Protein AF-A0A1E4ZU69-F1 (afdb_monomer_lite)

Secondary structure (DSSP, 8-state):
----------------------------------------HHHHHHHHHHHHHHHHTT-HHHHHHHHHHHHHHS-TT-HHHHHHHHHHHHHHHHHHH---HHHHHHHHHHHHHHTT-HHHHHHHHHHHHHH-TTSTTHHHHHHHHHHHHHHTS--HHHHHHHHHHHHHH-TT-TTHHHHHHHHHHHHHHTT-HHHHHHHHHHHHHHHEEEEETTEEEE-SSHHHHHHHHHHHHHHHHHHHHHHHS-EEEEEEEEEETTEEEEEEEEETTEEEEEEEEE-GGGTT-EEEETTSPBPPPPS-EEEEEEETTEEEEEEEEEEETTEEEEEEEETTEEEEE--SS--S-GGGGS---GGGSTT-------------S----HHHHHHHHHHH--S--------EEEEEEEEE-HHHHHHTTS-HHHHHHHHHHHHHHHHHHHHSEEEEEEEEEE---GGG-TT---EE-HHHHHHHHHHHHHH-STT-SS-SEEEEE--SEESSS-SEEE-TT-TT-SSS-SEEEE---TTHHHHHHHHHHHHTTPPPGGGSTTTT-TTSTTSSS--TT--S---HHHHHHHHHHHTT-TTPEEEE-EEEEEEE-SSEEEEEEEE--SSPPPS-EEEEEESS---TTSS-TTEEEETTEEEEEE----TT-EEEEEEE-SS---TT--EEEEEEESSSEES-GGGSEEEE-TT---EE-PPPPP--------PPPP---------------STTSGGGTTTT---------

Sequence (757 aa):
MHVRFNPALLAKSASRTFARLGAMAAGLFVLASTGFAQSSPTDTEMFLRSAQQLEAAGDYQGAVAAYRKYFATGPAKSAQRRHARIKLPVLQEAVSHGFDQDLYLYLSALDSRADGNISAAVDLLDQIETQYPSGLLIDDATYLRAYIAMMDSYNFQLAYDTLHTLRSFYPDSRYYDTALYSQAIAQEQLGNIQSALEYLLELQARHTGITLAALSWPRDEYLSRLWYERATQRIDYLQNHQHSAANLISMESIDQHGFRWRATISHDGHDIVLLLNKSPVLESTTLLNANGDRLQMMDTHAFAGKVEGEPDSWARVTLKDNNLRGTLSVYGQRIELSPQRSGGTLSDFYPLLLGDIDGVQAPEPDHVLHPPKNETPFDYYMRSIKAETATAFSDNTVTSAIPIGVLIDSKFNDYHGGRGIQQALSILNTTDGIFREEFGLAIMIDTIVLIDDRDNDPMNLGSVTMEAMMRNFRDYRLDSVELGSDIGLATLFSGNKNNDAALGLAWIGAACRTDGYDVSVVTPYRLAELLSTHEIAHTLGAPHDSDTACSNQTTRIMWPYLSDKTRNKFSSCSRDSVRQVLERGSCLLDALDLSVDLIVGEDSVDITISNNDNLRITSGATATITGKFIAEADYPPNCTAIQNGISCSIGELAPNSVSQFSVATSTPLSDSDTIVASVTPVGFLDIEGSNNAVSNDINGNRRALPPPVTTTSSSGYTDPPEIEGDPRQAASGSFLLLDIFLLIMIAHATRRSRAPL

Radius of gyration: 32.87 Å; chains: 1; bounding box: 82×88×103 Å

pLDDT: mean 78.58, std 22.76, range [21.34, 98.44]

Foldseek 3Di:
DDDDDDDDDDDDDDDDDDDDDDDDDDDDDDDPPPDPDQDDPVVLVVLLVQLVVCVVVQVLVSNLVSLVVNCVRDDPAFLSNVLSLVCNLLSVVCVVVDDDPLSVLQNVLSVCVSVLVLVSSLVSLVCCVPVPVPDPCVLVSLQVNLVSCVPQVLVLVSNLVSLVVSCVVPVVDPCVLVSLQSNLVSCLQLLNNVVSLVSLVVSLVVQWDDDDPPDTDGDPDDVSNVSNVVSVVVNVVLVVCLLQAKFFPDWDADDPPLAGIWTWIAGNNDTWIWGKDFALQEQQEFEAEPVRDTDDDAQKTWIKGATPPQPLKIWTWIDDPRFIWAWIQGLQFIDTRHTNRDHLCVVVVDPPPPCPDPDDNPPPPPPPPPPPPDPPDVVNVNVVSVVPRPDGFDQQAQFWEFEEFEEEFLLCCSRSPNCNVSVVSRLLSLLQVLCCRAPSYGYHHHYYYYYNPLVPTQLQPAEEALVVSLVSQLVCLLVDCRRPQLGFAYEYEDNHHHFDPDQKAAAACQTLDRSSSRYIYGYRDPPSSLVVNQRVLRSLHFAACCVDPNVVVCQESRHRDDDPSNGSHHDPRSSVRSVVSVVPRPSMFGEFAKFKDWADDQWKIKIKIWGQAQQDKFQWKKKKKAWAADPPPQDDPQWDDDDRTIIGIGHIADHRGMDMDMGTHPGGFDQPTKMKMFMGTDRGDYSSQQRRMWMAGNVGPIDGDGHDDDDDDDDDDDDDDDDDDDDDDDDGGDDDDDPSPVSPVPVPPPDPPDDDD

Structure (mmCIF, N/CA/C/O backbone):
data_AF-A0A1E4ZU69-F1
#
_entry.id   AF-A0A1E4ZU69-F1
#
loop_
_atom_site.group_PDB
_atom_site.id
_atom_site.type_symbol
_atom_site.label_atom_id
_atom_site.label_alt_id
_atom_site.label_comp_id
_atom_site.label_asym_id
_atom_site.label_entity_id
_atom_site.label_seq_id
_atom_site.pdbx_PDB_ins_code
_atom_site.Cartn_x
_atom_site.Cartn_y
_atom_site.Cartn_z
_atom_site.occupancy
_atom_site.B_iso_or_equiv
_atom_site.auth_seq_id
_atom_site.auth_comp_id
_atom_site.auth_asym_id
_atom_site.auth_atom_id
_atom_site.pdbx_PDB_model_num
ATOM 1 N N . MET A 1 1 ? 43.012 29.956 6.874 1.00 35.44 1 MET A N 1
ATOM 2 C CA . MET A 1 1 ? 43.210 31.166 6.045 1.00 35.44 1 MET A CA 1
ATOM 3 C C . MET A 1 1 ? 41.832 31.778 5.824 1.00 35.44 1 MET A C 1
ATOM 5 O O . MET A 1 1 ? 41.012 31.139 5.184 1.00 35.44 1 MET A O 1
ATOM 9 N N . HIS A 1 2 ? 41.510 32.908 6.463 1.00 27.36 2 HIS A N 1
ATOM 10 C CA . HIS A 1 2 ? 40.162 33.495 6.400 1.00 27.36 2 HIS A CA 1
ATOM 11 C C . HIS A 1 2 ? 40.025 34.453 5.215 1.00 27.36 2 HIS A C 1
ATOM 13 O O . HIS A 1 2 ? 40.795 35.405 5.123 1.00 27.36 2 HIS A O 1
ATOM 19 N N . VAL A 1 3 ? 38.970 34.290 4.415 1.00 26.50 3 VAL A N 1
ATOM 20 C CA . VAL A 1 3 ? 38.354 35.387 3.656 1.00 26.50 3 VAL A CA 1
ATOM 21 C C . VAL A 1 3 ? 36.841 35.282 3.840 1.00 26.50 3 VAL A C 1
ATOM 23 O O . VAL A 1 3 ? 36.264 34.212 3.665 1.00 26.50 3 VAL A O 1
ATOM 26 N N . ARG A 1 4 ? 36.211 36.382 4.262 1.00 24.16 4 ARG A N 1
ATOM 27 C CA . ARG A 1 4 ? 34.756 36.506 4.427 1.00 24.16 4 ARG A CA 1
ATOM 28 C C . ARG A 1 4 ? 34.145 37.116 3.166 1.00 24.16 4 ARG A C 1
ATOM 30 O O . ARG A 1 4 ? 34.721 38.047 2.611 1.00 24.16 4 ARG A O 1
ATOM 37 N N . PHE A 1 5 ? 32.945 36.677 2.803 1.00 27.72 5 PHE A N 1
ATOM 38 C CA . PHE A 1 5 ? 32.027 37.464 1.976 1.00 27.72 5 PHE A CA 1
ATOM 39 C C . PHE A 1 5 ? 31.301 38.511 2.836 1.00 27.72 5 PHE A C 1
ATOM 41 O O . PHE A 1 5 ? 30.899 38.203 3.956 1.00 27.72 5 PHE A O 1
ATOM 48 N N . ASN A 1 6 ? 31.095 39.717 2.296 1.00 27.75 6 ASN A N 1
ATOM 49 C CA . ASN A 1 6 ? 29.863 40.508 2.458 1.00 27.75 6 ASN A CA 1
ATOM 50 C C . ASN A 1 6 ? 29.830 41.648 1.404 1.00 27.75 6 ASN A C 1
ATOM 52 O O . ASN A 1 6 ? 30.836 41.829 0.714 1.00 27.75 6 ASN A O 1
ATOM 56 N N . PRO A 1 7 ? 28.693 42.331 1.152 1.00 39.25 7 PRO A N 1
ATOM 57 C CA . PRO A 1 7 ? 28.200 42.448 -0.216 1.00 39.25 7 PRO A CA 1
ATOM 58 C C . PRO A 1 7 ? 27.851 43.907 -0.580 1.00 39.25 7 PRO A C 1
ATOM 60 O O . PRO A 1 7 ? 28.339 44.847 0.038 1.00 39.25 7 PRO A O 1
ATOM 63 N N . ALA A 1 8 ? 26.928 44.056 -1.535 1.00 24.88 8 ALA A N 1
ATOM 64 C CA . ALA A 1 8 ? 26.231 45.282 -1.919 1.00 24.88 8 ALA A CA 1
ATOM 65 C C . ALA A 1 8 ? 27.066 46.356 -2.637 1.00 24.88 8 ALA A C 1
ATOM 67 O O . ALA A 1 8 ? 27.886 47.049 -2.048 1.00 24.88 8 ALA A O 1
ATOM 68 N N . LEU A 1 9 ? 26.699 46.603 -3.899 1.00 26.55 9 LEU A N 1
ATOM 69 C CA . LEU A 1 9 ? 26.394 47.957 -4.368 1.00 26.55 9 LEU A CA 1
ATOM 70 C C . LEU A 1 9 ? 25.533 47.884 -5.635 1.00 26.55 9 LEU A C 1
ATOM 72 O O . LEU A 1 9 ? 26.019 47.692 -6.747 1.00 26.55 9 LEU A O 1
ATOM 76 N N . LEU A 1 10 ? 24.223 48.025 -5.437 1.00 27.78 10 LEU A N 1
ATOM 77 C CA . LEU A 1 10 ? 23.242 48.193 -6.502 1.00 27.78 10 LEU A CA 1
ATOM 78 C C . LEU A 1 10 ? 22.838 49.674 -6.587 1.00 27.78 10 LEU A C 1
ATOM 80 O O . LEU A 1 10 ? 22.560 50.302 -5.569 1.00 27.78 10 LEU A O 1
ATOM 84 N N . ALA A 1 11 ? 22.685 50.139 -7.829 1.00 27.00 11 ALA A N 1
ATOM 85 C CA . ALA A 1 11 ? 21.859 51.265 -8.278 1.00 27.00 11 ALA A CA 1
ATOM 86 C C . ALA A 1 11 ? 22.427 52.708 -8.336 1.00 27.00 11 ALA A C 1
ATOM 88 O O . ALA A 1 11 ? 23.003 53.242 -7.395 1.00 27.00 11 ALA A O 1
ATOM 89 N N . LYS A 1 12 ? 22.013 53.358 -9.444 1.00 25.17 12 LYS A N 1
ATOM 90 C CA . LYS A 1 12 ? 21.989 54.799 -9.792 1.00 25.17 12 LYS A CA 1
ATOM 91 C C . LYS A 1 12 ? 23.316 55.459 -10.222 1.00 25.17 12 LYS A C 1
ATOM 93 O O . LYS A 1 12 ? 24.349 55.219 -9.623 1.00 25.17 12 LYS A O 1
ATOM 98 N N . SER A 1 13 ? 23.328 56.365 -11.211 1.00 27.09 13 SER A N 1
ATOM 99 C CA . SER A 1 13 ? 22.358 56.680 -12.289 1.00 27.09 13 SER A CA 1
ATOM 100 C C . SER A 1 13 ? 22.972 57.677 -13.298 1.00 27.09 13 SER A C 1
ATOM 102 O O . SER A 1 13 ? 23.908 58.386 -12.950 1.00 27.09 13 SER A O 1
ATOM 104 N N . ALA A 1 14 ? 22.328 57.821 -14.471 1.00 27.83 14 ALA A N 1
ATOM 105 C CA . ALA A 1 14 ? 22.300 59.035 -15.318 1.00 27.83 14 ALA A CA 1
ATOM 106 C C . ALA A 1 14 ? 23.599 59.480 -16.056 1.00 27.83 14 ALA A C 1
ATOM 108 O O . ALA A 1 14 ? 24.702 59.250 -15.592 1.00 27.83 14 ALA A O 1
ATOM 109 N N . SER A 1 15 ? 23.556 60.201 -17.193 1.00 30.09 15 SER A N 1
ATOM 110 C CA . SER A 1 15 ? 22.529 60.360 -18.256 1.00 30.09 15 SER A CA 1
ATOM 111 C C . SER A 1 15 ? 23.084 61.186 -19.448 1.00 30.09 15 SER A C 1
ATOM 113 O O . SER A 1 15 ? 24.012 61.962 -19.237 1.00 30.09 15 SER A O 1
ATOM 115 N N . ARG A 1 16 ? 22.396 61.154 -20.614 1.00 32.59 16 ARG A N 1
ATOM 116 C CA . ARG A 1 16 ? 22.500 62.100 -21.774 1.00 32.59 16 ARG A CA 1
ATOM 117 C C . ARG A 1 16 ? 23.785 61.929 -22.645 1.00 32.59 16 ARG A C 1
ATOM 119 O O . ARG A 1 16 ? 24.764 61.385 -22.165 1.00 32.59 16 ARG A O 1
ATOM 126 N N . THR A 1 17 ? 23.862 62.303 -23.941 1.00 29.38 17 THR A N 1
ATOM 127 C CA . THR A 1 17 ? 23.030 63.231 -24.754 1.00 29.38 17 THR A CA 1
ATOM 128 C C . THR A 1 17 ? 23.068 62.946 -26.288 1.00 29.38 17 THR A C 1
ATOM 130 O O . THR A 1 17 ? 24.140 62.807 -26.855 1.00 29.38 17 THR A O 1
ATOM 133 N N . PHE A 1 18 ? 21.891 62.925 -26.937 1.00 29.27 18 PHE A N 1
ATOM 134 C CA . PHE A 1 18 ? 21.489 63.319 -28.321 1.00 29.27 18 PHE A CA 1
ATOM 135 C C . PHE A 1 18 ? 22.433 63.372 -29.572 1.00 29.27 18 PHE A C 1
ATOM 137 O O . PHE A 1 18 ? 23.281 64.247 -29.691 1.00 29.27 18 PHE A O 1
ATOM 144 N N . ALA A 1 19 ? 22.003 62.622 -30.611 1.00 28.55 19 ALA A N 1
ATOM 145 C CA . ALA A 1 19 ? 21.500 63.056 -31.950 1.00 28.55 19 ALA A CA 1
ATOM 146 C C . ALA A 1 19 ? 22.387 63.552 -33.135 1.00 28.55 19 ALA A C 1
ATOM 148 O O . ALA A 1 19 ? 22.995 64.617 -33.071 1.00 28.55 19 ALA A O 1
ATOM 149 N N . ARG A 1 20 ? 22.214 62.889 -34.308 1.00 27.53 20 ARG A N 1
ATOM 150 C CA . ARG A 1 20 ? 21.731 63.394 -35.644 1.00 27.53 20 ARG A CA 1
ATOM 151 C C . ARG A 1 20 ? 21.750 62.236 -36.687 1.00 27.53 20 ARG A C 1
ATOM 153 O O . ARG A 1 20 ? 22.694 61.461 -36.674 1.00 27.53 20 ARG A O 1
ATOM 160 N N . LEU A 1 21 ? 20.651 61.897 -37.393 1.00 26.80 21 LEU A N 1
ATOM 161 C CA . LEU A 1 21 ? 20.233 62.344 -38.759 1.00 26.80 21 LEU A CA 1
ATOM 162 C C . LEU A 1 21 ? 21.374 62.350 -39.810 1.00 26.80 21 LEU A C 1
ATOM 164 O O . LEU A 1 21 ? 22.384 62.980 -39.533 1.00 26.80 21 LEU A O 1
ATOM 168 N N . GLY A 1 22 ? 21.306 61.799 -41.038 1.00 25.25 22 GLY A N 1
ATOM 169 C CA . GLY A 1 22 ? 20.301 61.088 -41.880 1.00 25.25 22 GLY A CA 1
ATOM 170 C C . GLY A 1 22 ? 20.857 61.000 -43.342 1.00 25.25 22 GLY A C 1
ATOM 171 O O . GLY A 1 22 ? 21.947 61.517 -43.556 1.00 25.25 22 GLY A O 1
ATOM 172 N N . ALA A 1 23 ? 20.251 60.451 -44.414 1.00 25.88 23 ALA A N 1
ATOM 173 C CA . ALA A 1 23 ? 19.052 59.629 -44.697 1.00 25.88 23 ALA A CA 1
ATOM 174 C C . ALA A 1 23 ? 19.097 59.140 -46.197 1.00 25.88 23 ALA A C 1
ATOM 176 O O . ALA A 1 23 ? 20.021 59.533 -46.901 1.00 25.88 23 ALA A O 1
ATOM 177 N N . MET A 1 24 ? 18.080 58.395 -46.701 1.00 26.27 24 MET A N 1
ATOM 178 C CA . MET A 1 24 ? 17.870 57.928 -48.116 1.00 26.27 24 MET A CA 1
ATOM 179 C C . MET A 1 24 ? 18.830 56.837 -48.678 1.00 26.27 24 MET A C 1
ATOM 181 O O . MET A 1 24 ? 19.996 56.813 -48.315 1.00 26.27 24 MET A O 1
ATOM 185 N N . ALA A 1 25 ? 18.445 55.925 -49.597 1.00 26.23 25 ALA A N 1
ATOM 186 C CA . ALA A 1 25 ? 17.119 55.466 -50.073 1.00 26.23 25 ALA A CA 1
ATOM 187 C C . ALA A 1 25 ? 17.196 54.123 -50.864 1.00 26.23 25 ALA A C 1
ATOM 189 O O . ALA A 1 25 ? 18.221 53.822 -51.461 1.00 26.23 25 ALA A O 1
ATOM 190 N N . ALA A 1 26 ? 16.056 53.410 -50.925 1.00 26.31 26 ALA A N 1
ATOM 191 C CA . ALA A 1 26 ? 15.586 52.455 -51.956 1.00 26.31 26 ALA A CA 1
ATOM 192 C C . ALA A 1 26 ? 16.432 51.218 -52.373 1.00 26.31 26 ALA A C 1
ATOM 194 O O . ALA A 1 26 ? 17.481 51.337 -52.997 1.00 26.31 26 ALA A O 1
ATOM 195 N N . GLY A 1 27 ? 15.860 50.011 -52.203 1.00 24.75 27 GLY A N 1
ATOM 196 C CA . GLY A 1 27 ? 16.369 48.774 -52.824 1.00 24.75 27 GLY A CA 1
ATOM 197 C C . GLY A 1 27 ? 15.599 47.488 -52.470 1.00 24.75 27 GLY A C 1
ATOM 198 O O . GLY A 1 27 ? 15.929 46.841 -51.489 1.00 24.75 27 GLY A O 1
ATOM 199 N N . LEU A 1 28 ? 14.624 47.118 -53.313 1.00 26.66 28 LEU A N 1
ATOM 200 C CA . LEU A 1 28 ? 13.916 45.820 -53.425 1.00 26.66 28 LEU A CA 1
ATOM 201 C C . LEU A 1 28 ? 13.199 45.204 -52.196 1.00 26.66 28 LEU A C 1
ATOM 203 O O . LEU A 1 28 ? 13.791 44.667 -51.266 1.00 26.66 28 LEU A O 1
ATOM 207 N N . PHE A 1 29 ? 11.873 45.109 -52.332 1.00 30.39 29 PHE A N 1
ATOM 208 C CA . PHE A 1 29 ? 11.022 44.123 -51.659 1.00 30.39 29 PHE A CA 1
ATOM 209 C C . PHE A 1 29 ? 11.233 42.728 -52.280 1.00 30.39 29 PHE A C 1
ATOM 211 O O . PHE A 1 29 ? 10.954 42.549 -53.464 1.00 30.39 29 PHE A O 1
ATOM 218 N N . VAL A 1 30 ? 11.602 41.727 -51.475 1.00 29.02 30 VAL A N 1
ATOM 219 C CA . VAL A 1 30 ? 11.239 40.315 -51.707 1.00 29.02 30 VAL A CA 1
ATOM 220 C C . VAL A 1 30 ? 10.835 39.715 -50.361 1.00 29.02 30 VAL A C 1
ATOM 222 O O . VAL A 1 30 ? 11.680 39.375 -49.537 1.00 29.02 30 VAL A O 1
ATOM 225 N N . LEU A 1 31 ? 9.527 39.606 -50.125 1.00 32.38 31 LEU A N 1
ATOM 226 C CA . LEU A 1 31 ? 8.983 38.890 -48.972 1.00 32.38 31 LEU A CA 1
ATOM 227 C C . LEU A 1 31 ? 9.009 37.386 -49.258 1.00 32.38 31 LEU A C 1
ATOM 229 O O . LEU A 1 31 ? 8.100 36.855 -49.890 1.00 32.38 31 LEU A O 1
ATOM 233 N N . ALA A 1 32 ? 10.031 36.692 -48.761 1.00 31.17 32 ALA A N 1
ATOM 234 C CA . ALA A 1 32 ? 9.984 35.242 -48.609 1.00 31.17 32 ALA A CA 1
ATOM 235 C C . ALA A 1 32 ? 9.255 34.901 -47.299 1.00 31.17 32 ALA A C 1
ATOM 237 O O . ALA A 1 32 ? 9.873 34.672 -46.262 1.00 31.17 32 ALA A O 1
ATOM 238 N N . SER A 1 33 ? 7.921 34.899 -47.335 1.00 32.16 33 SER A N 1
ATOM 239 C CA . SER A 1 33 ? 7.103 34.385 -46.237 1.00 32.16 33 SER A CA 1
ATOM 240 C C . SER A 1 33 ? 7.207 32.858 -46.187 1.00 32.16 33 SER A C 1
ATOM 242 O O . SER A 1 33 ? 6.446 32.155 -46.857 1.00 32.16 33 SER A O 1
ATOM 244 N N . THR A 1 34 ? 8.138 32.329 -45.391 1.00 34.03 34 THR A N 1
ATOM 245 C CA . THR A 1 34 ? 8.148 30.909 -45.019 1.00 34.03 34 THR A CA 1
ATOM 246 C C . THR A 1 34 ? 6.967 30.643 -44.093 1.00 34.03 34 THR A C 1
ATOM 248 O O . THR A 1 34 ? 7.066 30.787 -42.874 1.00 34.03 34 THR A O 1
ATOM 251 N N . GLY A 1 35 ? 5.826 30.297 -44.684 1.00 32.09 35 GLY A N 1
ATOM 252 C CA . GLY A 1 35 ? 4.674 29.823 -43.935 1.00 32.09 35 GLY A CA 1
ATOM 253 C C . GLY A 1 35 ? 5.008 28.484 -43.287 1.00 32.09 35 GLY A C 1
ATOM 254 O O . GLY A 1 35 ? 5.161 27.484 -43.986 1.00 32.09 35 GLY A O 1
ATOM 255 N N . PHE A 1 36 ? 5.093 28.458 -41.957 1.00 35.47 36 PHE A N 1
ATOM 256 C CA . PHE A 1 36 ? 5.003 27.213 -41.202 1.00 35.47 36 PHE A CA 1
ATOM 257 C C . PHE A 1 36 ? 3.565 26.703 -41.320 1.00 35.47 36 PHE A C 1
ATOM 259 O O . PHE A 1 36 ? 2.694 27.072 -40.534 1.00 35.47 36 PHE A O 1
ATOM 266 N N . ALA A 1 37 ? 3.303 25.898 -42.349 1.00 39.56 37 ALA A N 1
ATOM 267 C CA . ALA A 1 37 ? 2.048 25.179 -42.469 1.00 39.56 37 ALA A CA 1
ATOM 268 C C . ALA A 1 37 ? 1.955 24.177 -41.311 1.00 39.56 37 ALA A C 1
ATOM 270 O O . ALA A 1 37 ? 2.760 23.250 -41.225 1.00 39.56 37 ALA A O 1
ATOM 271 N N . GLN A 1 38 ? 0.983 24.369 -40.418 1.00 44.19 38 GLN A N 1
ATOM 272 C CA . GLN A 1 38 ? 0.608 23.334 -39.459 1.00 44.19 38 GLN A CA 1
ATOM 273 C C . GLN A 1 38 ? 0.058 22.146 -40.255 1.00 44.19 38 GLN A C 1
ATOM 275 O O . GLN A 1 38 ? -0.959 22.270 -40.937 1.00 44.19 38 GLN A O 1
ATOM 280 N N . SER A 1 39 ? 0.759 21.015 -40.201 1.00 50.75 39 SER A N 1
ATOM 281 C CA . SER A 1 39 ? 0.292 19.749 -40.766 1.00 50.75 39 SER A CA 1
ATOM 282 C C . SER A 1 39 ? -1.021 19.335 -40.112 1.00 50.75 39 SER A C 1
ATOM 284 O O . SER A 1 39 ? -1.184 19.475 -38.897 1.00 50.75 39 SER A O 1
ATOM 286 N N . SER A 1 40 ? -1.948 18.805 -40.905 1.00 53.56 40 SER A N 1
ATOM 287 C CA . SER A 1 40 ? -3.229 18.331 -40.387 1.00 53.56 40 SER A CA 1
ATOM 288 C C . SER A 1 40 ? -3.028 17.099 -39.485 1.00 53.56 40 SER A C 1
ATOM 290 O O . SER A 1 40 ? -2.059 16.354 -39.675 1.00 53.56 40 SER A O 1
ATOM 292 N N . PRO A 1 41 ? -3.931 16.820 -38.521 1.00 59.16 41 PRO A N 1
ATOM 293 C CA . PRO A 1 41 ? -3.859 15.601 -37.707 1.00 59.16 41 PRO A CA 1
ATOM 294 C C . PRO A 1 41 ? -3.781 14.324 -38.560 1.00 59.16 41 PRO A C 1
ATOM 296 O O . PRO A 1 41 ? -3.005 13.415 -38.263 1.00 59.16 41 PRO A O 1
ATOM 299 N N . THR A 1 42 ? -4.495 14.317 -39.689 1.00 65.25 42 THR A N 1
ATOM 300 C CA . THR A 1 42 ? -4.475 13.260 -40.706 1.00 65.25 42 THR A CA 1
ATOM 301 C C . THR A 1 42 ? -3.092 13.001 -41.313 1.00 65.25 42 THR A C 1
ATOM 303 O O . THR A 1 42 ? -2.756 11.845 -41.555 1.00 65.25 42 THR A O 1
ATOM 306 N N . ASP A 1 43 ? -2.252 14.024 -41.507 1.00 73.06 43 ASP A N 1
ATOM 307 C CA . ASP A 1 43 ? -0.900 13.841 -42.066 1.00 73.06 43 ASP A CA 1
ATOM 308 C C . ASP A 1 43 ? 0.017 13.075 -41.102 1.00 73.06 43 ASP A C 1
ATOM 310 O O . ASP A 1 43 ? 0.824 12.241 -41.512 1.00 73.06 43 ASP A O 1
ATOM 314 N N . THR A 1 44 ? -0.141 13.319 -39.800 1.00 80.94 44 THR A N 1
ATOM 315 C CA . THR A 1 44 ? 0.664 12.679 -38.753 1.00 80.94 44 THR A CA 1
ATOM 316 C C . THR A 1 44 ? 0.343 11.191 -38.619 1.00 80.94 44 THR A C 1
ATOM 318 O O . THR A 1 44 ? 1.266 10.377 -38.549 1.00 80.94 44 THR A O 1
ATOM 321 N N . GLU A 1 45 ? -0.938 10.810 -38.642 1.00 82.81 45 GLU A N 1
ATOM 322 C CA . GLU A 1 45 ? -1.321 9.392 -38.661 1.00 82.81 45 GLU A CA 1
ATOM 323 C C . GLU A 1 45 ? -0.855 8.678 -39.934 1.00 82.81 45 GLU A C 1
ATOM 325 O O . GLU A 1 45 ? -0.413 7.531 -39.860 1.00 82.81 45 GLU A O 1
ATOM 330 N N . MET A 1 46 ? -0.898 9.347 -41.094 1.00 86.25 46 MET A N 1
ATOM 331 C CA . MET A 1 46 ? -0.379 8.774 -42.339 1.00 86.25 46 MET A CA 1
ATOM 332 C C . MET A 1 46 ? 1.120 8.461 -42.251 1.00 86.25 46 MET A C 1
ATOM 334 O O . MET A 1 46 ? 1.531 7.392 -42.702 1.00 86.25 46 MET A O 1
ATOM 338 N N . PHE A 1 47 ? 1.941 9.325 -41.638 1.00 89.00 47 PHE A N 1
ATOM 339 C CA . PHE A 1 47 ? 3.370 9.028 -41.458 1.00 89.00 47 PHE A CA 1
ATOM 340 C C . PHE A 1 47 ? 3.626 7.860 -40.500 1.00 89.00 47 PHE A C 1
ATOM 342 O O . PHE A 1 47 ? 4.513 7.056 -40.782 1.00 89.00 47 PHE A O 1
ATOM 349 N N . LEU A 1 48 ? 2.847 7.724 -39.420 1.00 89.12 48 LEU A N 1
ATOM 350 C CA . LEU A 1 48 ? 2.951 6.577 -38.512 1.00 89.12 48 LEU A CA 1
ATOM 351 C C . LEU A 1 48 ? 2.577 5.265 -39.219 1.00 89.12 48 LEU A C 1
ATOM 353 O O . LEU A 1 48 ? 3.380 4.334 -39.236 1.00 89.12 48 LEU A O 1
ATOM 357 N N . ARG A 1 49 ? 1.407 5.213 -39.873 1.00 89.25 49 ARG A N 1
ATOM 358 C CA . ARG A 1 49 ? 0.955 4.017 -40.609 1.00 89.25 49 ARG A CA 1
ATOM 359 C C . ARG A 1 49 ? 1.920 3.652 -41.738 1.00 89.25 49 ARG A C 1
ATOM 361 O O . ARG A 1 49 ? 2.223 2.480 -41.927 1.00 89.25 49 ARG A O 1
ATOM 368 N N . SER A 1 50 ? 2.446 4.649 -42.456 1.00 93.62 50 SER A N 1
ATOM 369 C CA . SER A 1 50 ? 3.469 4.436 -43.485 1.00 93.62 50 SER A CA 1
ATOM 370 C C . SER A 1 50 ? 4.764 3.875 -42.897 1.00 93.62 50 SER A C 1
ATOM 372 O O . SER A 1 50 ? 5.370 3.018 -43.532 1.00 93.62 50 SER A O 1
ATOM 374 N N . ALA A 1 51 ? 5.193 4.321 -41.713 1.00 92.38 51 ALA A N 1
ATOM 375 C CA . ALA A 1 51 ? 6.388 3.788 -41.067 1.00 92.38 51 ALA A CA 1
ATOM 376 C C . ALA A 1 51 ? 6.212 2.313 -40.679 1.00 92.38 51 ALA A C 1
ATOM 378 O O . ALA A 1 51 ? 7.058 1.496 -41.030 1.00 92.38 51 ALA A O 1
ATOM 379 N N . GLN A 1 52 ? 5.079 1.970 -40.060 1.00 90.25 52 GLN A N 1
ATOM 380 C CA . GLN A 1 52 ? 4.731 0.596 -39.681 1.00 90.25 52 GLN A CA 1
ATOM 381 C C . GLN A 1 52 ? 4.603 -0.334 -40.901 1.00 90.25 52 GLN A C 1
ATOM 383 O O . GLN A 1 52 ? 5.065 -1.469 -40.866 1.00 90.25 52 GLN A O 1
ATOM 388 N N . GLN A 1 53 ? 4.026 0.145 -42.010 1.00 91.88 53 GLN A N 1
ATOM 389 C CA . GLN A 1 53 ? 3.940 -0.626 -43.259 1.00 91.88 53 GLN A CA 1
ATOM 390 C C . GLN A 1 53 ? 5.313 -0.892 -43.889 1.00 91.88 53 GLN A C 1
ATOM 392 O O . GLN A 1 53 ? 5.549 -1.990 -44.387 1.00 91.88 53 GLN A O 1
ATOM 397 N N . LEU A 1 54 ? 6.215 0.094 -43.871 1.00 93.38 54 LEU A N 1
ATOM 398 C CA . LEU A 1 54 ? 7.576 -0.057 -44.394 1.00 93.38 54 LEU A CA 1
ATOM 399 C C . LEU A 1 54 ? 8.415 -0.980 -43.498 1.00 93.38 54 LEU A C 1
ATOM 401 O O . LEU A 1 54 ? 9.143 -1.823 -44.009 1.00 93.38 54 LEU A O 1
ATOM 405 N N . GLU A 1 55 ? 8.241 -0.886 -42.179 1.00 91.12 55 GLU A N 1
ATOM 406 C CA . GLU A 1 55 ? 8.845 -1.788 -41.194 1.00 91.12 55 GLU A CA 1
ATOM 407 C C . GLU A 1 55 ? 8.397 -3.244 -41.405 1.00 91.12 55 GLU A C 1
ATOM 409 O O . GLU A 1 55 ? 9.242 -4.127 -41.541 1.00 91.12 55 GLU A O 1
ATOM 414 N N . ALA A 1 56 ? 7.089 -3.488 -41.538 1.00 87.12 56 ALA A N 1
ATOM 415 C CA . ALA A 1 56 ? 6.533 -4.814 -41.822 1.00 87.12 56 ALA A CA 1
ATOM 416 C C . ALA A 1 56 ? 6.945 -5.372 -43.202 1.00 87.12 56 ALA A C 1
ATOM 418 O O . ALA A 1 56 ? 6.948 -6.585 -43.401 1.00 87.12 56 ALA A O 1
ATOM 419 N N . ALA A 1 57 ? 7.306 -4.502 -44.151 1.00 90.00 57 ALA A N 1
ATOM 420 C CA . ALA A 1 57 ? 7.846 -4.877 -45.457 1.00 90.00 57 ALA A CA 1
ATOM 421 C C . ALA A 1 57 ? 9.381 -5.063 -45.469 1.00 90.00 57 ALA A C 1
ATOM 423 O O . ALA A 1 57 ? 9.939 -5.381 -46.519 1.00 90.00 57 ALA A O 1
ATOM 424 N N . GLY A 1 58 ? 10.070 -4.839 -44.343 1.00 88.19 58 GLY A N 1
ATOM 425 C CA . GLY A 1 58 ? 11.533 -4.892 -44.242 1.00 88.19 58 GLY A CA 1
ATOM 426 C C . GLY A 1 58 ? 12.273 -3.684 -44.841 1.00 88.19 58 GLY A C 1
ATOM 427 O O . GLY A 1 58 ? 13.504 -3.672 -44.854 1.00 88.19 58 GLY A O 1
ATOM 428 N N . ASP A 1 59 ? 11.572 -2.642 -45.307 1.00 92.31 59 ASP A N 1
ATOM 429 C CA . ASP A 1 59 ? 12.189 -1.379 -45.737 1.00 92.31 59 ASP A CA 1
ATOM 430 C C . ASP A 1 59 ? 12.471 -0.486 -44.521 1.00 92.31 59 ASP A C 1
ATOM 432 O O . ASP A 1 59 ? 11.813 0.529 -44.270 1.00 92.31 59 ASP A O 1
ATOM 436 N N . TYR A 1 60 ? 13.486 -0.864 -43.744 1.00 91.94 60 TYR A N 1
ATOM 437 C CA . TYR A 1 60 ? 13.891 -0.113 -42.559 1.00 91.94 60 TYR A CA 1
ATOM 438 C C . TYR A 1 60 ? 14.401 1.295 -42.886 1.00 91.94 60 TYR A C 1
ATOM 440 O O . TYR A 1 60 ? 14.230 2.212 -42.082 1.00 91.94 60 TYR A O 1
ATOM 448 N N . GLN A 1 61 ? 14.965 1.519 -44.079 1.00 94.19 61 GLN A N 1
ATOM 449 C CA . GLN A 1 61 ? 15.404 2.853 -44.494 1.00 94.19 61 GLN A CA 1
ATOM 450 C C . GLN A 1 61 ? 14.195 3.772 -44.728 1.00 94.19 61 GLN A C 1
ATOM 452 O O . GLN A 1 61 ? 14.180 4.915 -44.252 1.00 94.19 61 GLN A O 1
ATOM 457 N N . GLY A 1 62 ? 13.163 3.262 -45.404 1.00 94.94 62 GLY A N 1
ATOM 458 C CA . GLY A 1 62 ? 11.865 3.906 -45.546 1.00 94.94 62 GLY A CA 1
ATOM 459 C C . GLY A 1 62 ? 11.179 4.132 -44.197 1.00 94.94 62 GLY A C 1
ATOM 460 O O . GLY A 1 62 ? 10.749 5.254 -43.916 1.00 94.94 62 GLY A O 1
ATOM 461 N N . ALA A 1 63 ? 11.145 3.116 -43.329 1.00 94.00 63 ALA A N 1
ATOM 462 C CA . ALA A 1 63 ? 10.537 3.188 -42.000 1.00 94.00 63 ALA A CA 1
ATOM 463 C C . ALA A 1 63 ? 11.199 4.261 -41.118 1.00 94.00 63 ALA A C 1
ATOM 465 O O . ALA A 1 63 ? 10.509 5.128 -40.583 1.00 94.00 63 ALA A O 1
ATOM 466 N N . VAL A 1 64 ? 12.536 4.294 -41.033 1.00 93.81 64 VAL A N 1
ATOM 467 C CA . VAL A 1 64 ? 13.291 5.336 -40.308 1.00 93.81 64 VAL A CA 1
ATOM 468 C C . VAL A 1 64 ? 12.980 6.733 -40.854 1.00 93.81 64 VAL A C 1
ATOM 470 O O . VAL A 1 64 ? 12.813 7.680 -40.079 1.00 93.81 64 VAL A O 1
ATOM 473 N N . ALA A 1 65 ? 12.876 6.892 -42.177 1.00 95.00 65 ALA A N 1
ATOM 474 C CA . ALA A 1 65 ? 12.524 8.170 -42.791 1.00 95.00 65 ALA A CA 1
ATOM 475 C C . ALA A 1 65 ? 11.071 8.590 -42.488 1.00 95.00 65 ALA A C 1
ATOM 477 O O . ALA A 1 65 ? 10.818 9.770 -42.232 1.00 95.00 65 ALA A O 1
ATOM 478 N N . ALA A 1 66 ? 10.128 7.646 -42.479 1.00 93.62 66 ALA A N 1
ATOM 479 C CA . ALA A 1 66 ? 8.727 7.881 -42.141 1.00 93.62 66 ALA A CA 1
ATOM 480 C C . ALA A 1 66 ? 8.537 8.199 -40.646 1.00 93.62 66 ALA A C 1
ATOM 482 O O . ALA A 1 66 ? 7.911 9.210 -40.323 1.00 93.62 66 ALA A O 1
ATOM 483 N N . TYR A 1 67 ? 9.175 7.454 -39.735 1.00 91.88 67 TYR A N 1
ATOM 484 C CA . TYR A 1 67 ? 9.179 7.761 -38.300 1.00 91.88 67 TYR A CA 1
ATOM 485 C C . TYR A 1 67 ? 9.785 9.142 -38.009 1.00 91.88 67 TYR A C 1
ATOM 487 O O . TYR A 1 67 ? 9.225 9.911 -37.230 1.00 91.88 67 TYR A O 1
ATOM 495 N N . ARG A 1 68 ? 10.875 9.534 -38.687 1.00 91.69 68 ARG A N 1
ATOM 496 C CA . ARG A 1 68 ? 11.434 10.897 -38.563 1.00 91.69 68 ARG A CA 1
ATOM 497 C C . ARG A 1 68 ? 10.454 11.988 -39.013 1.00 91.69 68 ARG A C 1
ATOM 499 O O . ARG A 1 68 ? 10.406 13.035 -38.372 1.00 91.69 68 ARG A O 1
ATOM 506 N N . LYS A 1 69 ? 9.648 11.754 -40.059 1.00 90.75 69 LYS A N 1
ATOM 507 C CA . LYS A 1 69 ? 8.568 12.678 -40.466 1.00 90.75 69 LYS A CA 1
ATOM 508 C C . LYS A 1 69 ? 7.450 12.730 -39.426 1.00 90.75 69 LYS A C 1
ATOM 510 O O . LYS A 1 69 ? 7.070 13.821 -39.022 1.00 90.75 69 LYS A O 1
ATOM 515 N N . TYR A 1 70 ? 7.008 11.580 -38.924 1.00 89.06 70 TYR A N 1
ATOM 516 C CA . TYR A 1 70 ? 6.033 11.485 -37.835 1.00 89.06 70 TYR A CA 1
ATOM 517 C C . TYR A 1 70 ? 6.475 12.272 -36.581 1.00 89.06 70 TYR A C 1
ATOM 519 O O . TYR A 1 70 ? 5.686 13.020 -35.998 1.00 89.06 70 TYR A O 1
ATOM 527 N N . PHE A 1 71 ? 7.765 12.214 -36.220 1.00 87.06 71 PHE A N 1
ATOM 528 C CA . PHE A 1 71 ? 8.328 13.048 -35.152 1.00 87.06 71 PHE A CA 1
ATOM 529 C C . PHE A 1 71 ? 8.404 14.544 -35.493 1.00 87.06 71 PHE A C 1
ATOM 531 O O . PHE A 1 71 ? 8.358 15.368 -34.579 1.00 87.06 71 PHE A O 1
ATOM 538 N N . ALA A 1 72 ? 8.494 14.920 -36.767 1.00 86.06 72 ALA A N 1
ATOM 539 C CA . ALA A 1 72 ? 8.494 16.320 -37.182 1.00 86.06 72 ALA A CA 1
ATOM 540 C C . ALA A 1 72 ? 7.090 16.956 -37.189 1.00 86.06 72 ALA A C 1
ATOM 542 O O . ALA A 1 72 ? 6.994 18.168 -37.017 1.00 86.06 72 ALA A O 1
ATOM 543 N N . THR A 1 73 ? 6.017 16.173 -37.378 1.00 80.06 73 THR A N 1
ATOM 544 C CA . THR A 1 73 ? 4.657 16.707 -37.612 1.00 80.06 73 THR A CA 1
ATOM 545 C C . THR A 1 73 ? 3.664 16.510 -36.466 1.00 80.06 73 THR A C 1
ATOM 547 O O . THR A 1 73 ? 2.722 17.291 -36.347 1.00 80.06 73 THR A O 1
ATOM 550 N N . GLY A 1 74 ? 3.833 15.478 -35.632 1.00 64.50 74 GLY A N 1
ATOM 551 C CA . GLY A 1 74 ? 2.856 15.153 -34.587 1.00 64.50 74 GLY A CA 1
ATOM 552 C C . GLY A 1 74 ? 3.008 15.939 -33.275 1.00 64.50 74 GLY A C 1
ATOM 553 O O . GLY A 1 74 ? 4.099 16.441 -32.988 1.00 64.50 74 GLY A O 1
ATOM 554 N N . PRO A 1 75 ? 1.964 15.972 -32.420 1.00 63.00 75 PRO A N 1
ATOM 555 C CA . PRO A 1 75 ? 2.084 16.443 -31.040 1.00 63.00 75 PRO A CA 1
ATOM 556 C C . PRO A 1 75 ? 3.093 15.586 -30.258 1.00 63.00 75 PRO A C 1
ATOM 558 O O . PRO A 1 75 ? 3.254 14.391 -30.513 1.00 63.00 75 PRO A O 1
ATOM 561 N N . ALA A 1 76 ? 3.794 16.192 -29.297 1.00 59.00 76 ALA A N 1
ATOM 562 C CA . ALA A 1 76 ? 4.972 15.584 -28.671 1.00 59.00 76 ALA A CA 1
ATOM 563 C C . ALA A 1 76 ? 4.686 14.348 -27.788 1.00 59.00 76 ALA A C 1
ATOM 565 O O . ALA A 1 76 ? 5.609 13.572 -27.535 1.00 59.00 76 ALA A O 1
ATOM 566 N N . LYS A 1 77 ? 3.434 14.160 -27.342 1.00 59.56 77 LYS A N 1
ATOM 567 C CA . LYS A 1 77 ? 3.092 13.369 -26.144 1.00 59.56 77 LYS A CA 1
ATOM 568 C C . LYS A 1 77 ? 2.311 12.062 -26.376 1.00 59.56 77 LYS A C 1
ATOM 570 O O . LYS A 1 77 ? 1.949 11.412 -25.400 1.00 59.56 77 LYS A O 1
ATOM 575 N N . SER A 1 78 ? 2.032 11.645 -27.618 1.00 67.25 78 SER A N 1
ATOM 576 C CA . SER A 1 78 ? 1.215 10.433 -27.844 1.00 67.25 78 SER A CA 1
ATOM 577 C C . SER A 1 78 ? 1.948 9.131 -27.476 1.00 67.25 78 SER A C 1
ATOM 579 O O . SER A 1 78 ? 3.176 9.036 -27.563 1.00 67.25 78 SER A O 1
ATOM 581 N N . ALA A 1 79 ? 1.190 8.096 -27.095 1.00 65.50 79 ALA A N 1
ATOM 582 C CA . ALA A 1 79 ? 1.740 6.777 -26.782 1.00 65.50 79 ALA A CA 1
ATOM 583 C C . ALA A 1 79 ? 2.484 6.159 -27.980 1.00 65.50 79 ALA A C 1
ATOM 585 O O . ALA A 1 79 ? 3.632 5.739 -27.825 1.00 65.50 79 ALA A O 1
ATOM 586 N N . GLN A 1 80 ? 1.906 6.218 -29.189 1.00 74.69 80 GLN A N 1
ATOM 587 C CA . GLN A 1 80 ? 2.556 5.674 -30.391 1.00 74.69 80 GLN A CA 1
ATOM 588 C C . GLN A 1 80 ? 3.870 6.404 -30.716 1.00 74.69 80 GLN A C 1
ATOM 590 O O . GLN A 1 80 ? 4.823 5.791 -31.189 1.00 74.69 80 GLN A O 1
ATOM 595 N N . ARG A 1 81 ? 3.974 7.702 -30.395 1.00 77.75 81 ARG A N 1
ATOM 596 C CA . ARG A 1 81 ? 5.200 8.492 -30.587 1.00 77.75 81 ARG A CA 1
ATOM 597 C C . ARG A 1 81 ? 6.335 8.045 -29.677 1.00 77.75 81 ARG A C 1
ATOM 599 O O . ARG A 1 81 ? 7.505 8.116 -30.050 1.00 77.75 81 ARG A O 1
ATOM 606 N N . ARG A 1 82 ? 6.000 7.586 -28.477 1.00 71.06 82 ARG A N 1
ATOM 607 C CA . ARG A 1 82 ? 6.964 7.069 -27.508 1.00 71.06 82 ARG A CA 1
ATOM 608 C C . ARG A 1 82 ? 7.380 5.629 -27.845 1.00 71.06 82 ARG A C 1
ATOM 610 O O . ARG A 1 82 ? 8.571 5.346 -27.794 1.00 71.06 82 ARG A O 1
ATOM 617 N N . HIS A 1 83 ? 6.453 4.789 -28.312 1.00 76.69 83 HIS A N 1
ATOM 618 C CA . HIS A 1 83 ? 6.761 3.465 -28.881 1.00 76.69 83 HIS A CA 1
ATOM 619 C C . HIS A 1 83 ? 7.701 3.559 -30.093 1.00 76.69 83 HIS A C 1
ATOM 621 O O . HIS A 1 83 ? 8.809 3.026 -30.088 1.00 76.69 83 HIS A O 1
ATOM 627 N N . ALA A 1 84 ? 7.330 4.376 -31.081 1.00 82.88 84 ALA A N 1
ATOM 628 C CA . ALA A 1 84 ? 8.149 4.641 -32.260 1.00 82.88 84 ALA A CA 1
ATOM 629 C C . ALA A 1 84 ? 9.552 5.176 -31.910 1.00 82.88 84 ALA A C 1
ATOM 631 O O . ALA A 1 84 ? 10.514 4.919 -32.634 1.00 82.88 84 ALA A O 1
ATOM 632 N N . ARG A 1 85 ? 9.694 5.937 -30.811 1.00 83.25 85 ARG A N 1
ATOM 633 C CA . ARG A 1 85 ? 11.004 6.401 -30.327 1.00 83.25 85 ARG A CA 1
ATOM 634 C C . ARG A 1 85 ? 11.880 5.235 -29.876 1.00 83.25 85 ARG A C 1
ATOM 636 O O . ARG A 1 85 ? 13.042 5.230 -30.256 1.00 83.25 85 ARG A O 1
ATOM 643 N N . ILE A 1 86 ? 11.334 4.270 -29.131 1.00 79.81 86 ILE A N 1
ATOM 644 C CA . ILE A 1 86 ? 12.056 3.066 -28.682 1.00 79.81 86 ILE A CA 1
ATOM 645 C C . ILE A 1 86 ? 12.538 2.248 -29.887 1.00 79.81 86 ILE A C 1
ATOM 647 O O . ILE A 1 86 ? 13.709 1.885 -29.947 1.00 79.81 86 ILE A O 1
ATOM 651 N N . LYS A 1 87 ? 11.677 2.035 -30.891 1.00 86.19 87 LYS A N 1
ATOM 652 C CA . LYS A 1 87 ? 12.043 1.302 -32.115 1.00 86.19 87 LYS A CA 1
ATOM 653 C C . LYS A 1 87 ? 13.083 2.013 -32.991 1.00 86.19 87 LYS A C 1
ATOM 655 O O . LYS A 1 87 ? 13.860 1.352 -33.677 1.00 86.19 87 LYS A O 1
ATOM 660 N N . LEU A 1 88 ? 13.119 3.350 -32.999 1.00 87.81 88 LEU A N 1
ATOM 661 C CA . LEU A 1 88 ? 13.884 4.113 -33.993 1.00 87.81 88 LEU A CA 1
ATOM 662 C C . LEU A 1 88 ? 15.390 3.756 -34.076 1.00 87.81 88 LEU A C 1
ATOM 664 O O . LEU A 1 88 ? 15.872 3.662 -35.205 1.00 87.81 88 LEU A O 1
ATOM 668 N N . PRO A 1 89 ? 16.165 3.587 -32.984 1.00 84.75 89 PRO A N 1
ATOM 669 C CA . PRO A 1 89 ? 17.585 3.233 -33.087 1.00 84.75 89 PRO A CA 1
ATOM 670 C C . PRO A 1 89 ? 17.821 1.786 -33.510 1.00 84.75 89 PRO A C 1
ATOM 672 O O . PRO A 1 89 ? 18.740 1.544 -34.284 1.00 84.75 89 PRO A O 1
ATOM 675 N N . VAL A 1 90 ? 16.960 0.854 -33.088 1.00 87.25 90 VAL A N 1
ATOM 676 C CA . VAL A 1 90 ? 16.989 -0.548 -33.541 1.00 87.25 90 VAL A CA 1
ATOM 677 C C . VAL A 1 90 ? 16.847 -0.591 -35.067 1.00 87.25 90 VAL A C 1
ATOM 679 O O . VAL A 1 90 ? 17.669 -1.177 -35.767 1.00 87.25 90 VAL A O 1
ATOM 682 N N . LEU A 1 91 ? 15.877 0.159 -35.602 1.00 89.12 91 LEU A N 1
ATOM 683 C CA . LEU A 1 91 ? 15.676 0.323 -37.044 1.00 89.12 91 LEU A CA 1
ATOM 684 C C . LEU A 1 91 ? 16.838 1.061 -37.742 1.00 89.12 91 LEU A C 1
ATOM 686 O O . LEU A 1 91 ? 17.075 0.843 -38.927 1.00 89.12 91 LEU A O 1
ATOM 690 N N . GLN A 1 92 ? 17.577 1.936 -37.049 1.00 88.62 92 GLN A N 1
ATOM 691 C CA . GLN A 1 92 ? 18.763 2.601 -37.613 1.00 88.62 92 GLN A CA 1
ATOM 692 C C . GLN A 1 92 ? 19.975 1.667 -37.707 1.00 88.62 92 GLN A C 1
ATOM 694 O O . GLN A 1 92 ? 20.718 1.755 -38.687 1.00 88.62 92 GLN A O 1
ATOM 699 N N . GLU A 1 93 ? 20.157 0.767 -36.739 1.00 82.56 93 GLU A N 1
ATOM 700 C CA . GLU A 1 93 ? 21.208 -0.255 -36.798 1.00 82.56 93 GLU A CA 1
ATOM 701 C C . GLU A 1 93 ? 20.872 -1.306 -37.870 1.00 82.56 93 GLU A C 1
ATOM 703 O O . GLU A 1 93 ? 21.725 -1.642 -38.693 1.00 82.56 93 GLU A O 1
ATOM 708 N N . ALA A 1 94 ? 19.598 -1.704 -37.978 1.00 86.31 94 ALA A N 1
ATOM 709 C CA . ALA A 1 94 ? 19.093 -2.582 -39.036 1.00 86.31 94 ALA A CA 1
ATOM 710 C C . ALA A 1 94 ? 19.413 -2.081 -40.458 1.00 86.31 94 ALA A C 1
ATOM 712 O O . ALA A 1 94 ? 19.849 -2.850 -41.310 1.00 86.31 94 ALA A O 1
ATOM 713 N N . VAL A 1 95 ? 19.297 -0.771 -40.720 1.00 86.94 95 VAL A N 1
ATOM 714 C CA . VAL A 1 95 ? 19.696 -0.168 -42.014 1.00 86.94 95 VAL A CA 1
ATOM 715 C C . VAL A 1 95 ? 21.184 -0.382 -42.334 1.00 86.94 95 VAL A C 1
ATOM 717 O O . VAL A 1 95 ? 21.563 -0.403 -43.505 1.00 86.94 95 VAL A O 1
ATOM 720 N N . SER A 1 96 ? 22.035 -0.540 -41.317 1.00 83.31 96 SER A N 1
ATOM 721 C CA . SER A 1 96 ? 23.482 -0.732 -41.478 1.00 83.31 96 SER A CA 1
ATOM 722 C C . SER A 1 96 ? 23.901 -2.205 -41.547 1.00 83.31 96 SER A C 1
ATOM 724 O O . SER A 1 96 ? 24.951 -2.499 -42.121 1.00 83.31 96 SER A O 1
ATOM 726 N N . HIS A 1 97 ? 23.108 -3.110 -40.966 1.00 79.56 97 HIS A N 1
ATOM 727 C CA . HIS A 1 97 ? 23.430 -4.535 -40.828 1.00 79.56 97 HIS A CA 1
ATOM 728 C C . HIS A 1 97 ? 22.651 -5.446 -41.790 1.00 79.56 97 HIS A C 1
ATOM 730 O O . HIS A 1 97 ? 23.214 -6.434 -42.257 1.00 79.56 97 HIS A O 1
ATOM 736 N N . GLY A 1 98 ? 21.425 -5.076 -42.166 1.00 76.56 98 GLY A N 1
ATOM 737 C CA . GLY A 1 98 ? 20.543 -5.864 -43.024 1.00 76.56 98 GLY A CA 1
ATOM 738 C C . GLY A 1 98 ? 19.249 -6.283 -42.322 1.00 76.56 98 GLY A C 1
ATOM 739 O O . GLY A 1 98 ? 18.952 -5.851 -41.210 1.00 76.56 98 GLY A O 1
ATOM 740 N N . PHE A 1 99 ? 18.465 -7.110 -43.012 1.00 74.88 99 PHE A N 1
ATOM 741 C CA . PHE A 1 99 ? 17.301 -7.790 -42.447 1.00 74.88 99 PHE A CA 1
ATOM 742 C C . PHE A 1 99 ? 17.713 -9.207 -42.048 1.00 74.88 99 PHE A C 1
ATOM 744 O O . PHE A 1 99 ? 18.086 -9.989 -42.922 1.00 74.88 99 PHE A O 1
ATOM 751 N N . ASP A 1 100 ? 17.575 -9.525 -40.764 1.00 82.44 100 ASP A N 1
ATOM 752 C CA . ASP A 1 100 ? 17.727 -10.867 -40.203 1.00 82.44 100 ASP A CA 1
ATOM 753 C C . ASP A 1 100 ? 16.464 -11.243 -39.399 1.00 82.44 100 ASP A C 1
ATOM 755 O O . ASP A 1 100 ? 15.654 -10.392 -39.019 1.00 82.44 100 ASP A O 1
ATOM 759 N N . GLN A 1 101 ? 16.245 -12.542 -39.183 1.00 90.19 101 GLN A N 1
ATOM 760 C CA . GLN A 1 101 ? 15.005 -13.055 -38.581 1.00 90.19 101 GLN A CA 1
ATOM 761 C C . GLN A 1 101 ? 14.905 -12.771 -37.067 1.00 90.19 101 GLN A C 1
ATOM 763 O O . GLN A 1 101 ? 13.797 -12.614 -36.552 1.00 90.19 101 GLN A O 1
ATOM 768 N N . ASP A 1 102 ? 16.035 -12.659 -36.364 1.00 91.38 102 ASP A N 1
ATOM 769 C CA . ASP A 1 102 ? 16.107 -12.261 -34.951 1.00 91.38 102 ASP A CA 1
ATOM 770 C C . ASP A 1 102 ? 15.647 -10.808 -34.743 1.00 91.38 102 ASP A C 1
ATOM 772 O O . ASP A 1 102 ? 14.889 -10.523 -33.817 1.00 91.38 102 ASP A O 1
ATOM 776 N N . LEU A 1 103 ? 15.994 -9.903 -35.662 1.00 91.50 103 LEU A N 1
ATOM 777 C CA . LEU A 1 103 ? 15.494 -8.527 -35.678 1.00 91.50 103 LEU A CA 1
ATOM 778 C C . LEU A 1 103 ? 13.970 -8.458 -35.841 1.00 91.50 103 LEU A C 1
ATOM 780 O O . LEU A 1 103 ? 13.319 -7.661 -35.162 1.00 91.50 103 LEU A O 1
ATOM 784 N N . TYR A 1 104 ? 13.386 -9.287 -36.711 1.00 91.12 104 TYR A N 1
ATOM 785 C CA . TYR A 1 104 ? 11.930 -9.351 -36.852 1.00 91.12 104 TYR A CA 1
ATOM 786 C C . TYR A 1 104 ? 11.255 -9.812 -35.550 1.00 91.12 104 TYR A C 1
ATOM 788 O O . TYR A 1 104 ? 10.272 -9.199 -35.123 1.00 91.12 104 TYR A O 1
ATOM 796 N N . LEU A 1 105 ? 11.803 -10.838 -34.887 1.00 94.44 105 LEU A N 1
ATOM 797 C CA . LEU A 1 105 ? 11.325 -11.295 -33.577 1.00 94.44 105 LEU A CA 1
ATOM 798 C C . LEU A 1 105 ? 11.437 -10.180 -32.523 1.00 94.44 105 LEU A C 1
ATOM 800 O O . LEU A 1 105 ? 10.473 -9.927 -31.804 1.00 94.44 105 LEU A O 1
ATOM 804 N N . TYR A 1 106 ? 12.556 -9.452 -32.483 1.00 94.00 106 TYR A N 1
ATOM 805 C CA . TYR A 1 106 ? 12.796 -8.390 -31.502 1.00 94.00 106 TYR A CA 1
ATOM 806 C C . TYR A 1 106 ? 11.850 -7.191 -31.682 1.00 94.00 106 TYR A C 1
ATOM 808 O O . TYR A 1 106 ? 11.257 -6.696 -30.721 1.00 94.00 106 TYR A O 1
ATOM 816 N N . LEU A 1 107 ? 11.636 -6.745 -32.925 1.00 92.31 107 LEU A N 1
ATOM 817 C CA . LEU A 1 107 ? 10.670 -5.683 -33.234 1.00 92.31 107 LEU A CA 1
ATOM 818 C C . LEU A 1 107 ? 9.226 -6.111 -32.927 1.00 92.31 107 LEU A C 1
ATOM 820 O O . LEU A 1 107 ? 8.443 -5.284 -32.454 1.00 92.31 107 LEU A O 1
ATOM 824 N N . SER A 1 108 ? 8.898 -7.390 -33.136 1.00 93.44 108 SER A N 1
ATOM 825 C CA . SER A 1 108 ? 7.592 -7.973 -32.796 1.00 93.44 108 SER A CA 1
ATOM 826 C C . SER A 1 108 ? 7.392 -8.112 -31.281 1.00 93.44 108 SER A C 1
ATOM 828 O O . SER A 1 108 ? 6.278 -7.926 -30.789 1.00 93.44 108 SER A O 1
ATOM 830 N N . ALA A 1 109 ? 8.458 -8.379 -30.518 1.00 94.44 109 ALA A N 1
ATOM 831 C CA . ALA A 1 109 ? 8.424 -8.387 -29.056 1.00 94.44 109 ALA A CA 1
ATOM 832 C C . ALA A 1 109 ? 8.175 -6.978 -28.495 1.00 94.44 109 ALA A C 1
ATOM 834 O O . ALA A 1 109 ? 7.373 -6.806 -27.577 1.00 94.44 109 ALA A O 1
ATOM 835 N N . LEU A 1 110 ? 8.801 -5.953 -29.091 1.00 90.50 110 LEU A N 1
ATOM 836 C CA . LEU A 1 110 ? 8.541 -4.552 -28.752 1.00 90.50 110 LEU A CA 1
ATOM 837 C C . LEU A 1 110 ? 7.090 -4.136 -29.042 1.00 90.50 110 LEU A C 1
ATOM 839 O O . LEU A 1 110 ? 6.513 -3.427 -28.220 1.00 90.50 110 LEU A O 1
ATOM 843 N N . ASP A 1 111 ? 6.500 -4.556 -30.168 1.00 88.62 111 ASP A N 1
ATOM 844 C CA . ASP A 1 111 ? 5.071 -4.322 -30.447 1.00 88.62 111 ASP A CA 1
ATOM 845 C C . ASP A 1 111 ? 4.180 -5.056 -29.443 1.00 88.62 111 ASP A C 1
ATOM 847 O O . ASP A 1 111 ? 3.365 -4.420 -28.783 1.00 88.62 111 ASP A O 1
ATOM 851 N N . SER A 1 112 ? 4.402 -6.359 -29.241 1.00 90.62 112 SER A N 1
ATOM 852 C CA . SER A 1 112 ? 3.623 -7.178 -28.300 1.00 90.62 112 SER A CA 1
ATOM 853 C C . SER A 1 112 ? 3.628 -6.575 -26.892 1.00 90.62 112 SER A C 1
ATOM 855 O O . SER A 1 112 ? 2.582 -6.466 -26.256 1.00 90.62 112 SER A O 1
ATOM 857 N N . ARG A 1 113 ? 4.788 -6.088 -26.427 1.00 88.31 113 ARG A N 1
ATOM 858 C CA . ARG A 1 113 ? 4.919 -5.381 -25.147 1.00 88.31 113 ARG A CA 1
ATOM 859 C C . ARG A 1 113 ? 4.162 -4.048 -25.137 1.00 88.31 113 ARG A C 1
ATOM 861 O O . ARG A 1 113 ? 3.550 -3.710 -24.126 1.00 88.31 113 ARG A O 1
ATOM 868 N N . ALA A 1 114 ? 4.222 -3.273 -26.221 1.00 81.88 114 ALA A N 1
ATOM 869 C CA . ALA A 1 114 ? 3.539 -1.983 -26.330 1.00 81.88 114 ALA A CA 1
ATOM 870 C C . ALA A 1 114 ? 2.007 -2.124 -26.376 1.00 81.88 114 ALA A C 1
ATOM 872 O O . ALA A 1 114 ? 1.310 -1.281 -25.811 1.00 81.88 114 ALA A O 1
ATOM 873 N N . ASP A 1 115 ? 1.512 -3.211 -26.969 1.00 81.31 115 ASP A N 1
ATOM 874 C CA . ASP A 1 115 ? 0.099 -3.603 -27.001 1.00 81.31 115 ASP A CA 1
ATOM 875 C C . ASP A 1 115 ? -0.366 -4.278 -25.689 1.00 81.31 115 ASP A C 1
ATOM 877 O O . ASP A 1 115 ? -1.526 -4.659 -25.557 1.00 81.31 115 ASP A O 1
ATOM 881 N N . GLY A 1 116 ? 0.524 -4.428 -24.698 1.00 79.75 116 GLY A N 1
ATOM 882 C CA . GLY A 1 116 ? 0.230 -5.031 -23.393 1.00 79.75 116 GLY A CA 1
ATOM 883 C C . GLY A 1 116 ? 0.251 -6.564 -23.365 1.00 79.75 116 GLY A C 1
ATOM 884 O O . GLY A 1 116 ? 0.073 -7.153 -22.301 1.00 79.75 116 GLY A O 1
ATOM 885 N N . ASN A 1 117 ? 0.528 -7.230 -24.489 1.00 87.75 117 ASN A N 1
ATOM 886 C CA . ASN A 1 117 ? 0.684 -8.682 -24.565 1.00 87.75 117 ASN A CA 1
ATOM 887 C C . ASN A 1 117 ? 2.081 -9.109 -24.078 1.00 87.75 117 ASN A C 1
ATOM 889 O O . ASN A 1 117 ? 2.987 -9.433 -24.851 1.00 87.75 117 ASN A O 1
ATOM 893 N N . ILE A 1 118 ? 2.248 -9.078 -22.754 1.00 88.38 118 ILE A N 1
ATOM 894 C CA . ILE A 1 118 ? 3.517 -9.362 -22.078 1.00 88.38 118 ILE A CA 1
ATOM 895 C C . ILE A 1 118 ? 3.989 -10.807 -22.302 1.00 88.38 118 ILE A C 1
ATOM 897 O O . ILE A 1 118 ? 5.191 -11.008 -22.462 1.00 88.38 118 ILE A O 1
ATOM 901 N N . SER A 1 119 ? 3.083 -11.793 -22.369 1.00 90.38 119 SER A N 1
ATOM 902 C CA . SER A 1 119 ? 3.469 -13.192 -22.631 1.00 90.38 119 SER A CA 1
ATOM 903 C C . SER A 1 119 ? 4.084 -13.336 -24.019 1.00 90.38 119 SER A C 1
ATOM 905 O O . SER A 1 119 ? 5.235 -13.742 -24.127 1.00 90.38 119 SER A O 1
ATOM 907 N N . ALA A 1 120 ? 3.381 -12.890 -25.070 1.00 93.75 120 ALA A N 1
ATOM 908 C CA . ALA A 1 120 ? 3.897 -12.993 -26.434 1.00 93.75 120 ALA A CA 1
ATOM 909 C C . ALA A 1 120 ? 5.209 -12.214 -26.625 1.00 93.75 120 ALA A C 1
ATOM 911 O O . ALA A 1 120 ? 6.075 -12.643 -27.384 1.00 93.75 120 ALA A O 1
ATOM 912 N N . ALA A 1 121 ? 5.390 -11.093 -25.914 1.00 94.50 121 ALA A N 1
ATOM 913 C CA . ALA A 1 121 ? 6.660 -10.374 -25.908 1.00 94.50 121 ALA A CA 1
ATOM 914 C C . ALA A 1 121 ? 7.812 -11.228 -25.349 1.00 94.50 121 ALA A C 1
ATOM 916 O O . ALA A 1 121 ? 8.885 -11.248 -25.946 1.00 94.50 121 ALA A O 1
ATOM 917 N N . VAL A 1 122 ? 7.597 -11.951 -24.244 1.00 95.44 122 VAL A N 1
ATOM 918 C CA . VAL A 1 122 ? 8.597 -12.870 -23.671 1.00 95.44 122 VAL A CA 1
ATOM 919 C C . VAL A 1 122 ? 8.816 -14.081 -24.582 1.00 95.44 122 VAL A C 1
ATOM 921 O O . VAL A 1 122 ? 9.962 -14.383 -24.896 1.00 95.44 122 VAL A O 1
ATOM 924 N N . ASP A 1 123 ? 7.755 -14.701 -25.106 1.00 96.88 123 ASP A N 1
ATOM 925 C CA . ASP A 1 123 ? 7.842 -15.858 -26.015 1.00 96.88 123 ASP A CA 1
ATOM 926 C C . ASP A 1 123 ? 8.653 -15.557 -27.291 1.00 96.88 123 ASP A C 1
ATOM 928 O O . ASP A 1 123 ? 9.324 -16.431 -27.848 1.00 96.88 123 ASP A O 1
ATOM 932 N N . LEU A 1 124 ? 8.597 -14.317 -27.787 1.00 97.94 124 LEU A N 1
ATOM 933 C CA . LEU A 1 124 ? 9.385 -13.856 -28.934 1.00 97.94 124 LEU A CA 1
ATOM 934 C C . LEU A 1 124 ? 10.862 -13.617 -28.580 1.00 97.94 124 LEU A C 1
ATOM 936 O O . LEU A 1 124 ? 11.727 -13.859 -29.420 1.00 97.94 124 LEU A O 1
ATOM 940 N N . LEU A 1 125 ? 11.166 -13.187 -27.352 1.00 97.31 125 LEU A N 1
ATOM 941 C CA . LEU A 1 125 ? 12.542 -13.009 -26.870 1.00 97.31 125 LEU A CA 1
ATOM 942 C C . LEU A 1 125 ? 13.203 -14.360 -26.567 1.00 97.31 125 LEU A C 1
ATOM 944 O O . LEU A 1 125 ? 14.336 -14.590 -26.985 1.00 97.31 125 LEU A O 1
ATOM 948 N N . ASP A 1 126 ? 12.472 -15.299 -25.964 1.00 96.50 126 ASP A N 1
ATOM 949 C CA . ASP A 1 126 ? 12.935 -16.671 -25.718 1.00 96.50 126 ASP A CA 1
ATOM 950 C C . ASP A 1 126 ? 13.215 -17.417 -27.042 1.00 96.50 126 ASP A C 1
ATOM 952 O O . ASP A 1 126 ? 14.130 -18.243 -27.128 1.00 96.50 126 ASP A O 1
ATOM 956 N N . GLN A 1 127 ? 12.498 -17.088 -28.125 1.00 97.44 127 GLN A N 1
ATOM 957 C CA . GLN A 1 127 ? 12.825 -17.568 -29.474 1.00 97.44 127 GLN A CA 1
ATOM 958 C C . GLN A 1 127 ? 14.147 -17.004 -30.012 1.00 97.44 127 GLN A C 1
ATOM 960 O O . GLN A 1 127 ? 14.873 -17.739 -30.682 1.00 97.44 127 GLN A O 1
ATOM 965 N N . ILE A 1 128 ? 14.503 -15.751 -29.704 1.00 96.38 128 ILE A N 1
ATOM 966 C CA . ILE A 1 128 ? 15.829 -15.203 -30.040 1.00 96.38 128 ILE A CA 1
ATOM 967 C C . ILE A 1 128 ? 16.906 -15.952 -29.253 1.00 96.38 128 ILE A C 1
ATOM 969 O O . ILE A 1 128 ? 17.863 -16.442 -29.852 1.00 96.38 128 ILE A O 1
ATOM 973 N N . GLU A 1 129 ? 16.713 -16.125 -27.941 1.00 94.19 129 GLU A N 1
ATOM 974 C CA . GLU A 1 129 ? 17.673 -16.820 -27.073 1.00 94.19 129 GLU A CA 1
ATOM 975 C C . GLU A 1 129 ? 17.925 -18.276 -27.497 1.00 94.19 129 GLU A C 1
ATOM 977 O O . GLU A 1 129 ? 19.060 -18.755 -27.451 1.00 94.19 129 GLU A O 1
ATOM 982 N N . THR A 1 130 ? 16.888 -18.980 -27.959 1.00 96.12 130 THR A N 1
ATOM 983 C CA . THR A 1 130 ? 16.980 -20.401 -28.331 1.00 96.12 130 THR A CA 1
ATOM 984 C C . THR A 1 130 ? 17.393 -20.650 -29.783 1.00 96.12 130 THR A C 1
ATOM 986 O O . THR A 1 130 ? 18.144 -21.592 -30.041 1.00 96.12 130 THR A O 1
ATOM 989 N N . GLN A 1 131 ? 16.923 -19.844 -30.742 1.00 97.19 131 GLN A N 1
ATOM 990 C CA . GLN A 1 131 ? 17.186 -20.057 -32.175 1.00 97.19 131 GLN A CA 1
ATOM 991 C C . GLN A 1 131 ? 18.409 -19.277 -32.677 1.00 97.19 131 GLN A C 1
ATOM 993 O O . GLN A 1 131 ? 19.066 -19.715 -33.625 1.00 97.19 131 GLN A O 1
ATOM 998 N N . TYR A 1 132 ? 18.749 -18.161 -32.024 1.00 95.31 132 TYR A N 1
ATOM 999 C CA . TYR A 1 132 ? 19.835 -17.257 -32.409 1.00 95.31 132 TYR A CA 1
ATOM 1000 C C . TYR A 1 132 ? 20.817 -16.983 -31.245 1.00 95.31 132 TYR A C 1
ATOM 1002 O O . TYR A 1 132 ? 21.160 -15.827 -30.995 1.00 95.31 132 TYR A O 1
ATOM 1010 N N . PRO A 1 133 ? 21.383 -18.014 -30.574 1.00 92.88 133 PRO A N 1
ATOM 1011 C CA . PRO A 1 133 ? 22.295 -17.854 -29.425 1.00 92.88 133 PRO A CA 1
ATOM 1012 C C . PRO A 1 133 ? 23.655 -17.207 -29.770 1.00 92.88 133 PRO A C 1
ATOM 1014 O O . PRO A 1 133 ? 24.548 -17.102 -28.930 1.00 92.88 133 PRO A O 1
ATOM 1017 N N . SER A 1 134 ? 23.860 -16.816 -31.028 1.00 90.50 134 SER A N 1
ATOM 1018 C CA . SER A 1 134 ? 25.005 -16.029 -31.507 1.00 90.50 134 SER A CA 1
ATOM 1019 C C . SER A 1 134 ? 24.569 -14.897 -32.452 1.00 90.50 134 SER A C 1
ATOM 1021 O O . SER A 1 134 ? 25.383 -14.405 -33.233 1.00 90.50 134 SER A O 1
ATOM 1023 N N . GLY A 1 135 ? 23.282 -14.529 -32.420 1.00 89.38 135 GLY A N 1
ATOM 1024 C CA . GLY A 1 135 ? 22.728 -13.380 -33.136 1.00 89.38 135 GLY A CA 1
ATOM 1025 C C . GLY A 1 135 ? 23.220 -12.058 -32.550 1.00 89.38 135 GLY A C 1
ATOM 1026 O O . GLY A 1 135 ? 23.740 -12.012 -31.435 1.00 89.38 135 GLY A O 1
ATOM 1027 N N . LEU A 1 136 ? 23.069 -10.969 -33.306 1.00 87.56 136 LEU A N 1
ATOM 1028 C CA . LEU A 1 136 ? 23.560 -9.649 -32.886 1.00 87.56 136 LEU A CA 1
ATOM 1029 C C . LEU A 1 136 ? 22.690 -8.989 -31.810 1.00 87.56 136 LEU A C 1
ATOM 1031 O O . LEU A 1 136 ? 23.156 -8.053 -31.176 1.00 87.56 136 LEU A O 1
ATOM 1035 N N . LEU A 1 137 ? 21.457 -9.471 -31.627 1.00 91.19 137 LEU A N 1
ATOM 1036 C CA . LEU A 1 137 ? 20.462 -8.938 -30.691 1.00 91.19 137 LEU A CA 1
ATOM 1037 C C . LEU A 1 137 ? 20.265 -9.834 -29.461 1.00 91.19 137 LEU A C 1
ATOM 1039 O O . LEU A 1 137 ? 19.253 -9.728 -28.774 1.00 91.19 137 LEU A O 1
ATOM 1043 N N . ILE A 1 138 ? 21.184 -10.767 -29.203 1.00 94.38 138 ILE A N 1
ATOM 1044 C CA . ILE A 1 138 ? 21.030 -11.733 -28.112 1.00 94.38 138 ILE A CA 1
ATOM 1045 C C . ILE A 1 138 ? 21.072 -11.052 -26.735 1.00 94.38 138 ILE A C 1
ATOM 1047 O O . ILE A 1 138 ? 20.230 -11.333 -25.886 1.00 94.38 138 ILE A O 1
ATOM 1051 N N . ASP A 1 139 ? 21.987 -10.103 -26.527 1.00 93.75 139 ASP A N 1
ATOM 1052 C CA . ASP A 1 139 ? 22.090 -9.354 -25.275 1.00 93.75 139 ASP A CA 1
ATOM 1053 C C . ASP A 1 139 ? 21.020 -8.252 -25.170 1.00 93.75 139 ASP A C 1
ATOM 1055 O O . ASP A 1 139 ? 20.483 -8.039 -24.082 1.00 93.75 139 ASP A O 1
ATOM 1059 N N . ASP A 1 140 ? 20.615 -7.635 -26.290 1.00 93.25 140 ASP A N 1
ATOM 1060 C CA . ASP A 1 140 ? 19.397 -6.810 -26.375 1.00 93.25 140 ASP A CA 1
ATOM 1061 C C . ASP A 1 140 ? 18.142 -7.587 -25.921 1.00 93.25 140 ASP A C 1
ATOM 1063 O O . ASP A 1 140 ? 17.346 -7.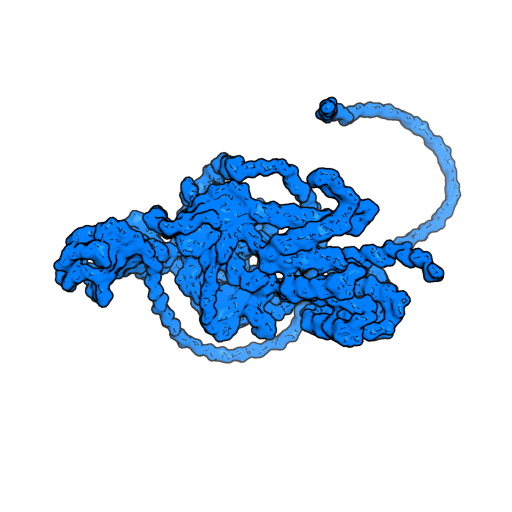081 -25.124 1.00 93.25 140 ASP A O 1
ATOM 1067 N N . ALA A 1 141 ? 17.964 -8.825 -26.401 1.00 95.31 141 ALA A N 1
ATOM 1068 C CA . ALA A 1 141 ? 16.818 -9.680 -26.092 1.00 95.31 141 ALA A CA 1
ATOM 1069 C C . ALA A 1 141 ? 16.791 -10.097 -24.617 1.00 95.31 141 ALA A C 1
ATOM 1071 O O . ALA A 1 141 ? 15.784 -9.874 -23.939 1.00 95.31 141 ALA A O 1
ATOM 1072 N N . THR A 1 142 ? 17.907 -10.614 -24.095 1.00 96.38 142 THR A N 1
ATOM 1073 C CA . THR A 1 142 ? 18.040 -10.985 -22.679 1.00 96.38 142 THR A CA 1
ATOM 1074 C C . THR A 1 142 ? 17.855 -9.770 -21.759 1.00 96.38 142 THR A C 1
ATOM 1076 O O . THR A 1 142 ? 17.168 -9.868 -20.738 1.00 96.38 142 THR A O 1
ATOM 1079 N N . TYR A 1 143 ? 18.381 -8.591 -22.118 1.00 95.38 143 TYR A N 1
ATOM 1080 C CA . TYR A 1 143 ? 18.133 -7.366 -21.351 1.00 95.38 143 TYR A CA 1
ATOM 1081 C C . TYR A 1 143 ? 16.651 -6.955 -21.374 1.00 95.38 143 TYR A C 1
ATOM 1083 O O . TYR A 1 143 ? 16.074 -6.678 -20.320 1.00 95.38 143 TYR A O 1
ATOM 1091 N N . LEU A 1 144 ? 16.006 -6.939 -22.547 1.00 94.50 144 LEU A N 1
ATOM 1092 C CA . LEU A 1 144 ? 14.593 -6.569 -22.668 1.00 94.50 144 LEU A CA 1
ATOM 1093 C C . LEU A 1 144 ? 13.683 -7.546 -21.907 1.00 94.50 144 LEU A C 1
ATOM 1095 O O . LEU A 1 144 ? 12.737 -7.108 -21.252 1.00 94.50 144 LEU A O 1
ATOM 1099 N N . ARG A 1 145 ? 13.999 -8.845 -21.921 1.00 96.75 145 ARG A N 1
ATOM 1100 C CA . ARG A 1 145 ? 13.303 -9.883 -21.149 1.00 96.75 145 ARG A CA 1
ATOM 1101 C C . ARG A 1 145 ? 13.379 -9.607 -19.647 1.00 96.75 145 ARG A C 1
ATOM 1103 O O . ARG A 1 145 ? 12.348 -9.593 -18.975 1.00 96.75 145 ARG A O 1
ATOM 1110 N N . ALA A 1 146 ? 14.569 -9.299 -19.129 1.00 95.94 146 ALA A N 1
ATOM 1111 C CA . ALA A 1 146 ? 14.740 -8.910 -17.731 1.00 95.94 146 ALA A CA 1
ATOM 1112 C C . ALA A 1 146 ? 13.994 -7.613 -17.376 1.00 95.94 146 ALA A C 1
ATOM 1114 O O . ALA A 1 146 ? 13.400 -7.503 -16.302 1.00 95.94 146 ALA A O 1
ATOM 1115 N N . TYR A 1 147 ? 14.001 -6.631 -18.280 1.00 92.44 147 TYR A N 1
ATOM 1116 C CA . TYR A 1 147 ? 13.283 -5.372 -18.097 1.00 92.44 147 TYR A CA 1
ATOM 1117 C C . TYR A 1 147 ? 11.764 -5.595 -18.036 1.00 92.44 147 TYR A C 1
ATOM 1119 O O . TYR A 1 147 ? 11.104 -5.047 -17.156 1.00 92.44 147 TYR A O 1
ATOM 1127 N N . ILE A 1 148 ? 11.208 -6.445 -18.908 1.00 91.81 148 ILE A N 1
ATOM 1128 C CA . ILE A 1 148 ? 9.797 -6.865 -18.870 1.00 91.81 148 ILE A CA 1
ATOM 1129 C C . ILE A 1 148 ? 9.476 -7.582 -17.553 1.00 91.81 148 ILE A C 1
ATOM 1131 O O . ILE A 1 148 ? 8.468 -7.268 -16.911 1.00 91.81 148 ILE A O 1
ATOM 1135 N N . ALA A 1 149 ? 10.342 -8.511 -17.128 1.00 93.19 149 ALA A N 1
ATOM 1136 C CA . ALA A 1 149 ? 10.198 -9.230 -15.866 1.00 93.19 149 ALA A CA 1
ATOM 1137 C C . ALA A 1 149 ? 10.106 -8.256 -14.677 1.00 93.19 149 ALA A C 1
ATOM 1139 O O . ALA A 1 149 ? 9.183 -8.368 -13.875 1.00 93.19 149 ALA A O 1
ATOM 1140 N N . MET A 1 150 ? 10.988 -7.253 -14.616 1.00 92.19 150 MET A N 1
ATOM 1141 C CA . MET A 1 150 ? 11.031 -6.250 -13.546 1.00 92.19 150 MET A CA 1
ATOM 1142 C C . MET A 1 150 ? 9.882 -5.230 -13.601 1.00 92.19 150 MET A C 1
ATOM 1144 O O . MET A 1 150 ? 9.317 -4.903 -12.562 1.00 92.19 150 MET A O 1
ATOM 1148 N N . MET A 1 151 ? 9.555 -4.699 -14.784 1.00 86.38 151 MET A N 1
ATOM 1149 C CA . MET A 1 151 ? 8.772 -3.457 -14.918 1.00 86.38 151 MET A CA 1
ATOM 1150 C C . MET A 1 151 ? 7.300 -3.666 -15.286 1.00 86.38 151 MET A C 1
ATOM 1152 O O . MET A 1 151 ? 6.473 -2.833 -14.924 1.00 86.38 151 MET A O 1
ATOM 1156 N N . ASP A 1 152 ? 6.970 -4.741 -16.010 1.00 86.25 152 ASP A N 1
ATOM 1157 C CA . ASP A 1 152 ? 5.593 -5.050 -16.440 1.00 86.25 152 ASP A CA 1
ATOM 1158 C C . ASP A 1 152 ? 5.037 -6.316 -15.746 1.00 86.25 152 ASP A C 1
ATOM 1160 O O . ASP A 1 152 ? 3.825 -6.541 -15.675 1.00 86.25 152 ASP A O 1
ATOM 1164 N N . SER A 1 153 ? 5.932 -7.162 -15.225 1.00 88.06 153 SER A N 1
ATOM 1165 C CA . SER A 1 153 ? 5.595 -8.418 -14.549 1.00 88.06 153 SER A CA 1
ATOM 1166 C C . SER A 1 153 ? 5.882 -8.449 -13.049 1.00 88.06 153 SER A C 1
ATOM 1168 O O . SER A 1 153 ? 5.387 -9.369 -12.412 1.00 88.06 153 SER A O 1
ATOM 1170 N N . TYR A 1 154 ? 6.678 -7.516 -12.513 1.00 91.75 154 TYR A N 1
ATOM 1171 C CA . TYR A 1 154 ? 7.179 -7.497 -11.125 1.00 91.75 154 TYR A CA 1
ATOM 1172 C C . TYR A 1 154 ? 7.821 -8.814 -10.636 1.00 91.75 154 TYR A C 1
ATOM 1174 O O . TYR A 1 154 ? 7.994 -9.043 -9.442 1.00 91.75 154 TYR A O 1
ATOM 1182 N N . ASN A 1 155 ? 8.256 -9.676 -11.559 1.00 92.19 155 ASN A N 1
ATOM 1183 C CA . ASN A 1 155 ? 8.996 -10.891 -11.244 1.00 92.19 155 ASN A CA 1
ATOM 1184 C C . ASN A 1 155 ? 10.477 -10.534 -11.053 1.00 92.19 155 ASN A C 1
ATOM 1186 O O . ASN A 1 155 ? 11.315 -10.705 -11.943 1.00 92.19 155 ASN A O 1
ATOM 1190 N N . PHE A 1 156 ? 10.782 -9.976 -9.881 1.00 94.06 156 PHE A N 1
ATOM 1191 C CA . PHE A 1 156 ? 12.113 -9.475 -9.542 1.00 94.06 156 PHE A CA 1
ATOM 1192 C C . PHE A 1 156 ? 13.175 -10.580 -9.487 1.00 94.06 156 PHE A C 1
ATOM 1194 O O . PHE A 1 156 ? 14.330 -10.318 -9.814 1.00 94.06 156 PHE A O 1
ATOM 1201 N N . GLN A 1 157 ? 12.794 -11.816 -9.144 1.00 95.19 157 GLN A N 1
ATOM 1202 C CA . GLN A 1 157 ? 13.711 -12.959 -9.161 1.00 95.19 157 GLN A CA 1
ATOM 1203 C C . GLN A 1 157 ? 14.126 -13.310 -10.597 1.00 95.19 157 GLN A C 1
ATOM 1205 O O . GLN A 1 157 ? 15.320 -13.329 -10.892 1.00 95.19 157 GLN A O 1
ATOM 1210 N N . LEU A 1 158 ? 13.159 -13.472 -11.512 1.00 95.25 158 LEU A N 1
ATOM 1211 C CA . LEU A 1 158 ? 13.444 -13.694 -12.934 1.00 95.25 158 LEU A CA 1
ATOM 1212 C C . LEU A 1 158 ? 14.280 -12.549 -13.516 1.00 95.25 158 LEU A C 1
ATOM 1214 O O . LEU A 1 158 ? 15.269 -12.800 -14.194 1.00 95.25 158 LEU A O 1
ATOM 1218 N N . ALA A 1 159 ? 13.940 -11.294 -13.204 1.00 96.81 159 ALA A N 1
ATOM 1219 C CA . ALA A 1 159 ? 14.730 -10.147 -13.641 1.00 96.81 159 ALA A CA 1
ATOM 1220 C C . ALA A 1 159 ? 16.189 -10.231 -13.160 1.00 96.81 159 ALA A C 1
ATOM 1222 O O . ALA A 1 159 ? 17.110 -10.068 -13.959 1.00 96.81 159 ALA A O 1
ATOM 1223 N N . TYR A 1 160 ? 16.416 -10.524 -11.877 1.00 97.38 160 TYR A N 1
ATOM 1224 C CA . TYR A 1 160 ? 17.758 -10.684 -11.319 1.00 97.38 160 TYR A CA 1
ATOM 1225 C C . TYR A 1 160 ? 18.554 -11.808 -12.011 1.00 97.38 160 TYR A C 1
ATOM 1227 O O . TYR A 1 160 ? 19.703 -11.578 -12.409 1.00 97.38 160 TYR A O 1
ATOM 1235 N N . ASP A 1 161 ? 17.946 -12.983 -12.202 1.00 97.62 161 ASP A N 1
ATOM 1236 C CA . ASP A 1 161 ? 18.585 -14.160 -12.807 1.00 97.62 161 ASP A CA 1
ATOM 1237 C C . ASP A 1 161 ? 18.892 -13.951 -14.301 1.00 97.62 161 ASP A C 1
ATOM 1239 O O . ASP A 1 161 ? 19.976 -14.305 -14.783 1.00 97.62 161 ASP A O 1
ATOM 1243 N N . THR A 1 162 ? 17.988 -13.298 -15.038 1.00 97.75 162 THR A N 1
ATOM 1244 C CA . THR A 1 162 ? 18.193 -12.941 -16.448 1.00 97.75 162 THR A CA 1
ATOM 1245 C C . THR A 1 162 ? 19.300 -11.886 -16.602 1.00 97.75 162 THR A C 1
ATOM 1247 O O . THR A 1 162 ? 20.160 -12.024 -17.471 1.00 97.75 162 THR A O 1
ATOM 1250 N N . LEU A 1 163 ? 19.383 -10.879 -15.722 1.00 97.88 163 LEU A N 1
ATOM 1251 C CA . LEU A 1 163 ? 20.492 -9.905 -15.732 1.00 97.88 163 LEU A CA 1
ATOM 1252 C C . LEU A 1 163 ? 21.828 -10.515 -15.286 1.00 97.88 163 LEU A C 1
ATOM 1254 O O . LEU A 1 163 ? 22.889 -10.099 -15.760 1.00 97.88 163 LEU A O 1
ATOM 1258 N N . HIS A 1 164 ? 21.800 -11.510 -14.395 1.00 96.88 164 HIS A N 1
ATOM 1259 C CA . HIS A 1 164 ? 22.996 -12.259 -14.013 1.00 96.88 164 HIS A CA 1
ATOM 1260 C C . HIS A 1 164 ? 23.523 -13.069 -15.200 1.00 96.88 164 HIS A C 1
ATOM 1262 O O . HIS A 1 164 ? 24.715 -13.014 -15.509 1.00 96.88 164 HIS A O 1
ATOM 1268 N N . THR A 1 165 ? 22.620 -13.750 -15.908 1.00 95.69 165 THR A N 1
ATOM 1269 C CA . THR A 1 165 ? 22.893 -14.447 -17.172 1.00 95.69 165 THR A CA 1
ATOM 1270 C C . THR A 1 165 ? 23.518 -13.492 -18.190 1.00 95.69 165 THR A C 1
ATOM 1272 O O . THR A 1 165 ? 24.625 -13.747 -18.664 1.00 95.69 165 THR A O 1
ATOM 1275 N N . LEU A 1 166 ? 22.882 -12.340 -18.437 1.00 96.25 166 LEU A N 1
ATOM 1276 C CA . LEU A 1 166 ? 23.369 -11.302 -19.349 1.00 96.25 166 LEU A CA 1
ATOM 1277 C C . LEU A 1 166 ? 24.829 -10.911 -19.063 1.00 96.25 166 LEU A C 1
ATOM 1279 O O . LEU A 1 166 ? 25.677 -10.986 -19.948 1.00 96.25 166 LEU A O 1
ATOM 1283 N N . ARG A 1 167 ? 25.148 -10.545 -17.814 1.00 95.75 167 ARG A N 1
ATOM 1284 C CA . ARG A 1 167 ? 26.508 -10.140 -17.410 1.00 95.75 167 ARG A CA 1
ATOM 1285 C C . ARG A 1 167 ? 27.536 -11.272 -17.481 1.00 95.75 167 ARG A C 1
ATOM 1287 O O . ARG A 1 167 ? 28.719 -10.995 -17.666 1.00 95.75 167 ARG A O 1
ATOM 1294 N N . SER A 1 168 ? 27.101 -12.517 -17.294 1.00 96.25 168 SER A N 1
ATOM 1295 C CA . SER A 1 168 ? 27.978 -13.692 -17.232 1.00 96.25 168 SER A CA 1
ATOM 1296 C C . SER A 1 168 ? 28.352 -14.219 -18.618 1.00 96.25 168 SER A C 1
ATOM 1298 O O . SER A 1 168 ? 29.504 -14.586 -18.843 1.00 96.25 168 SER A O 1
ATOM 1300 N N . PHE A 1 169 ? 27.396 -14.236 -19.551 1.00 95.62 169 PHE A N 1
ATOM 1301 C CA . PHE A 1 169 ? 27.607 -14.698 -20.926 1.00 95.62 169 PHE A CA 1
ATOM 1302 C C . PHE A 1 169 ? 28.035 -13.571 -21.881 1.00 95.62 169 PHE A C 1
ATOM 1304 O O . PHE A 1 169 ? 28.773 -13.838 -22.830 1.00 95.62 169 PHE A O 1
ATOM 1311 N N . TYR A 1 170 ? 27.658 -12.317 -21.601 1.00 94.75 170 TYR A N 1
ATOM 1312 C CA . TYR A 1 170 ? 27.976 -11.142 -22.422 1.00 94.75 170 TYR A CA 1
ATOM 1313 C C . TYR A 1 170 ? 28.678 -10.045 -21.587 1.00 94.75 170 TYR A C 1
ATOM 1315 O O . TYR A 1 170 ? 28.146 -8.946 -21.420 1.00 94.75 170 TYR A O 1
ATOM 1323 N N . PRO A 1 171 ? 29.891 -10.298 -21.048 1.00 94.00 171 PRO A N 1
ATOM 1324 C CA . PRO A 1 171 ? 30.605 -9.340 -20.193 1.00 94.00 171 PRO A CA 1
ATOM 1325 C C . PRO A 1 171 ? 30.989 -8.034 -20.913 1.00 94.00 171 PRO A C 1
ATOM 1327 O O . PRO A 1 171 ? 31.131 -6.999 -20.264 1.00 94.00 171 PRO A O 1
ATOM 1330 N N . ASP A 1 172 ? 31.113 -8.071 -22.244 1.00 92.31 172 ASP A N 1
ATOM 1331 C CA . ASP A 1 172 ? 31.362 -6.906 -23.105 1.00 92.31 172 ASP A CA 1
ATOM 1332 C C . ASP A 1 172 ? 30.063 -6.207 -23.572 1.00 92.31 172 ASP A C 1
ATOM 1334 O O . ASP A 1 172 ? 30.113 -5.277 -24.383 1.00 92.31 172 ASP A O 1
ATOM 1338 N N . SER A 1 173 ? 28.891 -6.643 -23.087 1.00 92.06 173 SER A N 1
ATOM 1339 C CA . SER A 1 173 ? 27.601 -6.054 -23.453 1.00 92.06 173 SER A CA 1
ATOM 1340 C C . SER A 1 173 ? 27.513 -4.583 -23.049 1.00 92.06 173 SER A C 1
ATOM 1342 O O . SER A 1 173 ? 27.876 -4.171 -21.943 1.00 92.06 173 SER A O 1
ATOM 1344 N N . ARG A 1 174 ? 26.901 -3.792 -23.933 1.00 87.44 174 ARG A N 1
ATOM 1345 C CA . ARG A 1 174 ? 26.551 -2.381 -23.704 1.00 87.44 174 ARG A CA 1
ATOM 1346 C C . ARG A 1 174 ? 25.587 -2.203 -22.527 1.00 87.44 174 ARG A C 1
ATOM 1348 O O . ARG A 1 174 ? 25.509 -1.117 -21.954 1.00 87.44 174 ARG A O 1
ATOM 1355 N N . TYR A 1 175 ? 24.879 -3.268 -22.161 1.00 91.56 175 TYR A N 1
ATOM 1356 C CA . TYR A 1 175 ? 23.942 -3.303 -21.051 1.00 91.56 175 TYR A CA 1
ATOM 1357 C C . TYR A 1 175 ? 24.596 -3.608 -19.702 1.00 91.56 175 TYR A C 1
ATOM 1359 O O . TYR A 1 175 ? 23.906 -3.460 -18.702 1.00 91.56 175 TYR A O 1
ATOM 1367 N N . TYR A 1 176 ? 25.886 -3.966 -19.617 1.00 94.69 176 TYR A N 1
ATOM 1368 C CA . TYR A 1 176 ? 26.512 -4.432 -18.365 1.00 94.69 176 TYR A CA 1
ATOM 1369 C C . TYR A 1 176 ? 26.291 -3.484 -17.170 1.00 94.69 176 TYR A C 1
ATOM 1371 O O . TYR A 1 176 ? 25.861 -3.921 -16.103 1.00 94.69 176 TYR A O 1
ATOM 1379 N N . ASP A 1 177 ? 26.535 -2.181 -17.348 1.00 94.19 177 ASP A N 1
ATOM 1380 C CA . ASP A 1 177 ? 26.380 -1.180 -16.280 1.00 94.19 177 ASP A CA 1
ATOM 1381 C C . ASP A 1 177 ? 24.893 -0.923 -15.938 1.00 94.19 177 ASP A C 1
ATOM 1383 O O . ASP A 1 177 ? 24.538 -0.704 -14.780 1.00 94.19 177 ASP A O 1
ATOM 1387 N N . THR A 1 178 ? 24.002 -1.047 -16.931 1.00 92.56 178 THR A N 1
ATOM 1388 C CA . THR A 1 178 ? 22.541 -0.981 -16.731 1.00 92.56 178 THR A CA 1
ATOM 1389 C C . THR A 1 178 ? 22.041 -2.208 -15.972 1.00 92.56 178 THR A C 1
ATOM 1391 O O . THR A 1 178 ? 21.244 -2.082 -15.052 1.00 92.56 178 THR A O 1
ATOM 1394 N N . ALA A 1 179 ? 22.549 -3.392 -16.309 1.00 95.00 179 ALA A N 1
ATOM 1395 C CA . ALA A 1 179 ? 22.216 -4.654 -15.671 1.00 95.00 179 ALA A CA 1
ATOM 1396 C C . ALA A 1 179 ? 22.699 -4.701 -14.223 1.00 95.00 179 ALA A C 1
ATOM 1398 O O . ALA A 1 179 ? 21.961 -5.158 -13.360 1.00 95.00 179 ALA A O 1
ATOM 1399 N N . LEU A 1 180 ? 23.882 -4.150 -13.940 1.00 95.75 180 LEU A N 1
ATOM 1400 C CA . LEU A 1 180 ? 24.351 -3.892 -12.579 1.00 95.75 180 LEU A CA 1
ATOM 1401 C C . LEU A 1 180 ? 23.343 -3.068 -11.771 1.00 95.75 180 LEU A C 1
ATOM 1403 O O . LEU A 1 180 ? 22.951 -3.461 -10.673 1.00 95.75 180 LEU A O 1
ATOM 1407 N N . TYR A 1 181 ? 22.898 -1.941 -12.334 1.00 95.06 181 TYR A N 1
ATOM 1408 C CA . TYR A 1 181 ? 21.922 -1.071 -11.688 1.00 95.06 181 TYR A CA 1
ATOM 1409 C C . TYR A 1 181 ? 20.577 -1.786 -11.488 1.00 95.06 181 TYR A C 1
ATOM 1411 O O . TYR A 1 181 ? 20.069 -1.834 -10.373 1.00 95.06 181 TYR A O 1
ATOM 1419 N N . SER A 1 182 ? 20.029 -2.421 -12.526 1.00 94.81 182 SER A N 1
ATOM 1420 C CA . SER A 1 182 ? 18.756 -3.148 -12.461 1.00 94.81 182 SER A CA 1
ATOM 1421 C C . SER A 1 182 ? 18.803 -4.392 -11.561 1.00 94.81 182 SER A C 1
ATOM 1423 O O . SER A 1 182 ? 17.794 -4.717 -10.943 1.00 94.81 182 SER A O 1
ATOM 1425 N N . GLN A 1 183 ? 19.957 -5.050 -11.396 1.00 96.25 183 GLN A N 1
ATOM 1426 C CA . GLN A 1 183 ? 20.132 -6.098 -10.383 1.00 96.25 183 GLN A CA 1
ATOM 1427 C C . GLN A 1 183 ? 20.057 -5.538 -8.967 1.00 96.25 183 GLN A C 1
ATOM 1429 O O . GLN A 1 183 ? 19.453 -6.175 -8.108 1.00 96.25 183 GLN A O 1
ATOM 1434 N N . ALA A 1 184 ? 20.613 -4.347 -8.722 1.00 95.38 184 ALA A N 1
ATOM 1435 C CA . ALA A 1 184 ? 20.435 -3.679 -7.440 1.00 95.38 184 ALA A CA 1
ATOM 1436 C C . ALA A 1 184 ? 18.957 -3.354 -7.173 1.00 95.38 184 ALA A C 1
ATOM 1438 O O . ALA A 1 184 ? 18.480 -3.622 -6.076 1.00 95.38 184 ALA A O 1
ATOM 1439 N N . ILE A 1 185 ? 18.217 -2.868 -8.181 1.00 92.69 185 ILE A N 1
ATOM 1440 C CA . ILE A 1 185 ? 16.762 -2.637 -8.075 1.00 92.69 185 ILE A CA 1
ATOM 1441 C C . ILE A 1 185 ? 16.032 -3.938 -7.734 1.00 92.69 185 ILE A C 1
ATOM 1443 O O . ILE A 1 185 ? 15.256 -3.968 -6.783 1.00 92.69 185 ILE A O 1
ATOM 1447 N N . ALA A 1 186 ? 16.287 -5.016 -8.480 1.00 94.06 186 ALA A N 1
ATOM 1448 C CA . ALA A 1 186 ? 15.639 -6.306 -8.267 1.00 94.06 186 ALA A CA 1
ATOM 1449 C C . ALA A 1 186 ? 15.925 -6.867 -6.862 1.00 94.06 186 ALA A C 1
ATOM 1451 O O . ALA A 1 186 ? 14.995 -7.264 -6.162 1.00 94.06 186 ALA A O 1
ATOM 1452 N N . GLN A 1 187 ? 17.183 -6.822 -6.408 1.00 94.38 187 GLN A N 1
ATOM 1453 C CA . GLN A 1 187 ? 17.550 -7.213 -5.044 1.00 94.38 187 GLN A CA 1
ATOM 1454 C C . GLN A 1 187 ? 16.887 -6.322 -3.988 1.00 94.38 187 GLN A C 1
ATOM 1456 O O . GLN A 1 187 ? 16.439 -6.831 -2.963 1.00 94.38 187 GLN A O 1
ATOM 1461 N N . GLU A 1 188 ? 16.760 -5.017 -4.236 1.00 91.75 188 GLU A N 1
ATOM 1462 C CA . GLU A 1 188 ? 16.034 -4.111 -3.346 1.00 91.75 188 GLU A CA 1
ATOM 1463 C C . GLU A 1 188 ? 14.547 -4.489 -3.242 1.00 91.75 188 GLU A C 1
ATOM 1465 O O . GLU A 1 188 ? 14.034 -4.607 -2.133 1.00 91.75 188 GLU A O 1
ATOM 1470 N N . GLN A 1 189 ? 13.861 -4.766 -4.358 1.00 89.75 189 GLN A N 1
ATOM 1471 C CA . GLN A 1 189 ? 12.448 -5.176 -4.322 1.00 89.75 189 GLN A CA 1
ATOM 1472 C C . GLN A 1 189 ? 12.245 -6.528 -3.611 1.00 89.75 189 GLN A C 1
ATOM 1474 O O . GLN A 1 189 ? 11.265 -6.722 -2.883 1.00 89.75 189 GLN A O 1
ATOM 1479 N N . LEU A 1 190 ? 13.212 -7.441 -3.740 1.00 90.44 190 LEU A N 1
ATOM 1480 C CA . LEU A 1 190 ? 13.269 -8.700 -2.988 1.00 90.44 190 LEU A CA 1
ATOM 1481 C C . LEU A 1 190 ? 13.591 -8.505 -1.487 1.00 90.44 190 LEU A C 1
ATOM 1483 O O . LEU A 1 190 ? 13.437 -9.445 -0.711 1.00 90.44 190 LEU A O 1
ATOM 1487 N N . GLY A 1 191 ? 13.982 -7.301 -1.051 1.00 87.94 191 GLY A N 1
ATOM 1488 C CA . GLY A 1 191 ? 14.338 -6.975 0.336 1.00 87.94 191 GLY A CA 1
ATOM 1489 C C . GLY A 1 191 ? 15.801 -7.259 0.711 1.00 87.94 191 GLY A C 1
ATOM 1490 O O . GLY A 1 191 ? 16.174 -7.147 1.880 1.00 87.94 191 GLY A O 1
ATOM 1491 N N . ASN A 1 192 ? 16.646 -7.597 -0.264 1.00 91.44 192 ASN A N 1
ATOM 1492 C CA . ASN A 1 192 ? 18.055 -7.962 -0.103 1.00 91.44 192 ASN A CA 1
ATOM 1493 C C . ASN A 1 192 ? 18.970 -6.726 -0.191 1.00 91.44 192 ASN A C 1
ATOM 1495 O O . ASN A 1 192 ? 19.853 -6.629 -1.046 1.00 91.44 192 ASN A O 1
ATOM 1499 N N . ILE A 1 193 ? 18.759 -5.764 0.715 1.00 90.38 193 ILE A N 1
ATOM 1500 C CA . ILE A 1 193 ? 19.396 -4.432 0.682 1.00 90.38 193 ILE A CA 1
ATOM 1501 C C . ILE A 1 193 ? 20.931 -4.498 0.640 1.00 90.38 193 ILE A C 1
ATOM 1503 O O . ILE A 1 193 ? 21.564 -3.724 -0.073 1.00 90.38 193 ILE A O 1
ATOM 1507 N N . GLN A 1 194 ? 21.537 -5.453 1.350 1.00 92.62 194 GLN A N 1
ATOM 1508 C CA . GLN A 1 194 ? 22.990 -5.640 1.352 1.00 92.62 194 GLN A CA 1
ATOM 1509 C C . GLN A 1 194 ? 23.529 -6.012 -0.043 1.00 92.62 194 GLN A C 1
ATOM 1511 O O . GLN A 1 194 ? 24.495 -5.412 -0.508 1.00 92.62 194 GLN A O 1
ATOM 1516 N N . SER A 1 195 ? 22.867 -6.930 -0.752 1.00 95.50 195 SER A N 1
ATOM 1517 C CA . SER A 1 195 ? 23.241 -7.300 -2.124 1.00 95.50 195 SER A CA 1
ATOM 1518 C C . SER A 1 195 ? 22.949 -6.178 -3.125 1.00 95.50 195 SER A C 1
ATOM 1520 O O . SER A 1 195 ? 23.706 -5.986 -4.075 1.00 95.50 195 SER A O 1
ATOM 1522 N N . ALA A 1 196 ? 21.898 -5.380 -2.900 1.00 95.12 196 ALA A N 1
ATOM 1523 C CA . ALA A 1 196 ? 21.647 -4.176 -3.691 1.00 95.12 196 ALA A CA 1
ATOM 1524 C C . ALA A 1 196 ? 22.785 -3.146 -3.541 1.00 95.12 196 ALA A C 1
ATOM 1526 O O . ALA A 1 196 ? 23.291 -2.633 -4.541 1.00 95.12 196 ALA A O 1
ATOM 1527 N N . LEU A 1 197 ? 23.245 -2.897 -2.308 1.00 95.44 197 LEU A N 1
ATOM 1528 C CA . LEU A 1 197 ? 24.404 -2.044 -2.029 1.00 95.44 197 LEU A CA 1
ATOM 1529 C C . LEU A 1 197 ? 25.686 -2.580 -2.680 1.00 95.44 197 LEU A C 1
ATOM 1531 O O . LEU A 1 197 ? 26.436 -1.795 -3.253 1.00 95.44 197 LEU A O 1
ATOM 1535 N N . GLU A 1 198 ? 25.929 -3.891 -2.649 1.00 97.25 198 GLU A N 1
ATOM 1536 C CA . GLU A 1 198 ? 27.095 -4.517 -3.291 1.00 97.25 198 GLU A CA 1
ATOM 1537 C C . GLU A 1 198 ? 27.138 -4.260 -4.807 1.00 97.25 198 GLU A C 1
ATOM 1539 O O . GLU A 1 198 ? 28.179 -3.846 -5.324 1.00 97.25 198 GLU A O 1
ATOM 1544 N N . TYR A 1 199 ? 26.012 -4.400 -5.516 1.00 97.75 199 TYR A N 1
ATOM 1545 C CA . TYR A 1 199 ? 25.941 -4.081 -6.948 1.00 97.75 199 TYR A CA 1
ATOM 1546 C C . TYR A 1 199 ? 26.096 -2.583 -7.240 1.00 97.75 199 TYR A C 1
ATOM 1548 O O . TYR A 1 199 ? 26.785 -2.209 -8.192 1.00 97.75 199 TYR A O 1
ATOM 1556 N N . LEU A 1 200 ? 25.519 -1.702 -6.418 1.00 97.00 200 LEU A N 1
ATOM 1557 C CA . LEU A 1 200 ? 25.699 -0.256 -6.589 1.00 97.00 200 LEU A CA 1
ATOM 1558 C C . LEU A 1 200 ? 27.147 0.177 -6.319 1.00 97.00 200 LEU A C 1
ATOM 1560 O O . LEU A 1 200 ? 27.664 1.038 -7.030 1.00 97.00 200 LEU A O 1
ATOM 1564 N N . LEU A 1 201 ? 27.820 -0.436 -5.343 1.00 96.94 201 LEU A N 1
ATOM 1565 C CA . LEU A 1 201 ? 29.237 -0.208 -5.059 1.00 96.94 201 LEU A CA 1
ATOM 1566 C C . LEU A 1 201 ? 30.135 -0.746 -6.185 1.00 96.94 201 LEU A C 1
ATOM 1568 O O . LEU A 1 201 ? 31.090 -0.064 -6.555 1.00 96.94 201 LEU A O 1
ATOM 1572 N N . GLU A 1 202 ? 29.820 -1.902 -6.789 1.00 97.19 202 GLU A N 1
ATOM 1573 C CA . GLU A 1 202 ? 30.517 -2.384 -7.996 1.00 97.19 202 GLU A CA 1
ATOM 1574 C C . GLU A 1 202 ? 30.379 -1.366 -9.143 1.00 97.19 202 GLU A C 1
ATOM 1576 O O . GLU A 1 202 ? 31.377 -0.974 -9.753 1.00 97.19 202 GLU A O 1
ATOM 1581 N N . LEU A 1 203 ? 29.161 -0.877 -9.399 1.00 96.75 203 LEU A N 1
ATOM 1582 C CA . LEU A 1 203 ? 28.879 0.122 -10.432 1.00 96.75 203 LEU A CA 1
ATOM 1583 C C . LEU A 1 203 ? 29.609 1.453 -10.170 1.00 96.75 203 LEU A C 1
ATOM 1585 O O . LEU A 1 203 ? 30.271 1.991 -11.061 1.00 96.75 203 LEU A O 1
ATOM 1589 N N . GLN A 1 204 ? 29.559 1.966 -8.939 1.00 96.38 204 GLN A N 1
ATOM 1590 C CA . GLN A 1 204 ? 30.272 3.182 -8.541 1.00 96.38 204 GLN A CA 1
ATOM 1591 C C . GLN A 1 204 ? 31.792 3.014 -8.709 1.00 96.38 204 GLN A C 1
ATOM 1593 O O . GLN A 1 204 ? 32.457 3.893 -9.268 1.00 96.38 204 GLN A O 1
ATOM 1598 N N . ALA A 1 205 ? 32.353 1.874 -8.292 1.00 96.44 205 ALA A N 1
ATOM 1599 C CA . ALA A 1 205 ? 33.775 1.568 -8.436 1.00 96.44 205 ALA A CA 1
ATOM 1600 C C . ALA A 1 205 ? 34.201 1.480 -9.911 1.00 96.44 205 ALA A C 1
ATOM 1602 O O . ALA A 1 205 ? 35.233 2.044 -10.282 1.00 96.44 205 ALA A O 1
ATOM 1603 N N . ARG A 1 206 ? 33.387 0.856 -10.777 1.00 95.50 206 ARG A N 1
ATOM 1604 C CA . ARG A 1 206 ? 33.627 0.797 -12.230 1.00 95.50 206 ARG A CA 1
ATOM 1605 C C . ARG A 1 206 ? 33.742 2.185 -12.852 1.00 95.50 206 ARG A C 1
ATOM 1607 O O . ARG A 1 206 ? 34.628 2.390 -13.678 1.00 95.50 206 ARG A O 1
ATOM 1614 N N . HIS A 1 207 ? 32.923 3.148 -12.435 1.00 96.19 207 HIS A N 1
ATOM 1615 C CA . HIS A 1 207 ? 32.935 4.504 -12.998 1.00 96.19 207 HIS A CA 1
ATOM 1616 C C . HIS A 1 207 ? 33.785 5.524 -12.226 1.00 96.19 207 HIS A C 1
ATOM 1618 O O . HIS A 1 207 ? 33.925 6.668 -12.668 1.00 96.19 207 HIS A O 1
ATOM 1624 N N . THR A 1 208 ? 34.416 5.115 -11.124 1.00 96.19 208 THR A N 1
ATOM 1625 C CA . THR A 1 208 ? 35.396 5.932 -10.401 1.00 96.19 208 THR A CA 1
ATOM 1626 C C . THR A 1 208 ? 36.671 6.102 -11.235 1.00 96.19 208 THR A C 1
ATOM 1628 O O . THR A 1 208 ? 37.161 5.164 -11.870 1.00 96.19 208 THR A O 1
ATOM 1631 N N . GLY A 1 209 ? 37.199 7.327 -11.268 1.00 93.25 209 GLY A N 1
ATOM 1632 C CA . GLY A 1 209 ? 38.462 7.670 -11.927 1.00 93.25 209 GLY A CA 1
ATOM 1633 C C . GLY A 1 209 ? 39.600 7.953 -10.947 1.00 93.25 209 GLY A C 1
ATOM 1634 O O . GLY A 1 209 ? 40.741 7.582 -11.210 1.00 93.25 209 GLY A O 1
ATOM 1635 N N . ILE A 1 210 ? 39.300 8.604 -9.817 1.00 92.25 210 ILE A N 1
ATOM 1636 C CA . ILE A 1 210 ? 40.275 8.966 -8.778 1.00 92.25 210 ILE A CA 1
ATOM 1637 C C . ILE A 1 210 ? 39.628 8.781 -7.402 1.00 92.25 210 ILE A C 1
ATOM 1639 O O . ILE A 1 210 ? 38.498 9.221 -7.194 1.00 92.25 210 ILE A O 1
ATOM 1643 N N . THR A 1 211 ? 40.382 8.221 -6.455 1.00 90.81 211 THR A N 1
ATOM 1644 C CA . THR A 1 211 ? 40.019 8.144 -5.031 1.00 90.81 211 THR A CA 1
ATOM 1645 C C . THR A 1 211 ? 41.127 8.780 -4.190 1.00 90.81 211 THR A C 1
ATOM 1647 O O . THR A 1 211 ? 42.295 8.417 -4.327 1.00 90.81 211 THR A O 1
ATOM 1650 N N . LEU A 1 212 ? 40.778 9.730 -3.318 1.00 91.19 212 LEU A N 1
ATOM 1651 C CA . LEU A 1 212 ? 41.680 10.363 -2.351 1.00 91.19 212 LEU A CA 1
ATOM 1652 C C . LEU A 1 212 ? 41.042 10.302 -0.959 1.00 91.19 212 LEU A C 1
ATOM 1654 O O . LEU A 1 212 ? 40.082 11.015 -0.667 1.00 91.19 212 LEU A O 1
ATOM 1658 N N . ALA A 1 213 ? 41.604 9.461 -0.087 1.00 90.19 213 ALA A N 1
ATOM 1659 C CA . ALA A 1 213 ? 41.029 9.137 1.219 1.00 90.19 213 ALA A CA 1
ATOM 1660 C C . ALA A 1 213 ? 39.556 8.688 1.090 1.00 90.19 213 ALA A C 1
ATOM 1662 O O . ALA A 1 213 ? 39.289 7.717 0.391 1.00 90.19 213 ALA A O 1
ATOM 1663 N N . ALA A 1 214 ? 38.620 9.380 1.747 1.00 85.25 214 ALA A N 1
ATOM 1664 C CA . ALA A 1 214 ? 37.186 9.072 1.729 1.00 85.25 214 ALA A CA 1
ATOM 1665 C C . ALA A 1 214 ? 36.405 9.766 0.590 1.00 85.25 214 ALA A C 1
ATOM 1667 O O . ALA A 1 214 ? 35.178 9.764 0.607 1.00 85.25 214 ALA A O 1
ATOM 1668 N N . LEU A 1 215 ? 37.091 10.400 -0.368 1.00 86.56 215 LEU A N 1
ATOM 1669 C CA . LEU A 1 215 ? 36.468 11.060 -1.516 1.00 86.56 215 LEU A CA 1
ATOM 1670 C C . LEU A 1 215 ? 36.828 10.332 -2.811 1.00 86.56 215 LEU A C 1
ATOM 1672 O O . LEU A 1 215 ? 38.004 10.101 -3.098 1.00 86.56 215 LEU A O 1
ATOM 1676 N N . SER A 1 216 ? 35.815 10.024 -3.611 1.00 89.75 216 SER A N 1
ATOM 1677 C CA . SER A 1 216 ? 35.936 9.493 -4.968 1.00 89.75 216 SER A CA 1
ATOM 1678 C C . SER A 1 216 ? 35.332 10.467 -5.979 1.00 89.75 216 SER A C 1
ATOM 1680 O O . SER A 1 216 ? 34.415 11.229 -5.667 1.00 89.75 216 SER A O 1
ATOM 1682 N N . TRP A 1 217 ? 35.860 10.445 -7.202 1.00 92.88 217 TRP A N 1
ATOM 1683 C CA . TRP A 1 217 ? 35.345 11.217 -8.332 1.00 92.88 217 TRP A CA 1
ATOM 1684 C C . TRP A 1 217 ? 35.165 10.319 -9.560 1.00 92.88 217 TRP A C 1
ATOM 1686 O O . TRP A 1 217 ? 35.995 9.427 -9.783 1.00 92.88 217 TRP A O 1
ATOM 1696 N N . PRO A 1 218 ? 34.133 10.565 -10.387 1.00 93.81 218 PRO A N 1
ATOM 1697 C CA . PRO A 1 218 ? 33.932 9.834 -11.630 1.00 93.81 218 PRO A CA 1
ATOM 1698 C C . PRO A 1 218 ? 35.068 10.074 -12.629 1.00 93.81 218 PRO A C 1
ATOM 1700 O O . PRO A 1 218 ? 35.775 11.084 -12.575 1.00 93.81 218 PRO A O 1
ATOM 1703 N N . ARG A 1 219 ? 35.215 9.157 -13.588 1.00 93.00 219 ARG A N 1
ATOM 1704 C CA . ARG A 1 219 ? 36.058 9.366 -14.777 1.00 93.00 219 ARG A CA 1
ATOM 1705 C C . ARG A 1 219 ? 35.557 10.552 -15.608 1.00 93.00 219 ARG A C 1
ATOM 1707 O O . ARG A 1 219 ? 34.372 10.889 -15.587 1.00 93.00 219 ARG A O 1
ATOM 1714 N N . ASP A 1 220 ? 36.453 11.159 -16.385 1.00 91.06 220 ASP A N 1
ATOM 1715 C CA . ASP A 1 220 ? 36.147 12.341 -17.202 1.00 91.06 220 ASP A CA 1
ATOM 1716 C C . ASP A 1 220 ? 35.445 12.000 -18.533 1.00 91.06 220 ASP A C 1
ATOM 1718 O O . ASP A 1 220 ? 35.909 12.316 -19.625 1.00 91.06 220 ASP A O 1
ATOM 1722 N N . GLU A 1 221 ? 34.314 11.305 -18.435 1.00 92.12 221 GLU A N 1
ATOM 1723 C CA . GLU A 1 221 ? 33.479 10.889 -19.562 1.00 92.12 221 GLU A CA 1
ATOM 1724 C C . GLU A 1 221 ? 32.001 10.867 -19.138 1.00 92.12 221 GLU A C 1
ATOM 1726 O O . GLU A 1 221 ? 31.672 10.541 -17.996 1.00 92.12 221 GLU A O 1
ATOM 1731 N N . TYR A 1 222 ? 31.095 11.240 -20.048 1.00 88.94 222 TYR A N 1
ATOM 1732 C CA . TYR A 1 222 ? 29.684 11.485 -19.716 1.00 88.94 222 TYR A CA 1
ATOM 1733 C C . TYR A 1 222 ? 28.985 10.265 -19.090 1.00 88.94 222 TYR A C 1
ATOM 1735 O O . TYR A 1 222 ? 28.298 10.413 -18.081 1.00 88.94 222 TYR A O 1
ATOM 1743 N N . LEU A 1 223 ? 29.208 9.063 -19.638 1.00 84.19 223 LEU A N 1
ATOM 1744 C CA . LEU A 1 223 ? 28.560 7.836 -19.154 1.00 84.19 223 LEU A CA 1
ATOM 1745 C C . LEU A 1 223 ? 29.012 7.495 -17.727 1.00 84.19 223 LEU A C 1
ATOM 1747 O O . LEU A 1 223 ? 28.187 7.158 -16.883 1.00 84.19 223 LEU A O 1
ATOM 1751 N N . SER A 1 224 ? 30.311 7.640 -17.442 1.00 89.94 224 SER A N 1
ATOM 1752 C CA . SER A 1 224 ? 30.859 7.360 -16.114 1.00 89.94 224 SER A CA 1
ATOM 1753 C C . SER A 1 224 ? 30.389 8.370 -15.072 1.00 89.94 224 SER A C 1
ATOM 1755 O O . SER A 1 224 ? 30.101 7.972 -13.950 1.00 89.94 224 SER A O 1
ATOM 1757 N N . ARG A 1 225 ? 30.218 9.651 -15.426 1.00 88.31 225 ARG A N 1
ATOM 1758 C CA . ARG A 1 225 ? 29.577 10.625 -14.525 1.00 88.31 225 ARG A CA 1
ATOM 1759 C C . ARG A 1 225 ? 28.127 10.235 -14.221 1.00 88.31 225 ARG A C 1
ATOM 1761 O O . ARG A 1 225 ? 27.777 10.127 -13.052 1.00 88.31 225 ARG A O 1
ATOM 1768 N N . LEU A 1 226 ? 27.331 9.930 -15.250 1.00 87.69 226 LEU A N 1
ATOM 1769 C CA . LEU A 1 226 ? 25.926 9.529 -15.109 1.00 87.69 226 LEU A CA 1
ATOM 1770 C C . LEU A 1 226 ? 25.750 8.298 -14.204 1.00 87.69 226 LEU A C 1
ATOM 1772 O O . LEU A 1 226 ? 24.931 8.321 -13.286 1.00 87.69 226 LEU A O 1
ATOM 1776 N N . TRP A 1 227 ? 26.504 7.224 -14.451 1.00 89.12 227 TRP A N 1
ATOM 1777 C CA . TRP A 1 227 ? 26.384 5.995 -13.664 1.00 89.12 227 TRP A CA 1
ATOM 1778 C C . TRP A 1 227 ? 26.951 6.133 -12.255 1.00 89.12 227 TRP A C 1
ATOM 1780 O O . TRP A 1 227 ? 26.341 5.633 -11.313 1.00 89.12 227 TRP A O 1
ATOM 1790 N N . TYR A 1 228 ? 28.059 6.858 -12.083 1.00 91.81 228 TYR A N 1
ATOM 1791 C CA . TYR A 1 228 ? 28.592 7.179 -10.761 1.00 91.81 228 TYR A CA 1
ATOM 1792 C C . TYR A 1 228 ? 27.588 7.994 -9.932 1.00 91.81 228 TYR A C 1
ATOM 1794 O O . TYR A 1 228 ? 27.364 7.678 -8.765 1.00 91.81 228 TYR A O 1
ATOM 1802 N N . GLU A 1 229 ? 26.953 9.011 -10.522 1.00 87.44 229 GLU A N 1
ATOM 1803 C CA . GLU A 1 229 ? 25.935 9.834 -9.857 1.00 87.44 229 GLU A CA 1
ATOM 1804 C C . GLU A 1 229 ? 24.694 9.005 -9.496 1.00 87.44 229 GLU A C 1
ATOM 1806 O O . GLU A 1 229 ? 24.281 9.027 -8.338 1.00 87.44 229 GLU A O 1
ATOM 1811 N N . ARG A 1 230 ? 24.156 8.198 -10.426 1.00 87.38 230 ARG A N 1
ATOM 1812 C CA . ARG A 1 230 ? 23.022 7.286 -10.161 1.00 87.38 230 ARG A CA 1
ATOM 1813 C C . ARG A 1 230 ? 23.321 6.264 -9.062 1.00 87.38 230 ARG A C 1
ATOM 1815 O O . ARG A 1 230 ? 22.478 6.038 -8.195 1.00 87.38 230 ARG A O 1
ATOM 1822 N N . ALA A 1 231 ? 24.506 5.651 -9.091 1.00 91.38 231 ALA A N 1
ATOM 1823 C CA . ALA A 1 231 ? 24.929 4.697 -8.072 1.00 91.38 231 ALA A CA 1
ATOM 1824 C C . ALA A 1 231 ? 25.062 5.381 -6.706 1.00 91.38 231 ALA A C 1
ATOM 1826 O O . ALA A 1 231 ? 24.486 4.907 -5.733 1.00 91.38 231 ALA A O 1
ATOM 1827 N N . THR A 1 232 ? 25.738 6.534 -6.648 1.00 89.94 232 THR A N 1
ATOM 1828 C CA . THR A 1 232 ? 25.921 7.312 -5.411 1.00 89.94 232 THR A CA 1
ATOM 1829 C C . THR A 1 232 ? 24.579 7.738 -4.815 1.00 89.94 232 THR A C 1
ATOM 1831 O O . THR A 1 232 ? 24.338 7.485 -3.643 1.00 89.94 232 THR A O 1
ATOM 1834 N N . GLN A 1 233 ? 23.664 8.284 -5.624 1.00 87.88 233 GLN A N 1
ATOM 1835 C CA . GLN A 1 233 ? 22.325 8.681 -5.172 1.00 87.88 233 GLN A CA 1
ATOM 1836 C C . GLN A 1 233 ? 21.528 7.506 -4.590 1.00 87.88 233 GLN A C 1
ATOM 1838 O O . GLN A 1 233 ? 20.855 7.678 -3.573 1.00 87.88 233 GLN A O 1
ATOM 1843 N N . ARG A 1 234 ? 21.597 6.305 -5.195 1.00 88.12 234 ARG A N 1
ATOM 1844 C CA . ARG A 1 234 ? 20.878 5.139 -4.652 1.00 88.12 234 ARG A CA 1
ATOM 1845 C C . ARG A 1 234 ? 21.576 4.521 -3.439 1.00 88.12 234 ARG A C 1
ATOM 1847 O O . ARG A 1 234 ? 20.875 4.072 -2.541 1.00 88.12 234 ARG A O 1
ATOM 1854 N N . ILE A 1 235 ? 22.910 4.558 -3.362 1.00 92.25 235 ILE A N 1
ATOM 1855 C CA . ILE A 1 235 ? 23.661 4.191 -2.148 1.00 92.25 235 ILE A CA 1
ATOM 1856 C C . ILE A 1 235 ? 23.260 5.111 -0.992 1.00 92.25 235 ILE A C 1
ATOM 1858 O O . ILE A 1 235 ? 22.867 4.609 0.056 1.00 92.25 235 ILE A O 1
ATOM 1862 N N . ASP A 1 236 ? 23.285 6.431 -1.200 1.00 88.00 236 ASP A N 1
ATOM 1863 C CA . ASP A 1 236 ? 22.890 7.419 -0.193 1.00 88.00 236 ASP A CA 1
ATOM 1864 C C . ASP A 1 236 ? 21.432 7.196 0.250 1.00 88.00 236 ASP A C 1
ATOM 1866 O O . ASP A 1 236 ? 21.152 7.176 1.446 1.00 88.00 236 ASP A O 1
ATOM 1870 N N . TYR A 1 237 ? 20.499 6.964 -0.685 1.00 86.81 237 TYR A N 1
ATOM 1871 C CA . TYR A 1 237 ? 19.106 6.612 -0.364 1.00 86.81 237 TYR A CA 1
ATOM 1872 C C . TYR A 1 237 ? 19.017 5.346 0.500 1.00 86.81 237 TYR A C 1
ATOM 1874 O O . TYR A 1 237 ? 18.378 5.383 1.548 1.00 86.81 237 TYR A O 1
ATOM 1882 N N . LEU A 1 238 ? 19.670 4.246 0.106 1.00 87.19 238 LEU A N 1
ATOM 1883 C CA . LEU A 1 238 ? 19.594 2.973 0.830 1.00 87.19 238 LEU A CA 1
ATOM 1884 C C . LEU A 1 238 ? 20.252 3.046 2.211 1.00 87.19 238 LEU A C 1
ATOM 1886 O O . LEU A 1 238 ? 19.711 2.501 3.168 1.00 87.19 238 LEU A O 1
ATOM 1890 N N . GLN A 1 239 ? 21.381 3.744 2.340 1.00 88.94 239 GLN A N 1
ATOM 1891 C CA . GLN A 1 239 ? 22.058 3.939 3.624 1.00 88.94 239 GLN A CA 1
ATOM 1892 C C . GLN A 1 239 ? 21.246 4.836 4.563 1.00 88.94 239 GLN A C 1
ATOM 1894 O O . GLN A 1 239 ? 21.092 4.502 5.737 1.00 88.94 239 GLN A O 1
ATOM 1899 N N . ASN A 1 240 ? 20.672 5.930 4.052 1.00 84.75 240 ASN A N 1
ATOM 1900 C CA . ASN A 1 240 ? 19.768 6.774 4.832 1.00 84.75 240 ASN A CA 1
ATOM 1901 C C . ASN A 1 240 ? 18.515 5.991 5.251 1.00 84.75 240 ASN A C 1
ATOM 1903 O O . ASN A 1 240 ? 18.129 6.065 6.410 1.00 84.75 240 ASN A O 1
ATOM 1907 N N . HIS A 1 241 ? 17.932 5.190 4.352 1.00 83.81 241 HIS A N 1
ATOM 1908 C CA . HIS A 1 241 ? 16.784 4.332 4.651 1.00 83.81 241 HIS A CA 1
ATOM 1909 C C . HIS A 1 241 ? 17.112 3.268 5.707 1.00 83.81 241 HIS A C 1
ATOM 1911 O O . HIS A 1 241 ? 16.323 3.057 6.615 1.00 83.81 241 HIS A O 1
ATOM 1917 N N . GLN A 1 242 ? 18.291 2.639 5.663 1.00 84.25 242 GLN A N 1
ATOM 1918 C CA . GLN A 1 242 ? 18.734 1.717 6.719 1.00 84.25 242 GLN A CA 1
ATOM 1919 C C . GLN A 1 242 ? 18.963 2.413 8.069 1.00 84.25 242 GLN A C 1
ATOM 1921 O O . GLN A 1 242 ? 18.790 1.782 9.110 1.00 84.25 242 GLN A O 1
ATOM 1926 N N . HIS A 1 243 ? 19.359 3.689 8.065 1.00 82.88 243 HIS A N 1
ATOM 1927 C CA . HIS A 1 243 ? 19.552 4.475 9.284 1.00 82.88 243 HIS A CA 1
ATOM 1928 C C . HIS A 1 243 ? 18.225 4.956 9.895 1.00 82.88 243 HIS A C 1
ATOM 1930 O O . HIS A 1 243 ? 18.079 4.934 11.117 1.00 82.88 243 HIS A O 1
ATOM 1936 N N . SER A 1 244 ? 17.259 5.343 9.055 1.00 82.69 244 SER A N 1
ATOM 1937 C CA . SER A 1 244 ? 15.924 5.783 9.477 1.00 82.69 244 SER A CA 1
ATOM 1938 C C . SER A 1 244 ? 14.921 4.642 9.670 1.00 82.69 244 SER A C 1
ATOM 1940 O O . SER A 1 244 ? 13.887 4.840 10.312 1.00 82.69 244 SER A O 1
ATOM 1942 N N . ALA A 1 245 ? 15.206 3.440 9.159 1.00 86.44 245 ALA A N 1
ATOM 1943 C CA . ALA A 1 245 ? 14.352 2.267 9.312 1.00 86.44 245 ALA A CA 1
ATOM 1944 C C . ALA A 1 245 ? 14.006 2.009 10.785 1.00 86.44 245 ALA A C 1
ATOM 1946 O O . ALA A 1 245 ? 14.865 2.040 11.668 1.00 86.44 245 ALA A O 1
ATOM 1947 N N . ALA A 1 246 ? 12.732 1.726 11.034 1.00 89.81 246 ALA A N 1
ATOM 1948 C CA . ALA A 1 246 ? 12.213 1.428 12.350 1.00 89.81 246 ALA A CA 1
ATOM 1949 C C . ALA A 1 246 ? 12.582 -0.007 12.754 1.00 89.81 246 ALA A C 1
ATOM 1951 O O . ALA A 1 246 ? 12.267 -0.979 12.065 1.00 89.81 246 ALA A O 1
ATOM 1952 N N . ASN A 1 247 ? 13.243 -0.136 13.901 1.00 90.31 247 ASN A N 1
ATOM 1953 C CA . ASN A 1 247 ? 13.807 -1.389 14.392 1.00 90.31 247 ASN A CA 1
ATOM 1954 C C . ASN A 1 247 ? 13.167 -1.777 15.716 1.00 90.31 247 ASN A C 1
ATOM 1956 O O . ASN A 1 247 ? 13.238 -1.000 16.663 1.00 90.31 247 ASN A O 1
ATOM 1960 N N . LEU A 1 248 ? 12.609 -2.981 15.831 1.00 92.12 248 LEU A N 1
ATOM 1961 C CA . LEU A 1 248 ? 12.156 -3.488 17.124 1.00 92.12 248 LEU A CA 1
ATOM 1962 C C . LEU A 1 248 ? 13.370 -3.878 17.986 1.00 92.12 248 LEU A C 1
ATOM 1964 O O . LEU A 1 248 ? 14.062 -4.843 17.672 1.00 92.12 248 LEU A O 1
ATOM 1968 N N . ILE A 1 249 ? 13.625 -3.136 19.068 1.00 93.56 249 ILE A N 1
ATOM 1969 C CA . ILE A 1 249 ? 14.692 -3.440 20.040 1.00 93.56 249 ILE A CA 1
ATOM 1970 C C . ILE A 1 249 ? 14.212 -4.508 21.025 1.00 93.56 249 ILE A C 1
ATOM 1972 O O . ILE A 1 249 ? 14.912 -5.482 21.298 1.00 93.56 249 ILE A O 1
ATOM 1976 N N . SER A 1 250 ? 13.013 -4.317 21.574 1.00 94.25 250 SER A N 1
ATOM 1977 C CA . SER A 1 250 ? 12.422 -5.206 22.571 1.00 94.25 250 SER A CA 1
ATOM 1978 C C . SER A 1 250 ? 10.905 -5.114 22.542 1.00 94.25 250 SER A C 1
ATOM 1980 O O . SER A 1 250 ? 10.358 -4.032 22.347 1.00 94.25 250 SER A O 1
ATOM 1982 N N . MET A 1 251 ? 10.231 -6.230 22.807 1.00 94.31 251 MET A N 1
ATOM 1983 C CA . MET A 1 251 ? 8.788 -6.280 23.020 1.00 94.31 251 MET A CA 1
ATOM 1984 C C . MET A 1 251 ? 8.511 -7.150 24.242 1.00 94.31 251 MET A C 1
ATOM 1986 O O . MET A 1 251 ? 8.753 -8.356 24.218 1.00 94.31 251 MET A O 1
ATOM 1990 N N . GLU A 1 252 ? 8.056 -6.528 25.324 1.00 94.38 252 GLU A N 1
ATOM 1991 C CA . GLU A 1 252 ? 7.709 -7.197 26.577 1.00 94.38 252 GLU A CA 1
ATOM 1992 C C . GLU A 1 252 ? 6.187 -7.225 26.743 1.00 94.38 252 GLU A C 1
ATOM 1994 O O . GLU A 1 252 ? 5.498 -6.265 26.391 1.00 94.38 252 GLU A O 1
ATOM 1999 N N . SER A 1 253 ? 5.644 -8.338 27.242 1.00 90.31 253 SER A N 1
ATOM 2000 C CA . SER A 1 253 ? 4.227 -8.385 27.604 1.00 90.31 253 SER A CA 1
ATOM 2001 C C . SER A 1 253 ? 4.045 -7.707 28.957 1.00 90.31 253 SER A C 1
ATOM 2003 O O . SER A 1 253 ? 4.769 -8.003 29.908 1.00 90.31 253 SER A O 1
ATOM 2005 N N . ILE A 1 254 ? 3.084 -6.795 29.021 1.00 85.94 254 ILE A N 1
ATOM 2006 C CA . ILE A 1 254 ? 2.697 -6.051 30.217 1.00 85.94 254 ILE A CA 1
ATOM 2007 C C . ILE A 1 254 ? 1.207 -6.265 30.485 1.00 85.94 254 ILE A C 1
ATOM 2009 O O . ILE A 1 254 ? 0.455 -6.654 29.597 1.00 85.94 254 ILE A O 1
ATOM 2013 N N . ASP A 1 255 ? 0.783 -5.984 31.710 1.00 74.62 255 ASP A N 1
ATOM 2014 C CA . ASP A 1 255 ? -0.628 -5.848 32.074 1.00 74.62 255 ASP A CA 1
ATOM 2015 C C . ASP A 1 255 ? -0.762 -4.530 32.852 1.00 74.62 255 ASP A C 1
ATOM 2017 O O . ASP A 1 255 ? -0.814 -4.491 34.082 1.00 74.62 255 ASP A O 1
ATOM 2021 N N . GLN A 1 256 ? -0.618 -3.417 32.124 1.00 69.19 256 GLN A N 1
ATOM 2022 C CA . GLN A 1 256 ? -0.566 -2.068 32.694 1.00 69.19 256 GLN A CA 1
ATOM 2023 C C . GLN A 1 256 ? -1.303 -1.070 31.799 1.00 69.19 256 GLN A C 1
ATOM 2025 O O . GLN A 1 256 ? -1.121 -1.056 30.584 1.00 69.19 256 GLN A O 1
ATOM 2030 N N . HIS A 1 257 ? -2.105 -0.198 32.416 1.00 68.50 257 HIS A N 1
ATOM 2031 C CA . HIS A 1 257 ? -2.796 0.920 31.753 1.00 68.50 257 HIS A CA 1
ATOM 2032 C C . HIS A 1 257 ? -3.645 0.527 30.523 1.00 68.50 257 HIS A C 1
ATOM 2034 O O . HIS A 1 257 ? -3.802 1.327 29.609 1.00 68.50 257 HIS A O 1
ATOM 2040 N N . GLY A 1 258 ? -4.185 -0.698 30.493 1.00 72.25 258 GLY A N 1
ATOM 2041 C CA . GLY A 1 258 ? -4.997 -1.202 29.377 1.00 72.25 258 GLY A CA 1
ATOM 2042 C C . GLY A 1 258 ? -4.202 -1.708 28.167 1.00 72.25 258 GLY A C 1
ATOM 2043 O O . GLY A 1 258 ? -4.811 -2.091 27.173 1.00 72.25 258 GLY A O 1
ATOM 2044 N N . PHE A 1 259 ? -2.867 -1.753 28.240 1.00 83.00 259 PHE A N 1
ATOM 2045 C CA . PHE A 1 259 ? -2.008 -2.262 27.169 1.00 83.00 259 PHE A CA 1
ATOM 2046 C C . PHE A 1 259 ? -1.391 -3.616 27.529 1.00 83.00 259 PHE A C 1
ATOM 2048 O O . PHE A 1 259 ? -0.990 -3.844 28.672 1.00 83.00 259 PHE A O 1
ATOM 2055 N N . ARG A 1 260 ? -1.290 -4.501 26.529 1.00 85.50 260 ARG A N 1
ATOM 2056 C CA . ARG A 1 260 ? -0.744 -5.866 26.656 1.00 85.50 260 ARG A CA 1
ATOM 2057 C C . ARG A 1 260 ? 0.736 -5.988 26.309 1.00 85.50 260 ARG A C 1
ATOM 2059 O O . ARG A 1 260 ? 1.371 -6.990 26.650 1.00 85.50 260 ARG A O 1
ATOM 2066 N N . TRP A 1 261 ? 1.278 -5.001 25.602 1.00 91.12 261 TRP A N 1
ATOM 2067 C CA . TRP A 1 261 ? 2.653 -4.996 25.123 1.00 91.12 261 TRP A CA 1
ATOM 2068 C C . TRP A 1 261 ? 3.298 -3.630 25.291 1.00 91.12 261 TRP A C 1
ATOM 2070 O O . TRP A 1 261 ? 2.683 -2.598 25.029 1.00 91.12 261 TRP A O 1
ATOM 2080 N N . ARG A 1 262 ? 4.574 -3.647 25.660 1.00 94.81 262 ARG A N 1
ATOM 2081 C CA . ARG A 1 262 ? 5.452 -2.486 25.674 1.00 94.81 262 ARG A CA 1
ATOM 2082 C C . ARG A 1 262 ? 6.593 -2.765 24.709 1.00 94.81 262 ARG A C 1
ATOM 2084 O O . ARG A 1 262 ? 7.344 -3.725 24.879 1.00 94.81 262 ARG A O 1
ATOM 2091 N N . ALA A 1 263 ? 6.655 -1.989 23.636 1.00 95.12 263 ALA A N 1
ATOM 2092 C CA . ALA A 1 263 ? 7.604 -2.179 22.550 1.00 95.12 263 ALA A CA 1
ATOM 2093 C C . ALA A 1 263 ? 8.552 -0.984 22.474 1.00 95.12 263 ALA A C 1
ATOM 2095 O O . ALA A 1 263 ? 8.111 0.144 22.277 1.00 95.12 263 ALA A O 1
ATOM 2096 N N . THR A 1 264 ? 9.851 -1.232 22.596 1.00 96.00 264 THR A N 1
ATOM 2097 C CA . THR A 1 264 ? 10.884 -0.225 22.338 1.00 96.00 264 THR A CA 1
ATOM 2098 C C . THR A 1 264 ? 11.320 -0.375 20.892 1.00 96.00 264 THR A C 1
ATOM 2100 O O . THR A 1 264 ? 11.780 -1.450 20.492 1.00 96.00 264 THR A O 1
ATOM 2103 N N . ILE A 1 265 ? 11.181 0.692 20.111 1.00 94.25 265 ILE A N 1
ATOM 2104 C CA . ILE A 1 265 ? 11.638 0.754 18.724 1.00 94.25 265 ILE A CA 1
ATOM 2105 C C . ILE A 1 265 ? 12.744 1.798 18.585 1.00 94.25 265 ILE A C 1
ATOM 2107 O O . ILE A 1 265 ? 12.695 2.818 19.261 1.00 94.25 265 ILE A O 1
ATOM 2111 N N . SER A 1 266 ? 13.711 1.576 17.699 1.00 90.81 266 SER A N 1
ATOM 2112 C CA . SER A 1 266 ? 14.667 2.608 17.283 1.00 90.81 266 SER A CA 1
ATOM 2113 C C . SER A 1 266 ? 14.245 3.178 15.933 1.00 90.81 266 SER A C 1
ATOM 2115 O O . SER A 1 266 ? 13.965 2.401 15.021 1.00 90.81 266 SER A O 1
ATOM 2117 N N . HIS A 1 267 ? 14.214 4.500 15.795 1.00 88.81 267 HIS A N 1
ATOM 2118 C CA . HIS A 1 267 ? 13.913 5.221 14.553 1.00 88.81 267 HIS A CA 1
ATOM 2119 C C . HIS A 1 267 ? 14.768 6.495 14.503 1.00 88.81 267 HIS A C 1
ATOM 2121 O O . HIS A 1 267 ? 14.884 7.188 15.511 1.00 88.81 267 HIS A O 1
ATOM 2127 N N . ASP A 1 268 ? 15.438 6.763 13.376 1.00 84.81 268 ASP A N 1
ATOM 2128 C CA . ASP A 1 268 ? 16.461 7.823 13.239 1.00 84.81 268 ASP A CA 1
ATOM 2129 C C . ASP A 1 268 ? 17.557 7.794 14.337 1.00 84.81 268 ASP A C 1
ATOM 2131 O O . ASP A 1 268 ? 18.132 8.816 14.709 1.00 84.81 268 ASP A O 1
ATOM 2135 N N . GLY A 1 269 ? 17.845 6.612 14.897 1.00 83.50 269 GLY A N 1
ATOM 2136 C CA . GLY A 1 269 ? 18.781 6.438 16.017 1.00 83.50 269 GLY A CA 1
ATOM 2137 C C . GLY A 1 269 ? 18.248 6.866 17.394 1.00 83.50 269 GLY A C 1
ATOM 2138 O O . GLY A 1 269 ? 19.024 6.923 18.348 1.00 83.50 269 GLY A O 1
ATOM 2139 N N . HIS A 1 270 ? 16.950 7.158 17.511 1.00 87.00 270 HIS A N 1
ATOM 2140 C CA . HIS A 1 270 ? 16.267 7.477 18.763 1.00 87.00 270 HIS A CA 1
ATOM 2141 C C . HIS A 1 270 ? 15.320 6.351 19.187 1.00 87.00 270 HIS A C 1
ATOM 2143 O O . HIS A 1 270 ? 14.570 5.810 18.373 1.00 87.00 270 HIS A O 1
ATOM 2149 N N . ASP A 1 271 ? 15.318 6.037 20.483 1.00 93.56 271 ASP A N 1
ATOM 2150 C CA . ASP A 1 271 ? 14.444 5.012 21.049 1.00 93.56 271 ASP A CA 1
ATOM 2151 C C . ASP A 1 271 ? 13.072 5.606 21.405 1.00 93.56 271 ASP A C 1
ATOM 2153 O O . ASP A 1 271 ? 12.964 6.565 22.173 1.00 93.56 271 ASP A O 1
ATOM 2157 N N . ILE A 1 272 ? 12.014 5.013 20.854 1.00 93.88 272 ILE A N 1
ATOM 2158 C CA . ILE A 1 272 ? 10.611 5.361 21.085 1.00 93.88 272 ILE A CA 1
ATOM 2159 C C . ILE A 1 272 ? 9.944 4.164 21.763 1.00 93.88 272 ILE A C 1
ATOM 2161 O O . ILE A 1 272 ? 9.998 3.045 21.251 1.00 93.88 272 ILE A O 1
ATOM 2165 N N . VAL A 1 273 ? 9.293 4.388 22.905 1.00 95.88 273 VAL A N 1
ATOM 2166 C CA . VAL A 1 273 ? 8.527 3.346 23.601 1.00 95.88 273 VAL A CA 1
ATOM 2167 C C . VAL A 1 273 ? 7.053 3.459 23.221 1.00 95.88 273 VAL A C 1
ATOM 2169 O O . VAL A 1 273 ? 6.454 4.531 23.302 1.00 95.88 273 VAL A O 1
ATOM 2172 N N . LEU A 1 274 ? 6.471 2.343 22.796 1.00 95.31 274 LEU A N 1
ATOM 2173 C CA . LEU A 1 274 ? 5.077 2.203 22.396 1.00 95.31 274 LEU A CA 1
ATOM 2174 C C . LEU A 1 274 ? 4.345 1.295 23.382 1.00 95.31 274 LEU A C 1
ATOM 2176 O O . LEU A 1 274 ? 4.851 0.232 23.747 1.00 95.31 274 LEU A O 1
ATOM 2180 N N . LEU A 1 275 ? 3.132 1.684 23.756 1.00 92.75 275 LEU A N 1
ATOM 2181 C CA . LEU A 1 275 ? 2.189 0.853 24.497 1.00 92.75 275 LEU A CA 1
ATOM 2182 C C . LEU A 1 275 ? 1.157 0.332 23.496 1.00 92.75 275 LEU A C 1
ATOM 2184 O O . LEU A 1 275 ? 0.511 1.131 22.820 1.00 92.75 275 LEU A O 1
ATOM 2188 N N . LEU A 1 276 ? 1.057 -0.990 23.341 1.00 91.81 276 LEU A N 1
ATOM 2189 C CA . LEU A 1 276 ? 0.383 -1.640 22.215 1.00 91.81 276 LEU A CA 1
ATOM 2190 C C . LEU A 1 276 ? -0.578 -2.756 22.656 1.00 91.81 276 LEU A C 1
ATOM 2192 O O . LEU A 1 276 ? -0.271 -3.577 23.521 1.00 91.81 276 LEU A O 1
ATOM 2196 N N . ASN A 1 277 ? -1.705 -2.836 21.954 1.00 88.19 277 ASN A N 1
ATOM 2197 C CA . ASN A 1 277 ? -2.618 -3.974 21.889 1.00 88.19 277 ASN A CA 1
ATOM 2198 C C . ASN A 1 277 ? -2.627 -4.542 20.465 1.00 88.19 277 ASN A C 1
ATOM 2200 O O . ASN A 1 277 ? -2.144 -3.900 19.529 1.00 88.19 277 ASN A O 1
ATOM 2204 N N . LYS A 1 278 ? -3.166 -5.755 20.282 1.00 88.69 278 LYS A N 1
ATOM 2205 C CA . LYS A 1 278 ? -3.478 -6.244 18.929 1.00 88.69 278 LYS A CA 1
ATOM 2206 C C . LYS A 1 278 ? -4.449 -5.269 18.266 1.00 88.69 278 LYS A C 1
ATOM 2208 O O . LYS A 1 278 ? -5.318 -4.733 18.943 1.00 88.69 278 LYS A O 1
ATOM 2213 N N . SER A 1 279 ? -4.284 -5.023 16.970 1.00 88.62 279 SER A N 1
ATOM 2214 C CA . SER A 1 279 ? -5.179 -4.116 16.258 1.00 88.62 279 SER A CA 1
ATOM 2215 C C . SER A 1 279 ? -6.566 -4.753 16.103 1.00 88.62 279 SER A C 1
ATOM 2217 O O . SER A 1 279 ? -6.643 -5.838 15.515 1.00 88.62 279 SER A O 1
ATOM 2219 N N . PRO A 1 280 ? -7.653 -4.089 16.547 1.00 79.25 280 PRO A N 1
ATOM 2220 C CA . PRO A 1 280 ? -9.021 -4.588 16.372 1.00 79.25 280 PRO A CA 1
ATOM 2221 C C . PRO A 1 280 ? -9.405 -4.789 14.900 1.00 79.25 280 PRO A C 1
ATOM 2223 O O . PRO A 1 280 ? -10.260 -5.611 14.585 1.00 79.25 280 PRO A O 1
ATOM 2226 N N . VAL A 1 281 ? -8.708 -4.096 13.988 1.00 82.75 281 VAL A N 1
ATOM 2227 C CA . VAL A 1 281 ? -8.829 -4.215 12.525 1.00 82.75 281 VAL A CA 1
ATOM 2228 C C . VAL A 1 281 ? -8.742 -5.674 12.044 1.00 82.75 281 VAL A C 1
ATOM 2230 O O . VAL A 1 281 ? -9.329 -5.989 11.012 1.00 82.75 281 VAL A O 1
ATOM 2233 N N . LEU A 1 282 ? -8.028 -6.545 12.779 1.00 81.31 282 LEU A N 1
ATOM 2234 C CA . LEU A 1 282 ? -7.784 -7.952 12.425 1.00 81.31 282 LEU A CA 1
ATOM 2235 C C . LEU A 1 282 ? -8.523 -8.993 13.280 1.00 81.31 282 LEU A C 1
ATOM 2237 O O . LEU A 1 282 ? -8.327 -10.190 13.069 1.00 81.31 282 LEU A O 1
ATOM 2241 N N . GLU A 1 283 ? -9.297 -8.589 14.290 1.00 73.75 283 GLU A N 1
ATOM 2242 C CA . GLU A 1 283 ? -9.678 -9.504 15.381 1.00 73.75 283 GLU A CA 1
ATOM 2243 C C . GLU A 1 283 ? -10.606 -10.654 14.940 1.00 73.75 283 GLU A C 1
ATOM 2245 O O . GLU A 1 283 ? -10.513 -11.757 15.482 1.00 73.75 283 GLU A O 1
ATOM 2250 N N . SER A 1 284 ? -11.404 -10.430 13.891 1.00 76.62 284 SER A N 1
ATOM 2251 C CA . SER A 1 284 ? -12.315 -11.422 13.295 1.00 76.62 284 SER A CA 1
ATOM 2252 C C . SER A 1 284 ? -12.021 -11.732 11.819 1.00 76.62 284 SER A C 1
ATOM 2254 O O . SER A 1 284 ? -12.814 -12.415 11.172 1.00 76.62 284 SER A O 1
ATOM 2256 N N . THR A 1 285 ? -10.900 -11.253 11.268 1.00 89.12 285 THR A N 1
ATOM 2257 C CA . THR A 1 285 ? -10.649 -11.302 9.820 1.00 89.12 285 THR A CA 1
ATOM 2258 C C . THR A 1 285 ? -10.478 -12.722 9.286 1.00 89.12 285 THR A C 1
ATOM 2260 O O . THR A 1 285 ? -9.594 -13.470 9.717 1.00 89.12 285 THR A O 1
ATOM 2263 N N . THR A 1 286 ? -11.253 -13.072 8.262 1.00 92.00 286 THR A N 1
ATOM 2264 C CA . THR A 1 286 ? -11.036 -14.287 7.470 1.00 92.00 286 THR A CA 1
ATOM 2265 C C . THR A 1 286 ? -10.106 -13.993 6.289 1.00 92.00 286 THR A C 1
ATOM 2267 O O . THR A 1 286 ? -10.272 -13.000 5.591 1.00 92.00 286 THR A O 1
ATOM 2270 N N . LEU A 1 287 ? -9.110 -14.854 6.056 1.00 93.88 287 LEU A N 1
ATOM 2271 C CA . LEU A 1 287 ? -8.252 -14.800 4.869 1.00 93.88 287 LEU A CA 1
ATOM 2272 C C . LEU A 1 287 ? -8.606 -15.958 3.930 1.00 93.88 287 LEU A C 1
ATOM 2274 O O . LEU A 1 287 ? -8.564 -17.120 4.345 1.00 93.88 287 LEU A O 1
ATOM 2278 N N . LEU A 1 288 ? -8.922 -15.634 2.680 1.00 94.88 288 LEU A N 1
ATOM 2279 C CA . LEU A 1 288 ? -9.303 -16.563 1.618 1.00 94.88 288 LEU A CA 1
ATOM 2280 C C . LEU A 1 288 ? -8.341 -16.459 0.424 1.00 94.88 288 LEU A C 1
ATOM 2282 O O . LEU A 1 288 ? -7.716 -15.417 0.215 1.00 94.88 288 LEU A O 1
ATOM 2286 N N . ASN A 1 289 ? -8.240 -17.528 -0.367 1.00 92.19 289 ASN A N 1
ATOM 2287 C CA . ASN A 1 289 ? -7.701 -17.461 -1.729 1.00 92.19 289 ASN A CA 1
ATOM 2288 C C . ASN A 1 289 ? -8.811 -17.121 -2.749 1.00 92.19 289 ASN A C 1
ATOM 2290 O O . ASN A 1 289 ? -9.988 -17.031 -2.398 1.00 92.19 289 ASN A O 1
ATOM 2294 N N . ALA A 1 290 ? -8.443 -17.012 -4.027 1.00 87.88 290 ALA A N 1
ATOM 2295 C CA . ALA A 1 290 ? -9.371 -16.783 -5.141 1.00 87.88 290 ALA A CA 1
ATOM 2296 C C . ALA A 1 290 ? -10.485 -17.846 -5.313 1.00 87.88 290 ALA A C 1
ATOM 2298 O O . ALA A 1 290 ? -11.472 -17.574 -5.986 1.00 87.88 290 ALA A O 1
ATOM 2299 N N . ASN A 1 291 ? -10.340 -19.040 -4.720 1.00 89.06 291 ASN A N 1
ATOM 2300 C CA . ASN A 1 291 ? -11.323 -20.133 -4.773 1.00 89.06 291 ASN A CA 1
ATOM 2301 C C . ASN A 1 291 ? -12.217 -20.204 -3.515 1.00 89.06 291 ASN A C 1
ATOM 2303 O O . ASN A 1 291 ? -12.990 -21.151 -3.369 1.00 89.06 291 ASN A O 1
ATOM 2307 N N . GLY A 1 292 ? -12.067 -19.268 -2.570 1.00 89.94 292 GLY A N 1
ATOM 2308 C CA . GLY A 1 292 ? -12.765 -19.291 -1.282 1.00 89.94 292 GLY A CA 1
ATOM 2309 C C . GLY A 1 292 ? -12.186 -20.266 -0.244 1.00 89.94 292 GLY A C 1
ATOM 2310 O O . GLY A 1 292 ? -12.774 -20.440 0.826 1.00 89.94 292 GLY A O 1
ATOM 2311 N N . ASP A 1 293 ? -11.029 -20.891 -0.496 1.00 93.00 293 ASP A N 1
ATOM 2312 C CA . ASP A 1 293 ? -10.351 -21.711 0.512 1.00 93.00 293 ASP A CA 1
ATOM 2313 C C . ASP A 1 293 ? -9.765 -20.820 1.611 1.00 93.00 293 ASP A C 1
ATOM 2315 O O . ASP A 1 293 ? -9.068 -19.839 1.338 1.00 93.00 293 ASP A O 1
ATOM 2319 N N . ARG A 1 294 ? -9.969 -21.201 2.877 1.00 93.00 294 ARG A N 1
ATOM 2320 C CA . ARG A 1 294 ? -9.369 -20.496 4.018 1.00 93.00 294 ARG A CA 1
ATOM 2321 C C . ARG A 1 294 ? -7.856 -20.699 4.037 1.00 93.00 294 ARG A C 1
ATOM 2323 O O . ARG A 1 294 ? -7.376 -21.810 4.266 1.00 93.00 294 ARG A O 1
ATOM 2330 N N . LEU A 1 295 ? -7.113 -19.610 3.885 1.00 89.69 295 LEU A N 1
ATOM 2331 C CA . LEU A 1 295 ? -5.668 -19.593 4.068 1.00 89.69 295 LEU A CA 1
ATOM 2332 C C . LEU A 1 295 ? -5.323 -19.422 5.551 1.00 89.69 295 LEU A C 1
ATOM 2334 O O . LEU A 1 295 ? -6.044 -18.780 6.320 1.00 89.69 295 LEU A O 1
ATOM 2338 N N . GLN A 1 296 ? -4.173 -19.955 5.960 1.00 85.88 296 GLN A N 1
ATOM 2339 C CA . GLN A 1 296 ? -3.600 -19.596 7.251 1.00 85.88 296 GLN A CA 1
ATOM 2340 C C . GLN A 1 296 ? -3.142 -18.133 7.187 1.00 85.88 296 GLN A C 1
ATOM 2342 O O . GLN A 1 296 ? -2.320 -17.779 6.340 1.00 85.88 296 GLN A O 1
ATOM 2347 N N . MET A 1 297 ? -3.649 -17.288 8.090 1.00 75.69 297 MET A N 1
ATOM 2348 C CA . MET A 1 297 ? -3.141 -15.924 8.241 1.00 75.69 297 MET A CA 1
ATOM 2349 C C . MET A 1 297 ? -1.627 -15.985 8.498 1.00 75.69 297 MET A C 1
ATOM 2351 O O . MET A 1 297 ? -1.174 -16.737 9.364 1.00 75.69 297 MET A O 1
ATOM 2355 N N . MET A 1 298 ? -0.850 -15.240 7.704 1.00 71.19 298 MET A N 1
ATOM 2356 C CA . MET A 1 298 ? 0.612 -15.196 7.827 1.00 71.19 298 MET A CA 1
ATOM 2357 C C . MET A 1 298 ? 1.035 -14.758 9.240 1.00 71.19 298 MET A C 1
ATOM 2359 O O . MET A 1 298 ? 0.249 -14.147 9.959 1.00 71.19 298 MET A O 1
ATOM 2363 N N . ASP A 1 299 ? 2.308 -14.963 9.599 1.00 81.62 299 ASP A N 1
ATOM 2364 C CA . ASP A 1 299 ? 2.917 -14.447 10.841 1.00 81.62 299 ASP A CA 1
ATOM 2365 C C . ASP A 1 299 ? 3.133 -12.914 10.790 1.00 81.62 299 ASP A C 1
ATOM 2367 O O . ASP A 1 299 ? 4.236 -12.388 10.912 1.00 81.62 299 ASP A O 1
ATOM 2371 N N . THR A 1 300 ? 2.057 -12.186 10.488 1.00 85.81 300 THR A N 1
ATOM 2372 C CA . THR A 1 300 ? 1.965 -10.731 10.385 1.00 85.81 300 THR A CA 1
ATOM 2373 C C . THR A 1 300 ? 1.010 -10.247 11.461 1.00 85.81 300 THR A C 1
ATOM 2375 O O . THR A 1 300 ? -0.180 -10.547 11.420 1.00 85.81 300 THR A O 1
ATOM 2378 N N . HIS A 1 301 ? 1.522 -9.481 12.417 1.00 88.25 301 HIS A N 1
ATOM 2379 C CA . HIS A 1 301 ? 0.749 -8.991 13.555 1.00 88.25 301 HIS A CA 1
ATOM 2380 C C . HIS A 1 301 ? 0.557 -7.486 13.419 1.00 88.25 301 HIS A C 1
ATOM 2382 O O . HIS A 1 301 ? 1.536 -6.737 13.421 1.00 88.25 301 HIS A O 1
ATOM 2388 N N . ALA A 1 302 ? -0.692 -7.036 13.302 1.00 91.50 302 ALA A N 1
ATOM 2389 C CA . ALA A 1 302 ? -1.024 -5.621 13.421 1.00 91.50 302 ALA A CA 1
ATOM 2390 C C . ALA A 1 302 ? -1.312 -5.260 14.884 1.00 91.50 302 ALA A C 1
ATOM 2392 O O . ALA A 1 302 ? -1.965 -6.006 15.617 1.00 91.50 302 ALA A O 1
ATOM 2393 N N . PHE A 1 303 ? -0.852 -4.082 15.281 1.00 92.50 303 PHE A N 1
ATOM 2394 C CA . PHE A 1 303 ? -0.985 -3.506 16.607 1.00 92.50 303 PHE A CA 1
ATOM 2395 C C . PHE A 1 303 ? -1.548 -2.087 16.521 1.00 92.50 303 PHE A C 1
ATOM 2397 O O . PHE A 1 303 ? -1.247 -1.330 15.588 1.00 92.50 303 PHE A O 1
ATOM 2404 N N . ALA A 1 304 ? -2.332 -1.735 17.531 1.00 91.56 304 ALA A N 1
ATOM 2405 C CA . ALA A 1 304 ? -2.870 -0.407 17.781 1.00 91.56 304 ALA A CA 1
ATOM 2406 C C . ALA A 1 304 ? -2.455 0.029 19.192 1.00 91.56 304 ALA A C 1
ATOM 2408 O O . ALA A 1 304 ? -2.329 -0.805 20.088 1.00 91.56 304 ALA A O 1
ATOM 2409 N N . GLY A 1 305 ? -2.205 1.318 19.406 1.00 91.31 305 GLY A N 1
ATOM 2410 C CA . GLY A 1 305 ? -1.805 1.795 20.727 1.00 91.31 305 GLY A CA 1
ATOM 2411 C C . GLY A 1 305 ? -1.428 3.268 20.773 1.00 91.31 305 GLY A C 1
ATOM 2412 O O . GLY A 1 305 ? -1.926 4.044 19.957 1.00 91.31 305 GLY A O 1
ATOM 2413 N N . LYS A 1 306 ? -0.551 3.648 21.709 1.00 91.75 306 LYS A N 1
ATOM 2414 C CA . LYS A 1 306 ? -0.072 5.028 21.930 1.00 91.75 306 LYS A CA 1
ATOM 2415 C C . LYS A 1 306 ? 1.448 5.058 22.179 1.00 91.75 306 LYS A C 1
ATOM 2417 O O . LYS A 1 306 ? 2.057 4.029 22.472 1.00 91.75 306 LYS A O 1
ATOM 2422 N N . VAL A 1 307 ? 2.072 6.229 22.056 1.00 93.50 307 VAL A N 1
ATOM 2423 C CA . VAL A 1 307 ? 3.469 6.463 22.468 1.00 93.50 307 VAL A CA 1
ATOM 2424 C C . VAL A 1 307 ? 3.513 6.689 23.983 1.00 93.50 307 VAL A C 1
ATOM 2426 O O . VAL A 1 307 ? 2.711 7.449 24.529 1.00 93.50 307 VAL A O 1
ATOM 2429 N N . GLU A 1 308 ? 4.434 6.023 24.680 1.00 92.25 308 GLU A N 1
ATOM 2430 C CA . GLU A 1 308 ? 4.560 6.123 26.137 1.00 92.25 308 GLU A CA 1
ATOM 2431 C C . GLU A 1 308 ? 4.856 7.571 26.567 1.00 92.25 308 GLU A C 1
ATOM 2433 O O . GLU A 1 308 ? 5.769 8.219 26.057 1.00 92.25 308 GLU A O 1
ATOM 2438 N N . GLY A 1 309 ? 4.068 8.084 27.515 1.00 88.44 309 GLY A N 1
ATOM 2439 C CA . GLY A 1 309 ? 4.180 9.457 28.017 1.00 88.44 309 GLY A CA 1
ATOM 2440 C C . GLY A 1 309 ? 3.438 10.526 27.203 1.00 88.44 309 GLY A C 1
ATOM 2441 O O . GLY A 1 309 ? 3.311 11.646 27.692 1.00 88.44 309 GLY A O 1
ATOM 2442 N N . GLU A 1 310 ? 2.892 10.201 26.025 1.00 89.88 310 GLU A N 1
ATOM 2443 C CA . GLU A 1 310 ? 2.147 11.146 25.179 1.00 89.88 310 GLU A CA 1
ATOM 2444 C C . GLU A 1 310 ? 0.689 10.664 24.987 1.00 89.88 310 GLU A C 1
ATOM 2446 O O . GLU A 1 310 ? 0.394 9.942 24.031 1.00 89.88 310 GLU A O 1
ATOM 2451 N N . PRO A 1 311 ? -0.249 11.027 25.888 1.00 80.94 311 PRO A N 1
ATOM 2452 C CA . PRO A 1 311 ? -1.612 10.470 25.915 1.00 80.94 311 PRO A CA 1
ATOM 2453 C C . PRO A 1 311 ? -2.461 10.844 24.690 1.00 80.94 311 PRO A C 1
ATOM 2455 O O . PRO A 1 311 ? -3.356 10.092 24.311 1.00 80.94 311 PRO A O 1
ATOM 2458 N N . ASP A 1 312 ? -2.133 11.968 24.055 1.00 81.19 312 ASP A N 1
ATOM 2459 C CA . ASP A 1 312 ? -2.767 12.512 22.849 1.00 81.19 312 ASP A CA 1
ATOM 2460 C C . ASP A 1 312 ? -2.225 11.875 21.547 1.00 81.19 312 ASP A C 1
ATOM 2462 O O . ASP A 1 312 ? -2.556 12.313 20.446 1.00 81.19 312 ASP A O 1
ATOM 2466 N N . SER A 1 313 ? -1.339 10.879 21.652 1.00 88.81 313 SER A N 1
ATOM 2467 C CA . SER A 1 313 ? -0.764 10.177 20.501 1.00 88.81 313 SER A CA 1
ATOM 2468 C C . SER A 1 313 ? -1.538 8.913 20.135 1.00 88.81 313 SER A C 1
ATOM 2470 O O . SER A 1 313 ? -2.246 8.335 20.960 1.00 88.81 313 SER A O 1
ATOM 2472 N N . TRP A 1 314 ? -1.326 8.422 18.914 1.00 90.88 314 TRP A N 1
ATOM 2473 C CA . TRP A 1 314 ? -1.655 7.046 18.551 1.00 90.88 314 TR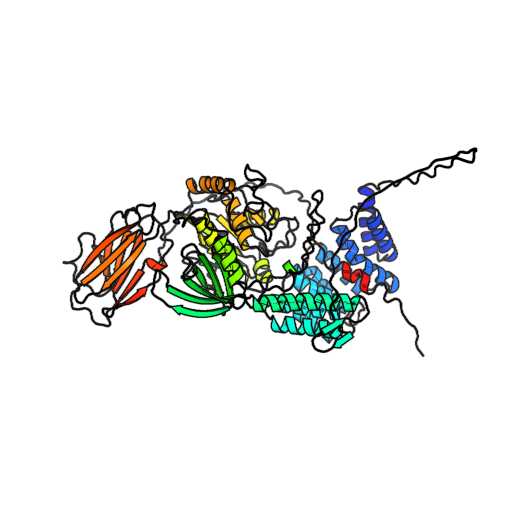P A CA 1
ATOM 2474 C C . TRP A 1 314 ? -0.543 6.390 17.734 1.00 90.88 314 TRP A C 1
ATOM 2476 O O . TRP A 1 314 ? 0.217 7.044 17.021 1.00 90.88 314 TRP A O 1
ATOM 2486 N N . ALA A 1 315 ? -0.468 5.067 17.832 1.00 93.81 315 ALA A N 1
ATOM 2487 C CA . ALA A 1 315 ? 0.423 4.199 17.082 1.00 93.81 315 ALA A CA 1
ATOM 2488 C C . ALA A 1 315 ? -0.398 3.167 16.296 1.00 93.81 315 ALA A C 1
ATOM 2490 O O . ALA A 1 315 ? -1.386 2.615 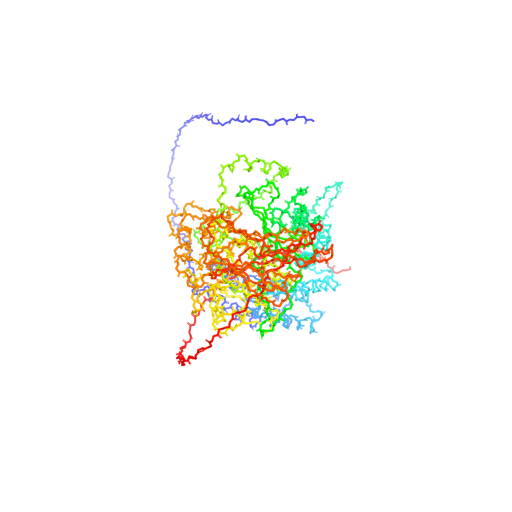16.797 1.00 93.81 315 ALA A O 1
ATOM 2491 N N . ARG A 1 316 ? 0.022 2.905 15.057 1.00 94.06 316 ARG A N 1
ATOM 2492 C CA . ARG A 1 316 ? -0.481 1.832 14.193 1.00 94.06 316 ARG A CA 1
ATOM 2493 C C . ARG A 1 316 ? 0.719 1.135 13.577 1.00 94.06 316 ARG A C 1
ATOM 2495 O O . ARG A 1 316 ? 1.429 1.724 12.769 1.00 94.06 316 ARG A O 1
ATOM 2502 N N . VAL A 1 317 ? 0.990 -0.089 14.014 1.00 94.06 317 VAL A N 1
ATOM 2503 C CA . VAL A 1 317 ? 2.229 -0.817 13.707 1.00 94.06 317 VAL A CA 1
ATOM 2504 C C . VAL A 1 317 ? 1.897 -2.204 13.177 1.00 94.06 317 VAL A C 1
ATOM 2506 O O . VAL A 1 317 ? 0.965 -2.837 13.651 1.00 94.06 317 VAL A O 1
ATOM 2509 N N . THR A 1 318 ? 2.659 -2.683 12.203 1.00 92.31 318 THR A N 1
ATOM 2510 C CA . THR A 1 318 ? 2.568 -4.026 11.629 1.00 92.31 318 THR A CA 1
ATOM 2511 C C . THR A 1 318 ? 3.945 -4.672 11.699 1.00 92.31 318 THR A C 1
ATOM 2513 O O . THR A 1 318 ? 4.932 -4.080 11.258 1.00 92.31 318 THR A O 1
ATOM 2516 N N . LEU A 1 319 ? 4.016 -5.878 12.256 1.00 89.94 319 LEU A N 1
ATOM 2517 C CA . LEU A 1 319 ? 5.253 -6.619 12.485 1.00 89.94 319 LEU A CA 1
ATOM 2518 C C . LEU A 1 319 ? 5.209 -7.968 11.761 1.00 89.94 319 LEU A C 1
ATOM 2520 O O . LEU A 1 319 ? 4.243 -8.713 11.911 1.00 89.94 319 LEU A O 1
ATOM 2524 N N . LYS A 1 320 ? 6.268 -8.292 11.015 1.00 86.06 320 LYS A N 1
ATOM 2525 C CA . LYS A 1 320 ? 6.514 -9.619 10.421 1.00 86.06 320 LYS A CA 1
ATOM 2526 C C . LYS A 1 320 ? 8.020 -9.861 10.372 1.00 86.06 320 LYS A C 1
ATOM 2528 O O . LYS A 1 320 ? 8.736 -8.986 9.899 1.00 86.06 320 LYS A O 1
ATOM 2533 N N . ASP A 1 321 ? 8.514 -11.011 10.831 1.00 79.94 321 ASP A N 1
ATOM 2534 C CA . ASP A 1 321 ? 9.949 -11.365 10.790 1.00 79.94 321 ASP A CA 1
ATOM 2535 C C . ASP A 1 321 ? 10.884 -10.285 11.400 1.00 79.94 321 ASP A C 1
ATOM 2537 O O . ASP A 1 321 ? 11.929 -9.957 10.836 1.00 79.94 321 ASP A O 1
ATOM 2541 N N . ASN A 1 322 ? 10.482 -9.672 12.526 1.00 75.62 322 ASN A N 1
ATOM 2542 C CA . ASN A 1 322 ? 11.080 -8.467 13.145 1.00 75.62 322 ASN A CA 1
ATOM 2543 C C . ASN A 1 322 ? 11.104 -7.190 12.276 1.00 75.62 322 ASN A C 1
ATOM 2545 O O . ASN A 1 322 ? 11.545 -6.140 12.741 1.00 75.62 322 ASN A O 1
ATOM 2549 N N . ASN A 1 323 ? 10.602 -7.243 11.043 1.00 80.56 323 ASN A N 1
ATOM 2550 C CA . ASN A 1 323 ? 10.480 -6.098 10.157 1.00 80.56 323 ASN A CA 1
ATOM 2551 C C . ASN A 1 323 ? 9.231 -5.293 10.542 1.00 80.56 323 ASN A C 1
ATOM 2553 O O . ASN A 1 323 ? 8.100 -5.775 10.416 1.00 80.56 323 ASN A O 1
ATOM 2557 N N . LEU A 1 324 ? 9.451 -4.080 11.045 1.00 89.06 324 LEU A N 1
ATOM 2558 C CA . LEU A 1 324 ? 8.415 -3.209 11.582 1.00 89.06 324 LEU A CA 1
ATOM 2559 C C . LEU A 1 324 ? 8.046 -2.141 10.549 1.00 89.06 324 LEU A C 1
ATOM 2561 O O . LEU A 1 324 ? 8.912 -1.425 10.058 1.00 89.06 324 LEU A O 1
ATOM 2565 N N . ARG A 1 325 ? 6.754 -2.011 10.242 1.00 90.19 325 ARG A N 1
ATOM 2566 C CA . ARG A 1 325 ? 6.205 -0.895 9.457 1.00 90.19 325 ARG A CA 1
ATOM 2567 C C . ARG A 1 325 ? 5.058 -0.245 10.218 1.00 90.19 325 ARG A C 1
ATOM 2569 O O . ARG A 1 325 ? 4.358 -0.927 10.961 1.00 90.19 325 ARG A O 1
ATOM 2576 N N . GLY A 1 326 ? 4.821 1.047 10.039 1.00 90.88 326 GLY A N 1
ATOM 2577 C CA . GLY A 1 326 ? 3.655 1.680 10.641 1.00 90.88 326 GLY A CA 1
ATOM 2578 C C . GLY A 1 326 ? 3.627 3.194 10.551 1.00 90.88 326 GLY A C 1
ATOM 2579 O O . GLY A 1 326 ? 4.339 3.818 9.770 1.00 90.88 326 GLY A O 1
ATOM 2580 N N . THR A 1 327 ? 2.790 3.785 11.388 1.00 91.81 327 THR A N 1
ATOM 2581 C CA . THR A 1 327 ? 2.652 5.226 11.554 1.00 91.81 327 THR A CA 1
ATOM 2582 C C . THR A 1 327 ? 2.420 5.553 13.026 1.00 91.81 327 THR A C 1
ATOM 2584 O O . THR A 1 327 ? 1.628 4.894 13.704 1.00 91.81 327 THR A O 1
ATOM 2587 N N . LEU A 1 328 ? 3.090 6.599 13.505 1.00 92.94 328 LEU A N 1
ATOM 2588 C CA . LEU A 1 328 ? 2.774 7.269 14.762 1.00 92.94 328 LEU A CA 1
ATOM 2589 C C . LEU A 1 328 ? 2.148 8.631 14.442 1.00 92.94 328 LEU A C 1
ATOM 2591 O O . LEU A 1 328 ? 2.690 9.381 13.629 1.00 92.94 328 LEU A O 1
ATOM 2595 N N . SER A 1 329 ? 1.041 8.970 15.097 1.00 88.94 329 SER A N 1
ATOM 2596 C CA . SER A 1 329 ? 0.530 10.340 15.167 1.00 88.94 329 SER A CA 1
ATOM 2597 C C . SER A 1 329 ? 0.912 10.900 16.529 1.00 88.94 329 SER A C 1
ATOM 2599 O O . SER A 1 329 ? 0.443 10.408 17.555 1.00 88.94 329 SER A O 1
ATOM 2601 N N . VAL A 1 330 ? 1.804 11.891 16.557 1.00 85.81 330 VAL A N 1
ATOM 2602 C CA . VAL A 1 330 ? 2.277 12.531 17.793 1.00 85.81 330 VAL A CA 1
ATOM 2603 C C . VAL A 1 330 ? 2.292 14.036 17.573 1.00 85.81 330 VAL A C 1
ATOM 2605 O O . VAL A 1 330 ? 2.831 14.515 16.575 1.00 85.81 330 VAL A O 1
ATOM 2608 N N . TYR A 1 331 ? 1.666 14.792 18.480 1.00 75.31 331 TYR A N 1
ATOM 2609 C CA . TYR A 1 331 ? 1.518 16.251 18.372 1.00 75.31 331 TYR A CA 1
ATOM 2610 C C . TYR A 1 331 ? 0.937 16.731 17.021 1.00 75.31 331 TYR A C 1
ATOM 2612 O O . TYR A 1 331 ? 1.244 17.829 16.561 1.00 75.31 331 TYR A O 1
ATOM 2620 N N . GLY A 1 332 ? 0.131 15.907 16.344 1.00 68.56 332 GLY A N 1
ATOM 2621 C CA . GLY A 1 332 ? -0.487 16.258 15.057 1.00 68.56 332 GLY A CA 1
ATOM 2622 C C . GLY A 1 332 ? 0.463 16.206 13.868 1.00 68.56 332 GLY A C 1
ATOM 2623 O O . GLY A 1 332 ? 0.148 16.752 12.808 1.00 68.56 332 GLY A O 1
ATOM 2624 N N . GLN A 1 333 ? 1.617 15.562 14.042 1.00 73.50 333 GLN A N 1
ATOM 2625 C CA . GLN A 1 333 ? 2.504 15.168 12.960 1.00 73.50 333 GLN A CA 1
ATOM 2626 C C . GLN A 1 333 ? 2.551 13.649 12.836 1.00 73.50 333 GLN A C 1
ATOM 2628 O O . GLN A 1 333 ? 2.348 12.913 13.802 1.00 73.50 333 GLN A O 1
ATOM 2633 N N . ARG A 1 334 ? 2.800 13.203 11.605 1.00 81.75 334 ARG A N 1
ATOM 2634 C CA . ARG A 1 334 ? 2.843 11.799 11.215 1.00 81.75 334 ARG A CA 1
ATOM 2635 C C . ARG A 1 334 ? 4.302 11.370 11.096 1.00 81.75 334 ARG A C 1
ATOM 2637 O O . ARG A 1 334 ? 5.006 11.886 10.233 1.00 81.75 334 ARG A O 1
ATOM 2644 N N . ILE A 1 335 ? 4.732 10.432 11.931 1.00 86.88 335 ILE A N 1
ATOM 2645 C CA . ILE A 1 335 ? 6.037 9.773 11.824 1.00 86.88 335 ILE A CA 1
ATOM 2646 C C . ILE A 1 335 ? 5.803 8.438 11.122 1.00 86.88 335 ILE A C 1
ATOM 2648 O O . ILE A 1 335 ? 5.051 7.599 11.621 1.00 86.88 335 ILE A O 1
ATOM 2652 N N . GLU A 1 336 ? 6.403 8.257 9.949 1.00 86.50 336 GLU A N 1
ATOM 2653 C CA . GLU A 1 336 ? 6.282 7.028 9.166 1.00 86.50 336 GLU A CA 1
ATOM 2654 C C . GLU A 1 336 ? 7.395 6.051 9.549 1.00 86.50 336 GLU A C 1
ATOM 2656 O O . GLU A 1 336 ? 8.582 6.334 9.395 1.00 86.50 336 GLU A O 1
ATOM 2661 N N . LEU A 1 337 ? 7.005 4.884 10.055 1.00 89.44 337 LEU A N 1
ATOM 2662 C CA . LEU A 1 337 ? 7.933 3.840 10.463 1.00 89.44 337 LEU A CA 1
ATOM 2663 C C . LEU A 1 337 ? 8.203 2.946 9.251 1.00 89.44 337 LEU A C 1
ATOM 2665 O O . LEU A 1 337 ? 7.381 2.097 8.903 1.00 89.44 337 LEU A O 1
ATOM 2669 N N . SER A 1 338 ? 9.337 3.176 8.589 1.00 84.31 338 SER A N 1
ATOM 2670 C CA . SER A 1 338 ? 9.776 2.395 7.427 1.00 84.31 338 SER A CA 1
ATOM 2671 C C . SER A 1 338 ? 10.457 1.079 7.837 1.00 84.31 338 SER A C 1
ATOM 2673 O O . SER A 1 338 ? 11.232 1.086 8.790 1.00 84.31 338 SER A O 1
ATOM 2675 N N . PRO A 1 339 ? 10.233 -0.035 7.118 1.00 83.12 339 PRO A N 1
ATOM 2676 C CA . PRO A 1 339 ? 10.893 -1.319 7.383 1.00 83.12 339 PRO A CA 1
ATOM 2677 C C . PRO A 1 339 ? 12.396 -1.312 7.050 1.00 83.12 339 PRO A C 1
ATOM 2679 O O . PRO A 1 339 ? 12.824 -0.591 6.159 1.00 83.12 339 PRO A O 1
ATOM 2682 N N . GLN A 1 340 ? 13.196 -2.195 7.669 1.00 75.88 340 GLN A N 1
ATOM 2683 C CA . GLN A 1 340 ? 14.593 -2.429 7.242 1.00 75.88 340 GLN A CA 1
ATOM 2684 C C . GLN A 1 340 ? 14.684 -3.062 5.850 1.00 75.88 340 GLN A C 1
ATOM 2686 O O . GLN A 1 340 ? 15.599 -2.767 5.080 1.00 75.88 340 GLN A O 1
ATOM 2691 N N . ARG A 1 341 ? 13.778 -4.002 5.553 1.00 73.06 341 ARG A N 1
ATOM 2692 C CA . ARG A 1 341 ? 13.673 -4.619 4.227 1.00 73.06 341 ARG A CA 1
ATOM 2693 C C . ARG A 1 341 ? 12.637 -3.839 3.432 1.00 73.06 341 ARG A C 1
ATOM 2695 O O . ARG A 1 341 ? 11.438 -4.009 3.674 1.00 73.06 341 ARG A O 1
ATOM 2702 N N . SER A 1 342 ? 13.100 -3.001 2.508 1.00 67.44 342 SER A N 1
ATOM 2703 C CA . SER A 1 342 ? 12.234 -2.307 1.558 1.00 67.44 342 SER A CA 1
ATOM 2704 C C . SER A 1 342 ? 11.705 -3.257 0.469 1.00 67.44 342 SER A C 1
ATOM 2706 O O . SER A 1 342 ? 11.985 -4.460 0.446 1.00 67.44 342 SER A O 1
ATOM 2708 N N . GLY A 1 343 ? 10.835 -2.726 -0.384 1.00 69.06 343 GLY A N 1
ATOM 2709 C CA . GLY A 1 343 ? 10.249 -3.410 -1.532 1.00 69.06 343 GLY A CA 1
ATOM 2710 C C . GLY A 1 343 ? 8.863 -2.863 -1.845 1.00 69.06 343 GLY A C 1
ATOM 2711 O O . GLY A 1 343 ? 8.146 -2.405 -0.954 1.00 69.06 343 GLY A O 1
ATOM 2712 N N . GLY A 1 344 ? 8.513 -2.841 -3.126 1.00 72.50 344 GLY A N 1
ATOM 2713 C CA . GLY A 1 344 ? 7.483 -1.943 -3.637 1.00 72.50 344 GLY A CA 1
ATOM 2714 C C . GLY A 1 344 ? 7.941 -0.478 -3.711 1.00 72.50 344 GLY A C 1
ATOM 2715 O O . GLY A 1 344 ? 7.112 0.428 -3.751 1.00 72.50 344 GLY A O 1
ATOM 2716 N N . THR A 1 345 ? 9.254 -0.231 -3.744 1.00 75.94 345 THR A N 1
ATOM 2717 C CA . THR A 1 345 ? 9.862 1.092 -3.987 1.00 75.94 345 THR A CA 1
ATOM 2718 C C . THR A 1 345 ? 10.083 1.352 -5.480 1.00 75.94 345 THR A C 1
ATOM 2720 O O . THR A 1 345 ? 10.730 2.331 -5.846 1.00 75.94 345 THR A O 1
ATOM 2723 N N . LEU A 1 346 ? 9.557 0.496 -6.370 1.00 78.38 346 LEU A N 1
ATOM 2724 C CA . LEU A 1 346 ? 9.721 0.638 -7.819 1.00 78.38 346 LEU A CA 1
ATOM 2725 C C . LEU A 1 346 ? 9.201 2.000 -8.328 1.00 78.38 346 LEU A C 1
ATOM 2727 O O . LEU A 1 346 ? 9.806 2.585 -9.224 1.00 78.38 346 LEU A O 1
ATOM 2731 N N . SER A 1 347 ? 8.154 2.544 -7.693 1.00 66.94 347 SER A N 1
ATOM 2732 C CA . SER A 1 347 ? 7.655 3.918 -7.862 1.00 66.94 347 SER A CA 1
ATOM 2733 C C . SER A 1 347 ? 8.744 4.990 -7.778 1.00 66.94 347 SER A C 1
ATOM 2735 O O . SER A 1 347 ? 8.701 5.958 -8.531 1.00 66.94 347 SER A O 1
ATOM 2737 N N . ASP A 1 348 ? 9.738 4.816 -6.908 1.00 67.56 348 ASP A N 1
ATOM 2738 C CA . ASP A 1 348 ? 10.774 5.818 -6.630 1.00 67.56 348 ASP A CA 1
ATOM 2739 C C . ASP A 1 348 ? 11.820 5.890 -7.750 1.00 67.56 348 ASP A C 1
ATOM 2741 O O . ASP A 1 348 ? 12.532 6.885 -7.886 1.00 67.56 348 ASP A O 1
ATOM 2745 N N . PHE A 1 349 ? 11.905 4.844 -8.576 1.00 66.62 349 PHE A N 1
ATOM 2746 C CA . PHE A 1 349 ? 12.725 4.844 -9.783 1.00 66.62 349 PHE A CA 1
ATOM 2747 C C . PHE A 1 349 ? 12.035 5.556 -10.946 1.00 66.62 349 PHE A C 1
ATOM 2749 O O . PHE A 1 349 ? 12.714 5.906 -11.907 1.00 66.62 349 PHE A O 1
ATOM 2756 N N . TYR A 1 350 ? 10.727 5.825 -10.855 1.00 56.97 350 TYR A N 1
ATOM 2757 C CA . TYR A 1 350 ? 10.005 6.685 -11.784 1.00 56.97 350 TYR A CA 1
ATOM 2758 C C . TYR A 1 350 ? 10.032 8.143 -11.302 1.00 56.97 350 TYR A C 1
ATOM 2760 O O . TYR A 1 350 ? 9.223 8.519 -10.452 1.00 56.97 350 TYR A O 1
ATOM 2768 N N . PRO A 1 351 ? 10.880 9.026 -11.872 1.00 34.75 351 PRO A N 1
ATOM 2769 C CA . PRO A 1 351 ? 10.619 10.454 -11.784 1.00 34.75 351 PRO A CA 1
ATOM 2770 C C . PRO A 1 351 ? 9.230 10.732 -12.368 1.00 34.75 351 PRO A C 1
ATOM 2772 O O . PRO A 1 351 ? 9.016 10.634 -13.578 1.00 34.75 351 PRO A O 1
ATOM 2775 N N . LEU A 1 352 ? 8.287 11.083 -11.491 1.00 34.28 352 LEU A N 1
ATOM 2776 C CA . LEU A 1 352 ? 6.952 11.544 -11.853 1.00 34.28 352 LEU A CA 1
ATOM 2777 C C . LEU A 1 352 ? 7.073 12.723 -12.827 1.00 34.28 352 LEU A C 1
ATOM 2779 O O . LEU A 1 352 ? 7.319 13.861 -12.426 1.00 34.28 352 LEU A O 1
ATOM 2783 N N . LEU A 1 353 ? 6.850 12.460 -14.117 1.00 33.47 353 LEU A N 1
ATOM 2784 C CA . LEU A 1 353 ? 6.734 13.472 -15.171 1.00 33.47 353 LEU A CA 1
ATOM 2785 C C . LEU A 1 353 ? 5.383 14.212 -15.082 1.00 33.47 353 LEU A C 1
ATOM 2787 O O . LEU A 1 353 ? 4.667 14.379 -16.067 1.00 33.47 353 LEU A O 1
ATOM 2791 N N . LEU A 1 354 ? 5.074 14.733 -13.890 1.00 34.00 354 LEU A N 1
ATOM 2792 C CA . LEU A 1 354 ? 3.976 15.669 -13.625 1.00 34.00 354 LEU A CA 1
ATOM 2793 C C . LEU A 1 354 ? 4.120 16.983 -14.416 1.00 34.00 354 LEU A C 1
ATOM 2795 O O . LEU A 1 354 ? 3.162 17.736 -14.537 1.00 34.00 354 LEU A O 1
ATOM 2799 N N . GLY A 1 355 ? 5.297 17.246 -14.993 1.00 27.23 355 GLY A N 1
ATOM 2800 C CA . GLY A 1 355 ? 5.557 18.401 -15.853 1.00 27.23 355 GLY A CA 1
ATOM 2801 C C . GLY A 1 355 ? 4.957 18.335 -17.263 1.00 27.23 355 GLY A C 1
ATOM 2802 O O . GLY A 1 355 ? 5.140 19.297 -18.003 1.00 27.23 355 GLY A O 1
ATOM 2803 N N . ASP A 1 356 ? 4.289 17.241 -17.662 1.00 31.41 356 ASP A N 1
ATOM 2804 C CA . ASP A 1 356 ? 3.819 17.068 -19.048 1.00 31.41 356 ASP A CA 1
ATOM 2805 C C . ASP A 1 356 ? 2.310 16.782 -19.208 1.00 31.41 356 ASP A C 1
ATOM 2807 O O . ASP A 1 356 ? 1.866 16.451 -20.310 1.00 31.41 356 ASP A O 1
ATOM 2811 N N . ILE A 1 357 ? 1.502 16.989 -18.162 1.00 36.38 357 ILE A N 1
ATOM 2812 C CA . ILE A 1 357 ? 0.031 17.066 -18.267 1.00 36.38 357 ILE A CA 1
ATOM 2813 C C . ILE A 1 357 ? -0.347 18.492 -18.711 1.00 36.38 357 ILE A C 1
ATOM 2815 O O . ILE A 1 357 ? 0.197 19.470 -18.202 1.00 36.38 357 ILE A O 1
ATOM 2819 N N . ASP A 1 358 ? -1.231 18.636 -19.701 1.00 30.69 358 ASP A N 1
ATOM 2820 C CA . ASP A 1 358 ? -1.484 19.935 -20.340 1.00 30.69 358 ASP A CA 1
ATOM 2821 C C . ASP A 1 358 ? -2.207 20.951 -19.430 1.00 30.69 358 ASP A C 1
ATOM 2823 O O . ASP A 1 358 ? -3.159 20.634 -18.722 1.00 30.69 358 ASP A O 1
ATOM 2827 N N . GLY A 1 359 ? -1.795 22.220 -19.519 1.00 32.25 359 GLY A N 1
ATOM 2828 C CA . GLY A 1 359 ? -2.534 23.376 -18.989 1.00 32.25 359 GLY A CA 1
ATOM 2829 C C . GLY A 1 359 ? -2.208 23.788 -17.551 1.00 32.25 359 GLY A C 1
ATOM 2830 O O . GLY A 1 359 ? -2.353 24.965 -17.223 1.00 32.25 359 GLY A O 1
ATOM 2831 N N . VAL A 1 360 ? -1.697 22.880 -16.720 1.00 28.89 360 VAL A N 1
ATOM 2832 C CA . VAL A 1 360 ? -1.126 23.237 -15.416 1.00 28.89 360 VAL A CA 1
ATOM 2833 C C . VAL A 1 360 ? 0.362 23.500 -15.621 1.00 28.89 360 VAL A C 1
ATOM 2835 O O . VAL A 1 360 ? 1.103 22.609 -16.030 1.00 28.89 360 VAL A O 1
ATOM 2838 N N . GLN A 1 361 ? 0.830 24.714 -15.309 1.00 23.86 361 GLN A N 1
ATOM 2839 C CA . GLN A 1 361 ? 2.233 24.856 -14.929 1.00 23.86 361 GLN A CA 1
ATOM 2840 C C . GLN A 1 361 ? 2.401 24.021 -13.666 1.00 23.86 361 GLN A C 1
ATOM 2842 O O . GLN A 1 361 ? 2.041 24.476 -12.578 1.00 23.86 361 GLN A O 1
ATOM 2847 N N . ALA A 1 362 ? 2.933 22.805 -13.813 1.00 26.36 362 ALA A N 1
ATOM 2848 C CA . ALA A 1 362 ? 3.600 22.169 -12.697 1.00 26.36 362 ALA A CA 1
ATOM 2849 C C . ALA A 1 362 ? 4.534 23.243 -12.115 1.00 26.36 362 ALA A C 1
ATOM 2851 O O . ALA A 1 362 ? 5.278 23.856 -12.897 1.00 26.36 362 ALA A O 1
ATOM 2852 N N . PRO A 1 363 ? 4.471 23.550 -10.803 1.00 24.17 363 PRO A N 1
ATOM 2853 C CA . PRO A 1 363 ? 5.555 24.310 -10.201 1.00 24.17 363 PRO A CA 1
ATOM 2854 C C . PRO A 1 363 ? 6.835 23.586 -10.614 1.00 24.17 363 PRO A C 1
ATOM 2856 O O . PRO A 1 363 ? 6.842 22.350 -10.577 1.00 24.17 363 PRO A O 1
ATOM 2859 N N . GLU A 1 364 ? 7.836 24.330 -11.110 1.00 21.89 364 GLU A N 1
ATOM 2860 C CA . GLU A 1 364 ? 9.081 23.718 -11.597 1.00 21.89 364 GLU A CA 1
ATOM 2861 C C . GLU A 1 364 ? 9.500 22.651 -10.594 1.00 21.89 364 GLU A C 1
ATOM 2863 O O . GLU A 1 364 ? 9.419 22.961 -9.401 1.00 21.89 364 GLU A O 1
ATOM 2868 N N . PRO A 1 365 ? 9.829 21.416 -11.038 1.00 22.81 365 PRO A N 1
ATOM 2869 C CA . PRO A 1 365 ? 10.091 20.308 -10.133 1.00 22.81 365 PRO A CA 1
ATOM 2870 C C . PRO A 1 365 ? 11.123 20.802 -9.140 1.00 22.81 365 PRO A C 1
ATOM 2872 O O . PRO A 1 365 ? 12.267 21.051 -9.530 1.00 22.81 365 PRO A O 1
ATOM 2875 N N . ASP A 1 366 ? 10.649 21.069 -7.917 1.00 21.34 366 ASP A N 1
ATOM 2876 C CA . ASP A 1 366 ? 11.393 21.902 -6.986 1.00 21.34 366 ASP A CA 1
ATOM 2877 C C . ASP A 1 366 ? 12.713 21.183 -6.813 1.00 21.34 366 ASP A C 1
ATOM 2879 O O . ASP A 1 366 ? 12.726 19.981 -6.520 1.00 21.34 366 ASP A O 1
ATOM 2883 N N . HIS A 1 367 ? 13.808 21.871 -7.130 1.00 22.64 367 HIS A N 1
ATOM 2884 C CA . HIS A 1 367 ? 15.119 21.285 -6.974 1.00 22.64 367 HIS A CA 1
ATOM 2885 C C . HIS A 1 367 ? 15.314 21.146 -5.472 1.00 22.64 367 HIS A C 1
ATOM 2887 O O . HIS A 1 367 ? 15.896 22.019 -4.824 1.00 22.64 367 HIS A O 1
ATOM 2893 N N . VAL A 1 368 ? 14.859 20.008 -4.942 1.00 22.17 368 VAL A N 1
ATOM 2894 C CA . VAL A 1 368 ? 15.280 19.444 -3.675 1.00 22.17 368 VAL A CA 1
ATOM 2895 C C . VAL A 1 368 ? 16.746 19.084 -3.876 1.00 22.17 368 VAL A C 1
ATOM 2897 O O . VAL A 1 368 ? 17.150 17.935 -4.028 1.00 22.17 368 VAL A O 1
ATOM 2900 N N . LEU A 1 369 ? 17.569 20.133 -3.852 1.00 21.95 369 LEU A N 1
ATOM 2901 C CA . LEU A 1 369 ? 18.746 20.138 -3.019 1.00 21.95 369 LEU A CA 1
ATOM 2902 C C . LEU A 1 369 ? 18.335 19.400 -1.751 1.00 21.95 369 LEU A C 1
ATOM 2904 O O . LEU A 1 369 ? 17.503 19.908 -0.994 1.00 21.95 369 LEU A O 1
ATOM 2908 N N . HIS A 1 370 ? 18.878 18.196 -1.557 1.00 22.59 370 HIS A N 1
ATOM 2909 C CA . HIS A 1 370 ? 18.839 17.561 -0.249 1.00 22.59 370 HIS A CA 1
ATOM 2910 C C . HIS A 1 370 ? 19.161 18.656 0.772 1.00 22.59 370 HIS A C 1
ATOM 2912 O O . HIS A 1 370 ? 20.157 19.369 0.560 1.00 22.59 370 HIS A O 1
ATOM 2918 N N . PRO A 1 371 ? 18.328 18.858 1.812 1.00 21.86 371 PRO A N 1
ATOM 2919 C CA . PRO A 1 371 ? 18.629 19.861 2.817 1.00 21.86 371 PRO A CA 1
ATOM 2920 C C . PRO A 1 371 ? 20.076 19.623 3.269 1.00 21.86 371 PRO A C 1
ATOM 2922 O O . PRO A 1 371 ? 20.441 18.473 3.538 1.00 21.86 371 PRO A O 1
ATOM 2925 N N . PRO A 1 372 ? 20.944 20.654 3.243 1.00 22.67 372 PRO A N 1
ATOM 2926 C CA . PRO A 1 372 ? 22.352 20.468 3.562 1.00 22.67 372 PRO A CA 1
ATOM 2927 C C . PRO A 1 372 ? 22.449 19.808 4.932 1.00 22.67 372 PRO A C 1
ATOM 2929 O O . PRO A 1 372 ? 21.708 20.227 5.819 1.00 22.67 372 PRO A O 1
ATOM 2932 N N . LYS A 1 373 ? 23.333 18.802 5.062 1.00 30.88 373 LYS A N 1
ATOM 2933 C CA . LYS A 1 373 ? 23.504 17.895 6.217 1.00 30.88 373 LYS A CA 1
ATOM 2934 C C . LYS A 1 373 ? 23.555 18.616 7.571 1.00 30.88 373 LYS A C 1
ATOM 2936 O O . LYS A 1 373 ? 24.609 18.777 8.176 1.00 30.88 373 LYS A O 1
ATOM 2941 N N . ASN A 1 374 ? 22.381 19.005 8.027 1.00 29.28 374 ASN A N 1
ATOM 2942 C CA . ASN A 1 374 ? 22.045 19.455 9.351 1.00 29.28 374 ASN A CA 1
ATOM 2943 C C . ASN A 1 374 ? 20.968 18.475 9.781 1.00 29.28 374 ASN A C 1
ATOM 2945 O O . ASN A 1 374 ? 19.778 18.734 9.615 1.00 29.28 374 ASN A O 1
ATOM 2949 N N . GLU A 1 375 ? 21.427 17.332 10.282 1.00 35.56 375 GLU A N 1
ATOM 2950 C CA . GLU A 1 375 ? 20.672 16.513 11.218 1.00 35.56 375 GLU A CA 1
ATOM 2951 C C . GLU A 1 375 ? 20.093 17.471 12.270 1.00 35.56 375 GLU A C 1
ATOM 2953 O O . GLU A 1 375 ? 20.799 17.920 13.174 1.00 35.56 375 GLU A O 1
ATOM 2958 N N . THR A 1 376 ? 18.832 17.879 12.125 1.00 39.72 376 THR A N 1
ATOM 2959 C CA . THR A 1 376 ? 18.077 18.385 13.266 1.00 39.72 376 THR A CA 1
ATOM 2960 C C . THR A 1 376 ? 17.806 17.153 14.107 1.00 39.72 376 THR A C 1
ATOM 2962 O O . THR A 1 376 ? 17.067 16.295 13.623 1.00 39.72 376 THR A O 1
ATOM 2965 N N . PRO A 1 377 ? 18.400 17.019 15.310 1.00 48.03 377 PRO A N 1
ATOM 2966 C CA . PRO A 1 377 ? 18.193 15.827 16.121 1.00 48.03 377 PRO A CA 1
ATOM 2967 C C . PRO A 1 377 ? 16.694 15.600 16.304 1.00 48.03 377 PRO A C 1
ATOM 2969 O O . PRO A 1 377 ? 15.954 16.582 16.430 1.00 48.03 377 PRO A O 1
ATOM 2972 N N . PHE A 1 378 ? 16.239 14.349 16.361 1.00 51.72 378 PHE A N 1
ATOM 2973 C CA . PHE A 1 378 ? 14.823 14.036 16.585 1.00 51.72 378 PHE A CA 1
ATOM 2974 C C . PHE A 1 378 ? 14.299 14.752 17.844 1.00 51.72 378 PHE A C 1
ATOM 2976 O O . PHE A 1 378 ? 13.223 15.338 17.841 1.00 51.72 378 PHE A O 1
ATOM 2983 N N . ASP A 1 379 ? 15.143 14.862 18.874 1.00 46.56 379 ASP A N 1
ATOM 2984 C CA . ASP A 1 379 ? 14.961 15.704 20.061 1.00 46.56 379 ASP A CA 1
ATOM 2985 C C . ASP A 1 379 ? 14.609 17.177 19.774 1.00 46.56 379 ASP A C 1
ATOM 2987 O O . ASP A 1 379 ? 13.810 17.772 20.493 1.00 46.56 379 ASP A O 1
ATOM 2991 N N . TYR A 1 380 ? 15.229 17.801 18.771 1.00 46.12 380 TYR A N 1
ATOM 2992 C CA . TYR A 1 380 ? 14.944 19.179 18.361 1.00 46.12 380 TYR A CA 1
ATOM 2993 C C . TYR A 1 380 ? 13.660 19.251 17.531 1.00 46.12 380 TYR A C 1
ATOM 2995 O O . TYR A 1 380 ? 12.840 20.136 17.769 1.00 46.12 380 TYR A O 1
ATOM 3003 N N . TYR A 1 381 ? 13.459 18.295 16.618 1.00 51.72 381 TYR A N 1
ATOM 3004 C CA . TYR A 1 381 ? 12.237 18.161 15.825 1.00 51.72 381 TYR A CA 1
ATOM 3005 C C . TYR A 1 381 ? 11.019 18.002 16.751 1.00 51.72 381 TYR A C 1
ATOM 3007 O O . TYR A 1 381 ? 10.180 18.899 16.820 1.00 51.72 381 TYR A O 1
ATOM 3015 N N . MET A 1 382 ? 11.004 16.986 17.614 1.00 51.47 382 MET A N 1
ATOM 3016 C CA . MET A 1 382 ? 9.943 16.747 18.598 1.00 51.47 382 MET A CA 1
ATOM 3017 C C . MET A 1 382 ? 9.726 17.928 19.557 1.00 51.47 382 MET A C 1
ATOM 3019 O O . MET A 1 382 ? 8.582 18.254 19.871 1.00 51.47 382 MET A O 1
ATOM 3023 N N . ARG A 1 383 ? 10.785 18.639 19.981 1.00 54.66 383 ARG A N 1
ATOM 3024 C CA . ARG A 1 383 ? 10.639 19.860 20.802 1.00 54.66 383 ARG A CA 1
ATOM 3025 C C . ARG A 1 383 ? 10.047 21.041 20.032 1.00 54.66 383 ARG A C 1
ATOM 3027 O O . ARG A 1 383 ? 9.249 21.769 20.616 1.00 54.66 383 ARG A O 1
ATOM 3034 N N . SER A 1 384 ? 10.404 21.245 18.762 1.00 47.78 384 SER A N 1
ATOM 3035 C CA . SER A 1 384 ? 9.788 22.296 17.934 1.00 47.78 384 SER A CA 1
ATOM 3036 C C . SER A 1 384 ? 8.305 22.021 17.686 1.00 47.78 384 SER A C 1
ATOM 3038 O O . SER A 1 384 ? 7.485 22.917 17.862 1.00 47.78 384 SER A O 1
ATOM 3040 N N . ILE A 1 385 ? 7.936 20.765 17.421 1.00 52.44 385 ILE A N 1
ATOM 3041 C CA . ILE A 1 385 ? 6.540 20.366 17.215 1.00 52.44 385 ILE A CA 1
ATOM 3042 C C . ILE A 1 385 ? 5.729 20.552 18.506 1.00 52.44 385 ILE A C 1
ATOM 3044 O O . ILE A 1 385 ? 4.647 21.142 18.468 1.00 52.44 385 ILE A O 1
ATOM 3048 N N . LYS A 1 386 ? 6.273 20.130 19.659 1.00 53.09 386 LYS A N 1
ATOM 3049 C CA . LYS A 1 386 ? 5.653 20.328 20.982 1.00 53.09 386 LYS A CA 1
ATOM 3050 C C . LYS A 1 386 ? 5.505 21.813 21.355 1.00 53.09 386 LYS A C 1
ATOM 3052 O O . LYS A 1 386 ? 4.619 22.156 22.131 1.00 53.09 386 LYS A O 1
ATOM 3057 N N . ALA A 1 387 ? 6.344 22.693 20.802 1.00 48.81 387 ALA A N 1
ATOM 3058 C CA . ALA A 1 387 ? 6.272 24.140 21.011 1.00 48.81 387 ALA A CA 1
ATOM 3059 C C . ALA A 1 387 ? 5.292 24.861 20.061 1.00 48.81 387 ALA A C 1
ATOM 3061 O O . ALA A 1 387 ? 4.720 25.877 20.454 1.00 48.81 387 ALA A O 1
ATOM 3062 N N . GLU A 1 388 ? 5.085 24.362 18.838 1.00 43.91 388 GLU A N 1
ATOM 3063 C CA . GLU A 1 388 ? 4.176 24.974 17.852 1.00 43.91 388 GLU A CA 1
ATOM 3064 C C . GLU A 1 388 ? 2.736 24.435 17.913 1.00 43.91 388 GLU A C 1
ATOM 3066 O O . GLU A 1 388 ? 1.804 25.145 17.529 1.00 43.91 388 GLU A O 1
ATOM 3071 N N . THR A 1 389 ? 2.523 23.215 18.419 1.00 47.69 389 THR A N 1
ATOM 3072 C CA . THR A 1 389 ? 1.251 22.480 18.250 1.00 47.69 389 THR A CA 1
ATOM 3073 C C . THR A 1 389 ? 0.470 22.296 19.557 1.00 47.69 389 THR A C 1
ATOM 3075 O O . THR A 1 389 ? 0.016 21.208 19.895 1.00 47.69 389 THR A O 1
ATOM 3078 N N . ALA A 1 390 ? 0.274 23.388 20.302 1.00 35.09 390 ALA A N 1
ATOM 3079 C CA . ALA A 1 390 ? -0.501 23.418 21.551 1.00 35.09 390 ALA A CA 1
ATOM 3080 C C . ALA A 1 390 ? -2.033 23.511 21.334 1.00 35.09 390 ALA A C 1
ATOM 3082 O O . ALA A 1 390 ? -2.728 24.270 22.013 1.00 35.09 390 ALA A O 1
ATOM 3083 N N . THR A 1 391 ? -2.571 22.753 20.376 1.00 39.78 391 THR A N 1
ATOM 3084 C CA . THR A 1 391 ? -4.019 22.552 20.194 1.00 39.78 391 THR A CA 1
ATOM 3085 C C . THR A 1 391 ? -4.366 21.132 20.611 1.00 39.78 391 THR A C 1
ATOM 3087 O O . THR A 1 391 ? -3.898 20.195 19.970 1.00 39.78 391 THR A O 1
ATOM 3090 N N . ALA A 1 392 ? -5.155 20.996 21.680 1.00 37.31 392 ALA A N 1
ATOM 3091 C CA . ALA A 1 392 ? -5.502 19.711 22.282 1.00 37.31 392 ALA A CA 1
ATOM 3092 C C . ALA A 1 392 ? -6.099 18.726 21.268 1.00 37.31 392 ALA A C 1
ATOM 3094 O O . ALA A 1 392 ? -6.923 19.111 20.429 1.00 37.31 392 ALA A O 1
ATOM 3095 N N . PHE A 1 393 ? -5.707 17.459 21.387 1.00 41.97 393 PHE A N 1
ATOM 3096 C CA . PHE A 1 393 ? -6.320 16.379 20.630 1.00 41.97 393 PHE A CA 1
ATOM 3097 C C . PHE A 1 393 ? -7.719 16.112 21.176 1.00 41.97 393 PHE A C 1
ATOM 3099 O O . PHE A 1 393 ? -7.967 16.163 22.380 1.00 41.97 393 PHE A O 1
ATOM 3106 N N . SER A 1 394 ? -8.654 15.864 20.264 1.00 45.81 394 SER A N 1
ATOM 3107 C CA . SER A 1 394 ? -9.967 15.334 20.611 1.00 45.81 394 SER A CA 1
ATOM 3108 C C . SER A 1 394 ? -9.832 13.823 20.531 1.00 45.81 394 SER A C 1
ATOM 3110 O O . SER A 1 394 ? -9.795 13.295 19.420 1.00 45.81 394 SER A O 1
ATOM 3112 N N . ASP A 1 395 ? -9.710 13.146 21.677 1.00 54.00 395 ASP A N 1
ATOM 3113 C CA . ASP A 1 395 ? -9.807 11.682 21.741 1.00 54.00 395 ASP A CA 1
ATOM 3114 C C . ASP A 1 395 ? -11.270 11.339 21.396 1.00 54.00 395 ASP A C 1
ATOM 3116 O O . ASP A 1 395 ? -12.166 11.360 22.243 1.00 54.00 395 ASP A O 1
ATOM 3120 N N . ASN A 1 396 ? -11.544 11.203 20.095 1.00 64.94 396 ASN A N 1
ATOM 3121 C CA . ASN A 1 396 ? -12.881 10.957 19.576 1.00 64.94 396 ASN A CA 1
ATOM 3122 C C . ASN A 1 396 ? -13.237 9.508 19.881 1.00 64.94 396 ASN A C 1
ATOM 3124 O O . ASN A 1 396 ? -12.795 8.590 19.191 1.00 64.94 396 ASN A O 1
ATOM 3128 N N . THR A 1 397 ? -14.049 9.329 20.918 1.00 77.38 397 THR A N 1
ATOM 3129 C CA . THR A 1 397 ? -14.616 8.038 21.289 1.00 77.38 397 THR A CA 1
ATOM 3130 C C . THR A 1 397 ? -15.249 7.388 20.071 1.00 77.38 397 THR A C 1
ATOM 3132 O O . THR A 1 397 ? -16.031 8.002 19.337 1.00 77.38 397 THR A O 1
ATOM 3135 N N . VAL A 1 398 ? -14.835 6.153 19.820 1.00 86.44 398 VAL A N 1
ATOM 3136 C CA . VAL A 1 398 ? -15.205 5.435 18.613 1.00 86.44 398 VAL A CA 1
ATOM 3137 C C . VAL A 1 398 ? -16.583 4.831 18.835 1.00 86.44 398 VAL A C 1
ATOM 3139 O O . VAL A 1 398 ? -16.772 3.963 19.678 1.00 86.44 398 VAL A O 1
ATOM 3142 N N . THR A 1 399 ? -17.554 5.352 18.096 1.00 87.06 399 THR A N 1
ATOM 3143 C CA . THR A 1 399 ? -18.987 5.115 18.312 1.00 87.06 399 THR A CA 1
ATOM 3144 C C . THR A 1 399 ? -19.608 4.260 17.213 1.00 87.06 399 THR A C 1
ATOM 3146 O O . THR A 1 399 ? -20.710 3.743 17.375 1.00 87.06 399 THR A O 1
ATOM 3149 N N . SER A 1 400 ? -18.908 4.043 16.103 1.00 90.69 400 SER A N 1
ATOM 3150 C CA . SER A 1 400 ? -19.352 3.129 15.052 1.00 90.69 400 SER A CA 1
ATOM 3151 C C . SER A 1 400 ? -18.177 2.355 14.474 1.00 90.69 400 SER A C 1
ATOM 3153 O O . SER A 1 400 ? -17.035 2.815 14.515 1.00 90.69 400 SER A O 1
ATOM 3155 N N . ALA A 1 401 ? -18.466 1.201 13.887 1.00 92.25 401 ALA A N 1
ATOM 3156 C CA . ALA A 1 401 ? -17.536 0.443 13.069 1.00 92.25 401 ALA A CA 1
ATOM 3157 C C . ALA A 1 401 ? -18.132 0.185 11.680 1.00 92.25 401 ALA A C 1
ATOM 3159 O O . ALA A 1 401 ? -19.346 0.017 11.536 1.00 92.25 401 ALA A O 1
ATOM 3160 N N . ILE A 1 402 ? -17.275 0.135 10.661 1.00 93.81 402 ILE A N 1
ATOM 3161 C CA . ILE A 1 402 ? -17.636 -0.327 9.320 1.00 93.81 402 ILE A CA 1
ATOM 3162 C C . ILE A 1 402 ? -16.883 -1.633 9.005 1.00 93.81 402 ILE A C 1
ATOM 3164 O O . ILE A 1 402 ? -15.647 -1.628 9.016 1.00 93.81 402 ILE A O 1
ATOM 3168 N N . PRO A 1 403 ? -17.589 -2.753 8.746 1.00 94.38 403 PRO A N 1
ATOM 3169 C CA . PRO A 1 403 ? -16.966 -3.955 8.205 1.00 94.38 403 PRO A CA 1
ATOM 3170 C C . PRO A 1 403 ? -16.588 -3.716 6.740 1.00 94.38 403 PRO A C 1
ATOM 3172 O O . PRO A 1 403 ? -17.386 -3.166 5.978 1.00 94.38 403 PRO A O 1
ATOM 3175 N N . ILE A 1 404 ? -15.383 -4.114 6.338 1.00 95.75 404 ILE A N 1
ATOM 3176 C CA . ILE A 1 404 ? -14.887 -3.961 4.968 1.00 95.75 404 ILE A CA 1
ATOM 3177 C C . ILE A 1 404 ? -14.380 -5.283 4.392 1.00 95.75 404 ILE A C 1
ATOM 3179 O O . ILE A 1 404 ? -13.760 -6.085 5.095 1.00 95.75 404 ILE A O 1
ATOM 3183 N N . GLY A 1 405 ? -14.613 -5.474 3.095 1.00 96.25 405 GLY A N 1
ATOM 3184 C CA . GLY A 1 405 ? -13.963 -6.506 2.291 1.00 96.25 405 GLY A CA 1
ATOM 3185 C C . GLY A 1 405 ? -12.682 -5.969 1.655 1.00 96.25 405 GLY A C 1
ATOM 3186 O O . GLY A 1 405 ? -12.599 -4.798 1.283 1.00 96.25 405 GLY A O 1
ATOM 3187 N N . VAL A 1 406 ? -11.665 -6.811 1.508 1.00 97.38 406 VAL A N 1
ATOM 3188 C CA . VAL A 1 406 ? -10.384 -6.424 0.904 1.00 97.38 406 VAL A CA 1
ATOM 3189 C C . VAL A 1 406 ? -10.002 -7.434 -0.165 1.00 97.38 406 VAL A C 1
ATOM 3191 O O . VAL A 1 406 ? -9.868 -8.618 0.129 1.00 97.38 406 VAL A O 1
ATOM 3194 N N . LEU A 1 407 ? -9.777 -6.966 -1.391 1.00 97.69 407 LEU A N 1
ATOM 3195 C CA . LEU A 1 407 ? -9.205 -7.769 -2.469 1.00 97.69 407 LEU A CA 1
ATOM 3196 C C . LEU A 1 407 ? -7.756 -7.338 -2.704 1.00 97.69 407 LEU A C 1
ATOM 3198 O O . LEU A 1 407 ? -7.461 -6.145 -2.778 1.00 97.69 407 LEU A O 1
ATOM 3202 N N . ILE A 1 408 ? -6.849 -8.301 -2.824 1.00 97.81 408 ILE A N 1
ATOM 3203 C CA . ILE A 1 408 ? -5.448 -8.069 -3.180 1.00 97.81 408 ILE A CA 1
ATOM 3204 C C . ILE A 1 408 ? -5.175 -8.861 -4.453 1.00 97.81 408 ILE A C 1
ATOM 3206 O O . ILE A 1 408 ? -5.199 -10.092 -4.412 1.00 97.81 408 ILE A O 1
ATOM 3210 N N . ASP A 1 409 ? -4.939 -8.162 -5.566 1.00 97.06 409 ASP A N 1
ATOM 3211 C CA . ASP A 1 409 ? -4.644 -8.816 -6.844 1.00 97.06 409 ASP A CA 1
ATOM 3212 C C . ASP A 1 409 ? -3.206 -9.351 -6.922 1.00 97.06 409 ASP A C 1
ATOM 3214 O O . ASP A 1 409 ? -2.324 -8.969 -6.132 1.00 97.06 409 ASP A O 1
ATOM 3218 N N . SER A 1 410 ? -2.952 -10.238 -7.892 1.00 95.44 410 SER A N 1
ATOM 3219 C CA . SER A 1 410 ? -1.638 -10.874 -8.030 1.00 95.44 410 SER A CA 1
ATOM 3220 C C . SER A 1 410 ? -0.568 -9.822 -8.294 1.00 95.44 410 SER A C 1
ATOM 3222 O O . SER A 1 410 ? 0.543 -9.917 -7.778 1.00 95.44 410 SER A O 1
ATOM 3224 N N . LYS A 1 411 ? -0.909 -8.768 -9.043 1.00 93.44 411 LYS A N 1
ATOM 3225 C CA . LYS A 1 411 ? 0.008 -7.685 -9.396 1.00 93.44 411 LYS A CA 1
ATOM 3226 C C . LYS A 1 411 ? 0.441 -6.866 -8.187 1.00 93.44 411 LYS A C 1
ATOM 3228 O O . LYS A 1 411 ? 1.607 -6.480 -8.124 1.00 93.44 411 LYS A O 1
ATOM 3233 N N . PHE A 1 412 ? -0.444 -6.604 -7.229 1.00 95.06 412 PHE A N 1
ATOM 3234 C CA . PHE A 1 412 ? -0.110 -5.904 -5.990 1.00 95.06 412 PHE A CA 1
ATOM 3235 C C . PHE A 1 412 ? 0.790 -6.777 -5.117 1.00 95.06 412 PHE A C 1
ATOM 3237 O O . PHE A 1 412 ? 1.784 -6.304 -4.558 1.00 95.06 412 PHE A O 1
ATOM 3244 N N . ASN A 1 413 ? 0.477 -8.072 -5.035 1.00 93.62 413 ASN A N 1
ATOM 3245 C CA . ASN A 1 413 ? 1.300 -9.026 -4.309 1.00 93.62 413 ASN A CA 1
ATOM 3246 C C . ASN A 1 413 ? 2.706 -9.161 -4.926 1.00 93.62 413 ASN A C 1
ATOM 3248 O O . ASN A 1 413 ? 3.697 -9.077 -4.195 1.00 93.62 413 ASN A O 1
ATOM 3252 N N . ASP A 1 414 ? 2.798 -9.279 -6.254 1.00 91.81 414 ASP A N 1
ATOM 3253 C CA . ASP A 1 414 ? 4.048 -9.340 -7.021 1.00 91.81 414 ASP A CA 1
ATOM 3254 C C . ASP A 1 414 ? 4.865 -8.046 -6.870 1.00 91.81 414 ASP A C 1
ATOM 3256 O O . ASP A 1 414 ? 6.057 -8.105 -6.574 1.00 91.81 414 ASP A O 1
ATOM 3260 N N . TYR A 1 415 ? 4.233 -6.868 -6.985 1.00 91.00 415 TYR A N 1
ATOM 3261 C CA . TYR A 1 415 ? 4.884 -5.559 -6.812 1.00 91.00 415 TYR A CA 1
ATOM 3262 C C . TYR A 1 415 ? 5.557 -5.418 -5.435 1.00 91.00 415 TYR A C 1
ATOM 3264 O O . TYR A 1 415 ? 6.647 -4.853 -5.321 1.00 91.00 415 TYR A O 1
ATOM 3272 N N . HIS A 1 416 ? 4.947 -5.983 -4.390 1.00 89.19 416 HIS A N 1
ATOM 3273 C CA . HIS A 1 416 ? 5.518 -6.047 -3.042 1.00 89.19 416 HIS A CA 1
ATOM 3274 C C . HIS A 1 416 ? 6.354 -7.318 -2.780 1.00 89.19 416 HIS A C 1
ATOM 3276 O O . HIS A 1 416 ? 6.713 -7.593 -1.634 1.00 89.19 416 HIS A O 1
ATOM 3282 N N . GLY A 1 417 ? 6.695 -8.098 -3.811 1.00 86.75 417 GLY A N 1
ATOM 3283 C CA . GLY A 1 417 ? 7.542 -9.290 -3.715 1.00 86.75 417 GLY A CA 1
ATOM 3284 C C . GLY A 1 417 ? 6.956 -10.366 -2.796 1.00 86.75 417 GLY A C 1
ATOM 3285 O O . GLY A 1 417 ? 7.631 -10.806 -1.861 1.00 86.75 417 GLY A O 1
ATOM 3286 N N . GLY A 1 418 ? 5.683 -10.716 -2.998 1.00 87.50 418 GLY A N 1
ATOM 3287 C CA . GLY A 1 418 ? 4.935 -11.677 -2.178 1.00 87.50 418 GLY A CA 1
ATOM 3288 C C . GLY A 1 418 ? 4.498 -11.139 -0.808 1.00 87.50 418 GLY A C 1
ATOM 3289 O O . GLY A 1 418 ? 4.201 -11.917 0.101 1.00 87.50 418 GLY A O 1
ATOM 3290 N N . ARG A 1 419 ? 4.516 -9.812 -0.613 1.00 87.75 419 ARG A N 1
ATOM 3291 C CA . ARG A 1 419 ? 4.181 -9.142 0.663 1.00 87.75 419 ARG A CA 1
ATOM 3292 C C . ARG A 1 419 ? 2.909 -8.289 0.580 1.00 87.75 419 ARG A C 1
ATOM 3294 O O . ARG A 1 419 ? 2.708 -7.429 1.436 1.00 87.75 419 ARG A O 1
ATOM 3301 N N . GLY A 1 420 ? 2.036 -8.550 -0.399 1.00 91.12 420 GLY A N 1
ATOM 3302 C CA . GLY A 1 420 ? 0.801 -7.789 -0.633 1.00 91.12 420 GLY A CA 1
ATOM 3303 C C . GLY A 1 420 ? -0.086 -7.679 0.611 1.00 91.12 420 GLY A C 1
ATOM 3304 O O . GLY A 1 420 ? -0.455 -6.573 0.994 1.00 91.12 420 GLY A O 1
ATOM 3305 N N . ILE A 1 421 ? -0.326 -8.795 1.317 1.00 91.31 421 ILE A N 1
ATOM 3306 C CA . ILE A 1 421 ? -1.075 -8.795 2.590 1.00 91.31 421 ILE A CA 1
ATOM 3307 C C . ILE A 1 421 ? -0.418 -7.873 3.624 1.00 91.31 421 ILE A C 1
ATOM 3309 O O . ILE A 1 421 ? -1.084 -7.004 4.174 1.00 91.31 421 ILE A O 1
ATOM 3313 N N . GLN A 1 422 ? 0.887 -8.015 3.882 1.00 89.31 422 GLN A N 1
ATOM 3314 C CA . GLN A 1 422 ? 1.580 -7.192 4.884 1.00 89.31 422 GLN A CA 1
ATOM 3315 C C . GLN A 1 422 ? 1.468 -5.693 4.560 1.00 89.31 422 GLN A C 1
ATOM 3317 O O . GLN A 1 422 ? 1.275 -4.877 5.464 1.00 89.31 422 GLN A O 1
ATOM 3322 N N . GLN A 1 423 ? 1.561 -5.337 3.277 1.00 91.12 423 GLN A N 1
ATOM 3323 C CA . GLN A 1 423 ? 1.398 -3.964 2.818 1.00 91.12 423 GLN A CA 1
ATOM 3324 C C . GLN A 1 423 ? -0.038 -3.457 3.021 1.00 91.12 423 GLN A C 1
ATOM 3326 O O . GLN A 1 423 ? -0.220 -2.411 3.644 1.00 91.12 423 GLN A O 1
ATOM 3331 N N . ALA A 1 424 ? -1.044 -4.190 2.533 1.00 94.31 424 ALA A N 1
ATOM 3332 C CA . ALA A 1 424 ? -2.455 -3.817 2.648 1.00 94.31 424 ALA A CA 1
ATOM 3333 C C . ALA A 1 424 ? -2.887 -3.685 4.118 1.00 94.31 424 ALA A C 1
ATOM 3335 O O . ALA A 1 424 ? -3.520 -2.699 4.493 1.00 94.31 424 ALA A O 1
ATOM 3336 N N . LEU A 1 425 ? -2.452 -4.606 4.985 1.00 92.94 425 LEU A N 1
ATOM 3337 C CA . LEU A 1 425 ? -2.711 -4.526 6.422 1.00 92.94 425 LEU A CA 1
ATOM 3338 C C . LEU A 1 425 ? -2.045 -3.310 7.071 1.00 92.94 425 LEU A C 1
ATOM 3340 O O . LEU A 1 425 ? -2.678 -2.636 7.878 1.00 92.94 425 LEU A O 1
ATOM 3344 N N . SER A 1 426 ? -0.807 -2.969 6.699 1.00 92.06 426 SER A N 1
ATOM 3345 C CA . SER A 1 426 ? -0.153 -1.758 7.215 1.00 92.06 426 SER A CA 1
ATOM 3346 C C . SER A 1 426 ? -0.846 -0.469 6.757 1.00 92.06 426 SER A C 1
ATOM 3348 O O . SER A 1 426 ? -0.901 0.501 7.522 1.00 92.06 426 SER A O 1
ATOM 3350 N N . ILE A 1 427 ? -1.385 -0.461 5.534 1.00 94.81 427 ILE A N 1
ATOM 3351 C CA . ILE A 1 427 ? -2.178 0.644 4.987 1.00 94.81 427 ILE A CA 1
ATOM 3352 C C . ILE A 1 427 ? -3.487 0.798 5.768 1.00 94.81 427 ILE A C 1
ATOM 3354 O O . ILE A 1 427 ? -3.770 1.878 6.293 1.00 94.81 427 ILE A O 1
ATOM 3358 N N . LEU A 1 428 ? -4.262 -0.280 5.894 1.00 96.44 428 LEU A N 1
ATOM 3359 C CA . LEU A 1 428 ? -5.576 -0.263 6.536 1.00 96.44 428 LEU A CA 1
ATOM 3360 C C . LEU A 1 428 ? -5.488 -0.032 8.047 1.00 96.44 428 LEU A C 1
ATOM 3362 O O . LEU A 1 428 ? -6.294 0.720 8.583 1.00 96.44 428 LEU A O 1
ATOM 3366 N N . ASN A 1 429 ? -4.464 -0.560 8.725 1.00 94.62 429 ASN A N 1
ATOM 3367 C CA . ASN A 1 429 ? -4.215 -0.280 10.142 1.00 94.62 429 ASN A CA 1
ATOM 3368 C C . ASN A 1 429 ? -3.946 1.222 10.374 1.00 94.62 429 ASN A C 1
ATOM 3370 O O . ASN A 1 429 ? -4.472 1.812 11.313 1.00 94.62 429 ASN A O 1
ATOM 3374 N N . THR A 1 430 ? -3.185 1.876 9.487 1.00 93.69 430 THR A N 1
ATOM 3375 C CA . THR A 1 430 ? -2.988 3.338 9.541 1.00 93.69 430 THR A CA 1
ATOM 3376 C C . THR A 1 430 ? -4.270 4.100 9.193 1.00 93.69 430 THR A C 1
ATOM 3378 O O . THR A 1 430 ? -4.574 5.104 9.834 1.00 93.69 430 THR A O 1
ATOM 3381 N N . THR A 1 431 ? -5.037 3.607 8.216 1.00 96.06 431 THR A N 1
ATOM 3382 C CA . THR A 1 431 ? -6.313 4.204 7.792 1.00 96.06 431 THR A CA 1
ATOM 3383 C C . THR A 1 431 ? -7.340 4.176 8.936 1.00 96.06 431 THR A C 1
ATOM 3385 O O . THR A 1 431 ? -7.912 5.219 9.244 1.00 96.06 431 THR A O 1
ATOM 3388 N N . ASP A 1 432 ? -7.491 3.053 9.654 1.00 94.38 432 ASP A N 1
ATOM 3389 C CA . ASP A 1 432 ? -8.286 2.953 10.895 1.00 94.38 432 ASP A CA 1
ATOM 3390 C C . ASP A 1 432 ? -7.873 4.011 11.928 1.00 94.38 432 ASP A C 1
ATOM 3392 O O . ASP A 1 432 ? -8.729 4.717 12.455 1.00 94.38 432 ASP A O 1
ATOM 3396 N N . GLY A 1 433 ? -6.568 4.173 12.179 1.00 91.62 433 GLY A N 1
ATOM 3397 C CA . GLY A 1 433 ? -6.068 5.179 13.123 1.00 91.62 433 GLY A CA 1
ATOM 3398 C C . GLY A 1 433 ? -6.541 6.597 12.786 1.00 91.62 433 GLY A C 1
ATOM 3399 O O . GLY A 1 433 ? -6.965 7.333 13.676 1.00 91.62 433 GLY A O 1
ATOM 3400 N N . ILE A 1 434 ? -6.546 6.957 11.498 1.00 92.81 434 ILE A N 1
ATOM 3401 C CA . ILE A 1 434 ? -7.030 8.261 11.027 1.00 92.81 434 ILE A CA 1
ATOM 3402 C C . ILE A 1 434 ? -8.562 8.359 11.124 1.00 92.81 434 ILE A C 1
ATOM 3404 O O . ILE A 1 434 ? -9.072 9.393 11.558 1.00 92.81 434 ILE A O 1
ATOM 3408 N N . PHE A 1 435 ? -9.312 7.314 10.756 1.00 94.94 435 PHE A N 1
ATOM 3409 C CA . PHE A 1 435 ? -10.779 7.341 10.824 1.00 94.94 435 PHE A CA 1
ATOM 3410 C C . PHE A 1 435 ? -11.311 7.384 12.263 1.00 94.94 435 PHE A C 1
ATOM 3412 O O . PHE A 1 435 ? -12.234 8.152 12.551 1.00 94.94 435 PHE A O 1
ATOM 3419 N N . ARG A 1 436 ? -10.678 6.661 13.191 1.00 90.75 436 ARG A N 1
ATOM 3420 C CA . ARG A 1 436 ? -10.978 6.757 14.623 1.00 90.75 436 ARG A CA 1
ATOM 3421 C C . ARG A 1 436 ? -10.691 8.164 15.143 1.00 90.75 436 ARG A C 1
ATOM 3423 O O . ARG A 1 436 ? -11.583 8.784 15.714 1.00 90.75 436 ARG A O 1
ATOM 3430 N N . GLU A 1 437 ? -9.509 8.715 14.857 1.00 88.00 437 GLU A N 1
ATOM 3431 C CA . GLU A 1 437 ? -9.133 10.064 15.300 1.00 88.00 437 GLU A CA 1
ATOM 3432 C C . GLU A 1 437 ? -10.056 11.161 14.736 1.00 88.00 437 GLU A C 1
ATOM 3434 O O . GLU A 1 437 ? -10.442 12.074 15.460 1.00 88.00 437 GLU A O 1
ATOM 3439 N N . GLU A 1 438 ? -10.439 11.111 13.459 1.00 90.94 438 GLU A N 1
ATOM 3440 C CA . GLU A 1 438 ? -11.148 12.224 12.807 1.00 90.94 438 GLU A CA 1
ATOM 3441 C C . GLU A 1 438 ? -12.683 12.137 12.912 1.00 90.94 438 GLU A C 1
ATOM 3443 O O . GLU A 1 438 ? -13.357 13.184 12.871 1.00 90.94 438 GLU A O 1
ATOM 3448 N N . PHE A 1 439 ? -13.224 10.922 13.086 1.00 92.06 439 PHE A N 1
ATOM 3449 C CA . PHE A 1 439 ? -14.662 10.620 13.038 1.00 92.06 439 PHE A CA 1
ATOM 3450 C C . PHE A 1 439 ? -15.218 9.804 14.207 1.00 92.06 439 PHE A C 1
ATOM 3452 O O . PHE A 1 439 ? -16.434 9.808 14.378 1.00 92.06 439 PHE A O 1
ATOM 3459 N N . GLY A 1 440 ? -14.388 9.101 14.982 1.00 90.62 440 GLY A N 1
ATOM 3460 C CA . GLY A 1 440 ? -14.880 8.068 15.896 1.00 90.62 440 GLY A CA 1
ATOM 3461 C C . GLY A 1 440 ? -15.416 6.832 15.155 1.00 90.62 440 GLY A C 1
ATOM 3462 O O . GLY A 1 440 ? -16.368 6.209 15.622 1.00 90.62 440 GLY A O 1
ATOM 3463 N N . LEU A 1 441 ? -14.829 6.494 13.999 1.00 92.50 441 LEU A N 1
ATOM 3464 C CA . LEU A 1 441 ? -15.180 5.325 13.182 1.00 92.50 441 LEU A CA 1
ATOM 3465 C C . LEU A 1 441 ? -14.041 4.295 13.198 1.00 92.50 441 LEU A C 1
ATOM 3467 O O . LEU A 1 441 ? -12.938 4.609 12.754 1.00 92.50 441 LEU A O 1
ATOM 3471 N N . ALA A 1 442 ? -14.306 3.071 13.653 1.00 92.56 442 ALA A N 1
ATOM 3472 C CA . ALA A 1 442 ? -13.405 1.935 13.461 1.00 92.56 442 ALA A CA 1
ATOM 3473 C C . ALA A 1 442 ? -13.566 1.344 12.055 1.00 92.56 442 ALA A C 1
ATOM 3475 O O . ALA A 1 442 ? -14.684 1.218 11.552 1.00 92.56 442 ALA A O 1
ATOM 3476 N N . ILE A 1 443 ? -12.458 0.913 11.453 1.00 93.88 443 ILE A N 1
ATOM 3477 C CA . ILE A 1 443 ? -12.487 0.064 10.257 1.00 93.88 443 ILE A CA 1
ATOM 3478 C C . ILE A 1 443 ? -12.179 -1.364 10.694 1.00 93.88 443 ILE A C 1
ATOM 3480 O O . ILE A 1 443 ? -11.163 -1.614 11.340 1.00 93.88 443 ILE A O 1
ATOM 3484 N N . MET A 1 444 ? -13.045 -2.305 10.334 1.00 91.88 444 MET A N 1
ATOM 3485 C CA . MET A 1 444 ? -12.846 -3.729 10.596 1.00 91.88 444 MET A CA 1
ATOM 3486 C C . MET A 1 444 ? -12.693 -4.461 9.280 1.00 91.88 444 MET A C 1
ATOM 3488 O O . MET A 1 444 ? -13.558 -4.338 8.419 1.00 91.88 444 MET A O 1
ATOM 3492 N N . ILE A 1 445 ? -11.639 -5.253 9.122 1.00 93.62 445 ILE A N 1
ATOM 3493 C CA . ILE A 1 445 ? -11.532 -6.118 7.951 1.00 93.62 445 ILE A CA 1
ATOM 3494 C C . ILE A 1 445 ? -12.307 -7.397 8.260 1.00 93.62 445 ILE A C 1
ATOM 3496 O O . ILE A 1 445 ? -11.884 -8.190 9.101 1.00 93.62 445 ILE A O 1
ATOM 3500 N N . ASP A 1 446 ? -13.442 -7.591 7.595 1.00 92.62 446 ASP A N 1
ATOM 3501 C CA . ASP A 1 446 ? -14.216 -8.828 7.705 1.00 92.62 446 ASP A CA 1
ATOM 3502 C C . ASP A 1 446 ? -13.487 -9.956 6.967 1.00 92.62 446 ASP A C 1
ATOM 3504 O O . ASP A 1 446 ? -13.070 -10.950 7.569 1.00 92.62 446 ASP A O 1
ATOM 3508 N N . THR A 1 447 ? -13.234 -9.744 5.674 1.00 94.44 447 THR A N 1
ATOM 3509 C CA . THR A 1 447 ? -12.601 -10.739 4.813 1.00 94.44 447 THR A CA 1
ATOM 3510 C C . THR A 1 447 ? -11.545 -10.117 3.904 1.00 94.44 447 THR A C 1
ATOM 3512 O O . THR A 1 447 ? -11.739 -9.053 3.315 1.00 94.44 447 THR A O 1
ATOM 3515 N N . ILE A 1 448 ? -10.409 -10.808 3.785 1.00 95.56 448 ILE A N 1
ATOM 3516 C CA . ILE A 1 448 ? -9.361 -10.554 2.796 1.00 95.56 448 ILE A CA 1
ATOM 3517 C C . ILE A 1 448 ? -9.379 -11.705 1.798 1.00 95.56 448 ILE A C 1
ATOM 3519 O O . ILE A 1 448 ? -9.209 -12.860 2.188 1.00 95.56 448 ILE A O 1
ATOM 3523 N N . VAL A 1 449 ? -9.498 -11.388 0.516 1.00 96.25 449 VAL A N 1
ATOM 3524 C CA . VAL A 1 449 ? -9.238 -12.315 -0.584 1.00 96.25 449 VAL A CA 1
ATOM 3525 C C . VAL A 1 449 ? -7.863 -11.981 -1.161 1.00 96.25 449 VAL A C 1
ATOM 3527 O O . VAL A 1 449 ? -7.625 -10.863 -1.621 1.00 96.25 449 VAL A O 1
ATOM 3530 N N . LEU A 1 450 ? -6.943 -12.945 -1.115 1.00 95.69 450 LEU A N 1
ATOM 3531 C CA . LEU A 1 450 ? -5.667 -12.877 -1.824 1.00 95.69 450 LEU A CA 1
ATOM 3532 C C . LEU A 1 450 ? -5.777 -13.666 -3.129 1.00 95.69 450 LEU A C 1
ATOM 3534 O O . LEU A 1 450 ? -6.051 -14.867 -3.110 1.00 95.69 450 LEU A O 1
ATOM 3538 N N . ILE A 1 451 ? -5.485 -13.005 -4.244 1.00 94.62 451 ILE A N 1
ATOM 3539 C CA . ILE A 1 451 ? -5.217 -13.665 -5.517 1.00 94.62 451 ILE A CA 1
ATOM 3540 C C . ILE A 1 451 ? -3.696 -13.684 -5.698 1.00 94.62 451 ILE A C 1
ATOM 3542 O O . ILE A 1 451 ? -3.068 -12.638 -5.835 1.00 94.62 451 ILE A O 1
ATOM 3546 N N . ASP A 1 452 ? -3.084 -14.865 -5.642 1.00 88.81 452 ASP A N 1
ATOM 3547 C CA . ASP A 1 452 ? -1.644 -15.068 -5.845 1.00 88.81 452 ASP A CA 1
ATOM 3548 C C . ASP A 1 452 ? -1.316 -15.821 -7.147 1.00 88.81 452 ASP A C 1
ATOM 3550 O O . ASP A 1 452 ? -0.230 -15.640 -7.700 1.00 88.81 452 ASP A O 1
ATOM 3554 N N . ASP A 1 453 ? -2.261 -16.593 -7.688 1.00 89.81 453 ASP A N 1
ATOM 3555 C CA . ASP A 1 453 ? -2.165 -17.184 -9.024 1.00 89.81 453 ASP A CA 1
ATOM 3556 C C . ASP A 1 453 ? -2.452 -16.149 -10.124 1.00 89.81 453 ASP A C 1
ATOM 3558 O O . ASP A 1 453 ? -3.594 -15.896 -10.510 1.00 89.81 453 ASP A O 1
ATOM 3562 N N . ARG A 1 454 ? -1.373 -15.573 -10.657 1.00 85.88 454 ARG A N 1
ATOM 3563 C CA . ARG A 1 454 ? -1.388 -14.594 -11.749 1.00 85.88 454 ARG A CA 1
ATOM 3564 C C . ARG A 1 454 ? -2.059 -15.083 -13.038 1.00 85.88 454 ARG A C 1
ATOM 3566 O O . ARG A 1 454 ? -2.597 -14.252 -13.779 1.00 85.88 454 ARG A O 1
ATOM 3573 N N . ASP A 1 455 ? -1.986 -16.377 -13.344 1.00 84.94 455 ASP A N 1
ATOM 3574 C CA . ASP A 1 455 ? -2.488 -16.917 -14.615 1.00 84.94 455 ASP A CA 1
ATOM 3575 C C . ASP A 1 455 ? -4.015 -17.097 -14.589 1.00 84.94 455 ASP A C 1
ATOM 3577 O O . ASP A 1 455 ? -4.650 -17.130 -15.644 1.00 84.94 455 ASP A O 1
ATOM 3581 N N . ASN A 1 456 ? -4.606 -17.137 -13.388 1.00 87.81 456 ASN A N 1
ATOM 3582 C CA . ASN A 1 456 ? -6.048 -17.222 -13.152 1.00 87.81 456 ASN A CA 1
ATOM 3583 C C . ASN A 1 456 ? -6.626 -15.971 -12.451 1.00 87.81 456 ASN A C 1
ATOM 3585 O O . ASN A 1 456 ? -7.762 -16.010 -11.982 1.00 87.81 456 ASN A O 1
ATOM 3589 N N . ASP A 1 457 ? -5.881 -14.861 -12.386 1.00 92.25 457 ASP A N 1
ATOM 3590 C CA . ASP A 1 457 ? -6.307 -13.620 -11.723 1.00 92.25 457 ASP A CA 1
ATOM 3591 C C . ASP A 1 457 ? -7.294 -12.797 -12.591 1.00 92.25 457 ASP A C 1
ATOM 3593 O O . ASP A 1 457 ? -6.868 -12.183 -13.576 1.00 92.25 457 ASP A O 1
ATOM 3597 N N . PRO A 1 458 ? -8.597 -12.698 -12.236 1.00 92.50 458 PRO A N 1
ATOM 3598 C CA . PRO A 1 458 ? -9.572 -11.877 -12.964 1.00 92.50 458 PRO A CA 1
ATOM 3599 C C . PRO A 1 458 ? -9.309 -10.364 -12.866 1.00 92.50 458 PRO A C 1
ATOM 3601 O O . PRO A 1 458 ? -9.912 -9.590 -13.611 1.00 92.50 458 PRO A O 1
ATOM 3604 N N . MET A 1 459 ? -8.437 -9.921 -11.955 1.00 93.81 459 MET A N 1
ATOM 3605 C CA . MET A 1 459 ? -7.989 -8.533 -11.837 1.00 93.81 459 MET A CA 1
ATOM 3606 C C . MET A 1 459 ? -6.694 -8.256 -12.615 1.00 93.81 459 MET A C 1
ATOM 3608 O O . MET A 1 459 ? -6.311 -7.094 -12.722 1.00 93.81 459 MET A O 1
ATOM 3612 N N . ASN A 1 460 ? -6.024 -9.246 -13.218 1.00 91.00 460 ASN A N 1
ATOM 3613 C CA . ASN A 1 460 ? -4.805 -9.057 -14.026 1.00 91.00 460 ASN A CA 1
ATOM 3614 C C . ASN A 1 460 ? -5.135 -8.486 -15.428 1.00 91.00 460 ASN A C 1
ATOM 3616 O O . ASN A 1 460 ? -4.981 -9.130 -16.465 1.00 91.00 460 ASN A O 1
ATOM 3620 N N . LEU A 1 461 ? -5.606 -7.236 -15.441 1.00 88.44 461 LEU A N 1
ATOM 3621 C CA . LEU A 1 461 ? -6.083 -6.480 -16.605 1.00 88.44 461 LEU A CA 1
ATOM 3622 C C . LEU A 1 461 ? -4.958 -5.860 -17.454 1.00 88.44 461 LEU A C 1
ATOM 3624 O O . LEU A 1 461 ? -5.195 -5.384 -18.566 1.00 88.44 461 LEU A O 1
ATOM 3628 N N . GLY A 1 462 ? -3.728 -5.822 -16.941 1.00 82.50 462 GLY A N 1
ATOM 3629 C CA . GLY A 1 462 ? -2.576 -5.253 -17.634 1.00 82.50 462 GLY A CA 1
ATOM 3630 C C . GLY A 1 462 ? -2.514 -3.727 -17.523 1.00 82.50 462 GLY A C 1
ATOM 3631 O O . GLY A 1 462 ? -2.241 -3.199 -16.447 1.00 82.50 462 GLY A O 1
ATOM 3632 N N . SER A 1 463 ? -2.677 -3.017 -18.650 1.00 81.75 463 SER A N 1
ATOM 3633 C CA . SER A 1 463 ? -2.517 -1.552 -18.735 1.00 81.75 463 SER A CA 1
ATOM 3634 C C . SER A 1 463 ? -3.835 -0.845 -19.079 1.00 81.75 463 SER A C 1
ATOM 3636 O O . SER A 1 463 ? -4.074 -0.467 -20.229 1.00 81.75 463 SER A O 1
ATOM 3638 N N . VAL A 1 464 ? -4.688 -0.626 -18.082 1.00 84.19 464 VAL A N 1
ATOM 3639 C CA . VAL A 1 464 ? -6.063 -0.103 -18.237 1.00 84.19 464 VAL A CA 1
ATOM 3640 C C . VAL A 1 464 ? -6.273 1.203 -17.460 1.00 84.19 464 VAL A C 1
ATOM 3642 O O . VAL A 1 464 ? -5.446 1.548 -16.628 1.00 84.19 464 VAL A O 1
ATOM 3645 N N . THR A 1 465 ? -7.343 1.957 -17.733 1.00 83.81 465 THR A N 1
ATOM 3646 C CA . THR A 1 465 ? -7.697 3.139 -16.919 1.00 83.81 465 THR A CA 1
ATOM 3647 C C . THR A 1 465 ? -8.130 2.721 -15.514 1.00 83.81 465 THR A C 1
ATOM 3649 O O . THR A 1 465 ? -8.644 1.616 -15.323 1.00 83.81 465 THR A O 1
ATOM 3652 N N . MET A 1 466 ? -8.015 3.623 -14.542 1.00 85.81 466 MET A N 1
ATOM 3653 C CA . MET A 1 466 ? -8.491 3.395 -13.176 1.00 85.81 466 MET A CA 1
ATOM 3654 C C . MET A 1 466 ? -10.006 3.136 -13.154 1.00 85.81 466 MET A C 1
ATOM 3656 O O . MET A 1 466 ? -10.497 2.280 -12.422 1.00 85.81 466 MET A O 1
ATOM 3660 N N . GLU A 1 467 ? -10.751 3.810 -14.037 1.00 88.38 467 GLU A N 1
ATOM 3661 C CA . GLU A 1 467 ? -12.182 3.563 -14.240 1.00 88.38 467 GLU A CA 1
ATOM 3662 C C . GLU A 1 467 ? -12.465 2.122 -14.702 1.00 88.38 467 GLU A C 1
ATOM 3664 O O . GLU A 1 467 ? -13.424 1.505 -14.241 1.00 88.38 467 GLU A O 1
ATOM 3669 N N . ALA A 1 468 ? -11.632 1.558 -15.585 1.00 91.81 468 ALA A N 1
ATOM 3670 C CA . ALA A 1 468 ? -11.787 0.178 -16.039 1.00 91.81 468 ALA A CA 1
ATOM 3671 C C . ALA A 1 468 ? -11.470 -0.830 -14.922 1.00 91.81 468 ALA A C 1
ATOM 3673 O O . ALA A 1 468 ? -12.208 -1.803 -14.778 1.00 91.81 468 ALA A O 1
ATOM 3674 N N . MET A 1 469 ? -10.449 -0.571 -14.091 1.00 93.50 469 MET A N 1
ATOM 3675 C CA . MET A 1 469 ? -10.172 -1.387 -12.896 1.00 93.50 469 MET A CA 1
ATOM 3676 C C . MET A 1 469 ? -11.354 -1.371 -11.928 1.00 93.50 469 MET A C 1
ATOM 3678 O O . MET A 1 469 ? -11.824 -2.424 -11.512 1.00 93.50 469 MET A O 1
ATOM 3682 N N . MET A 1 470 ? -11.881 -0.184 -11.612 1.00 93.75 470 MET A N 1
ATOM 3683 C CA . MET A 1 470 ? -12.997 -0.033 -10.677 1.00 93.75 470 MET A CA 1
ATOM 3684 C C . MET A 1 470 ? -14.292 -0.674 -11.199 1.00 93.75 470 MET A C 1
ATOM 3686 O O . MET A 1 470 ? -15.054 -1.227 -10.410 1.00 93.75 470 MET A O 1
ATOM 3690 N N . ARG A 1 471 ? -14.547 -0.641 -12.515 1.00 94.94 471 ARG A N 1
ATOM 3691 C CA . ARG A 1 471 ? -15.683 -1.353 -13.130 1.00 94.94 471 ARG A CA 1
ATOM 3692 C C . ARG A 1 471 ? -15.516 -2.872 -13.034 1.00 94.94 471 ARG A C 1
ATOM 3694 O O . ARG A 1 471 ? -16.414 -3.530 -12.529 1.00 94.94 471 ARG A O 1
ATOM 3701 N N . ASN A 1 472 ? -14.352 -3.402 -13.411 1.00 96.19 472 ASN A N 1
ATOM 3702 C CA . ASN A 1 472 ? -14.055 -4.834 -13.306 1.00 96.19 472 ASN A CA 1
ATOM 3703 C C . ASN A 1 472 ? -14.121 -5.335 -11.851 1.00 96.19 472 ASN A C 1
ATOM 3705 O O . ASN A 1 472 ? -14.650 -6.410 -11.585 1.00 96.19 472 ASN A O 1
ATOM 3709 N N . PHE A 1 473 ? -13.638 -4.533 -10.896 1.00 96.88 473 PHE A N 1
ATOM 3710 C CA . PHE A 1 473 ? -13.731 -4.851 -9.472 1.00 96.88 473 PHE A CA 1
ATOM 3711 C C . PHE A 1 473 ? -15.167 -4.781 -8.942 1.00 96.88 473 PHE A C 1
ATOM 3713 O O . PHE A 1 473 ? -15.550 -5.629 -8.146 1.00 96.88 473 PHE A O 1
ATOM 3720 N N . ARG A 1 474 ? -15.986 -3.827 -9.406 1.00 95.69 474 ARG A N 1
ATOM 3721 C CA . ARG A 1 474 ? -17.427 -3.797 -9.113 1.00 95.69 474 ARG A CA 1
ATOM 3722 C C . ARG A 1 474 ? -18.129 -5.068 -9.595 1.00 95.69 474 ARG A C 1
ATOM 3724 O O . ARG A 1 474 ? -18.970 -5.601 -8.878 1.00 95.69 474 ARG A O 1
ATOM 3731 N N . ASP A 1 475 ? -17.816 -5.522 -10.802 1.00 95.25 475 ASP A N 1
ATOM 3732 C CA . ASP A 1 475 ? -18.469 -6.698 -11.372 1.00 95.25 475 ASP A CA 1
ATOM 3733 C C . ASP A 1 475 ? -18.021 -7.963 -10.599 1.00 95.25 475 ASP A C 1
ATOM 3735 O O . ASP A 1 475 ? -18.863 -8.719 -10.123 1.00 95.25 475 ASP A O 1
ATOM 3739 N N . TYR A 1 476 ? -16.728 -8.085 -10.262 1.00 94.38 476 TYR A N 1
ATOM 3740 C CA . TYR A 1 476 ? -16.240 -9.102 -9.314 1.00 94.38 476 TYR A CA 1
ATOM 3741 C C . TYR A 1 476 ? -16.889 -9.008 -7.922 1.00 94.38 476 TYR A C 1
ATOM 3743 O O . TYR A 1 476 ? -17.205 -10.028 -7.325 1.00 94.38 476 TYR A O 1
ATOM 3751 N N . ARG A 1 477 ? -17.118 -7.804 -7.386 1.00 93.56 477 ARG A N 1
ATOM 3752 C CA . ARG A 1 477 ? -17.772 -7.571 -6.083 1.00 93.56 477 ARG A CA 1
ATOM 3753 C C . ARG A 1 477 ? -19.224 -8.071 -6.046 1.00 93.56 477 ARG A C 1
ATOM 3755 O O . ARG A 1 477 ? -19.710 -8.391 -4.960 1.00 93.56 477 ARG A O 1
ATOM 3762 N N . LEU A 1 478 ? -19.898 -8.106 -7.197 1.00 93.19 478 LEU A N 1
ATOM 3763 C CA . LEU A 1 478 ? -21.252 -8.645 -7.356 1.00 93.19 478 LEU A CA 1
ATOM 3764 C C . LEU A 1 478 ? -21.257 -10.171 -7.504 1.00 93.19 478 LEU A C 1
ATOM 3766 O O . LEU A 1 478 ? -22.139 -10.823 -6.950 1.00 93.19 478 LEU A O 1
ATOM 3770 N N . ASP A 1 479 ? -20.272 -10.724 -8.213 1.00 89.38 479 ASP A N 1
ATOM 3771 C CA . ASP A 1 479 ? -20.176 -12.162 -8.491 1.00 89.38 479 ASP A CA 1
ATOM 3772 C C . ASP A 1 479 ? -19.490 -12.960 -7.359 1.00 89.38 479 ASP A C 1
ATOM 3774 O O . ASP A 1 479 ? -19.761 -14.149 -7.179 1.00 89.38 479 ASP A O 1
ATOM 3778 N N . SER A 1 480 ? -18.602 -12.323 -6.587 1.00 83.50 480 SER A N 1
ATOM 3779 C CA . SER A 1 480 ? -17.819 -12.948 -5.514 1.00 83.50 480 SER A CA 1
ATOM 3780 C C . SER A 1 480 ? -18.629 -13.102 -4.229 1.00 83.50 480 SER A C 1
ATOM 3782 O O . SER A 1 480 ? -19.006 -12.130 -3.570 1.00 83.50 480 SER A O 1
ATOM 3784 N N . VAL A 1 481 ? -18.815 -14.356 -3.820 1.00 80.88 481 VAL A N 1
ATOM 3785 C CA . VAL A 1 481 ? -19.374 -14.716 -2.508 1.00 80.88 481 VAL A CA 1
ATOM 3786 C C . VAL A 1 481 ? -18.325 -14.514 -1.403 1.00 80.88 481 VAL A C 1
ATOM 3788 O O . VAL A 1 481 ? -18.668 -14.279 -0.245 1.00 80.88 481 VAL A O 1
ATOM 3791 N N . GLU A 1 482 ? -17.042 -14.567 -1.763 1.00 87.75 482 GLU A N 1
ATOM 3792 C CA . GLU A 1 482 ? -15.881 -14.559 -0.871 1.00 87.75 482 GLU A CA 1
ATOM 3793 C C . GLU A 1 482 ? -15.697 -13.221 -0.149 1.00 87.75 482 GLU A C 1
ATOM 3795 O O . GLU A 1 482 ? -15.305 -13.218 1.011 1.00 87.75 482 GLU A O 1
ATOM 3800 N N . LEU A 1 483 ? -16.005 -12.087 -0.791 1.00 87.25 483 LEU A N 1
ATOM 3801 C CA . LEU A 1 483 ? -15.937 -10.765 -0.147 1.00 87.25 483 LEU A CA 1
ATOM 3802 C C . LEU A 1 483 ? -17.085 -10.501 0.848 1.00 87.25 483 LEU A C 1
ATOM 3804 O O . LEU A 1 483 ? -17.024 -9.520 1.586 1.00 87.25 483 LEU A O 1
ATOM 3808 N N . GLY A 1 484 ? -18.110 -11.359 0.883 1.00 80.62 484 GLY A N 1
ATOM 3809 C CA . GLY A 1 484 ? -19.276 -11.228 1.756 1.00 80.62 484 GLY A CA 1
ATOM 3810 C C . GLY A 1 484 ? -20.341 -10.248 1.242 1.00 80.62 484 GLY A C 1
ATOM 3811 O O . GLY A 1 484 ? -20.061 -9.248 0.581 1.00 80.62 484 GLY A O 1
ATOM 3812 N N . SER A 1 485 ? -21.610 -10.523 1.554 1.00 79.75 485 SER A N 1
ATOM 3813 C CA . SER A 1 485 ? -22.726 -9.605 1.269 1.00 79.75 485 SER A CA 1
ATOM 3814 C C . SER A 1 485 ? -22.856 -8.488 2.306 1.00 79.75 485 SER A C 1
ATOM 3816 O O . SER A 1 485 ? -23.284 -7.388 1.968 1.00 79.75 485 SER A O 1
ATOM 3818 N N . ASP A 1 486 ? -22.462 -8.767 3.550 1.00 84.31 486 ASP A N 1
ATOM 3819 C CA . ASP A 1 486 ? -22.842 -7.994 4.739 1.00 84.31 486 ASP A CA 1
ATOM 3820 C C . ASP A 1 486 ? -21.743 -6.991 5.170 1.00 84.31 486 ASP A C 1
ATOM 3822 O O . ASP A 1 486 ? -21.675 -6.568 6.324 1.00 84.31 486 ASP A O 1
ATOM 3826 N N . ILE A 1 487 ? -20.877 -6.599 4.227 1.00 92.31 487 ILE A N 1
ATOM 3827 C CA . ILE A 1 487 ? -19.849 -5.559 4.388 1.00 92.31 487 ILE A CA 1
ATOM 3828 C C . ILE A 1 487 ? -20.380 -4.172 3.997 1.00 92.31 487 ILE A C 1
ATOM 3830 O O . ILE A 1 487 ? -21.325 -4.033 3.222 1.00 92.31 487 ILE A O 1
ATOM 3834 N N . GLY A 1 488 ? -19.754 -3.119 4.524 1.00 94.44 488 GLY A N 1
ATOM 3835 C CA . GLY A 1 488 ? -20.115 -1.734 4.231 1.00 94.44 488 GLY A CA 1
ATOM 3836 C C . GLY A 1 488 ? -19.398 -1.106 3.039 1.00 94.44 488 GLY A C 1
ATOM 3837 O O . GLY A 1 488 ? -19.926 -0.155 2.463 1.00 94.44 488 GLY A O 1
ATOM 3838 N N . LEU A 1 489 ? -18.215 -1.609 2.683 1.00 96.19 489 LEU A N 1
ATOM 3839 C CA . LEU A 1 489 ? -17.507 -1.311 1.434 1.00 96.19 489 LEU A CA 1
ATOM 3840 C C . LEU A 1 489 ? -16.423 -2.356 1.159 1.00 96.19 489 LEU A C 1
ATOM 3842 O O . LEU A 1 489 ? -15.975 -3.041 2.080 1.00 96.19 489 LEU A O 1
ATOM 3846 N N . ALA A 1 490 ? -15.963 -2.436 -0.087 1.00 97.31 490 ALA A N 1
ATOM 3847 C CA . ALA A 1 490 ? -14.823 -3.247 -0.489 1.00 97.31 490 ALA A CA 1
ATOM 3848 C C . ALA A 1 490 ? -13.690 -2.396 -1.087 1.00 97.31 490 ALA A C 1
ATOM 3850 O O . ALA A 1 490 ? -13.929 -1.437 -1.820 1.00 97.31 490 ALA A O 1
ATOM 3851 N N . THR A 1 491 ? -12.438 -2.767 -0.818 1.00 97.94 491 THR A N 1
ATOM 3852 C CA . THR A 1 491 ? -11.251 -2.090 -1.368 1.00 97.94 491 THR A CA 1
ATOM 3853 C C . THR A 1 491 ? -10.366 -3.075 -2.120 1.00 97.94 491 THR A C 1
ATOM 3855 O O . THR A 1 491 ? -9.915 -4.068 -1.549 1.00 97.94 491 THR A O 1
ATOM 3858 N N . LEU A 1 492 ? -10.080 -2.775 -3.387 1.00 98.25 492 LEU A N 1
ATOM 3859 C CA . LEU A 1 492 ? -9.084 -3.473 -4.192 1.00 98.25 492 LEU A CA 1
ATOM 3860 C C . LEU A 1 492 ? -7.727 -2.778 -4.053 1.00 98.25 492 LEU A C 1
ATOM 3862 O O . LEU A 1 492 ? -7.567 -1.617 -4.433 1.00 98.25 492 LEU A O 1
ATOM 3866 N N . PHE A 1 493 ? -6.732 -3.520 -3.583 1.00 98.12 493 PHE A N 1
ATOM 3867 C CA . PHE A 1 493 ? -5.324 -3.182 -3.740 1.00 98.12 493 PHE A CA 1
ATOM 3868 C C . PHE A 1 493 ? -4.826 -3.768 -5.057 1.00 98.12 493 PHE A C 1
ATOM 3870 O O . PHE A 1 493 ? -4.689 -4.988 -5.175 1.00 98.12 493 PHE A O 1
ATOM 3877 N N . SER A 1 494 ? -4.583 -2.900 -6.044 1.00 95.94 494 SER A N 1
ATOM 3878 C CA . SER A 1 494 ? -4.231 -3.316 -7.402 1.00 95.94 494 SER A CA 1
ATOM 3879 C C . SER A 1 494 ? -2.838 -2.878 -7.811 1.00 95.94 494 SER A C 1
ATOM 3881 O O . SER A 1 494 ? -2.537 -1.688 -7.835 1.00 95.94 494 SER A O 1
ATOM 3883 N N . GLY A 1 495 ? -1.990 -3.832 -8.193 1.00 92.00 495 GLY A N 1
ATOM 3884 C CA . GLY A 1 495 ? -0.696 -3.537 -8.810 1.00 92.00 495 GLY A CA 1
ATOM 3885 C C . GLY A 1 495 ? -0.788 -3.348 -10.321 1.00 92.00 495 GLY A C 1
ATOM 3886 O O . GLY A 1 495 ? 0.244 -3.200 -10.973 1.00 92.00 495 GLY A O 1
ATOM 3887 N N . ASN A 1 496 ? -1.986 -3.402 -10.910 1.00 90.00 496 ASN A N 1
ATOM 3888 C CA . ASN A 1 496 ? -2.133 -3.203 -12.343 1.00 90.00 496 ASN A CA 1
ATOM 3889 C C . ASN A 1 496 ? -1.647 -1.816 -12.753 1.00 90.00 496 ASN A C 1
ATOM 3891 O O . ASN A 1 496 ? -1.745 -0.824 -12.028 1.00 90.00 496 ASN A O 1
ATOM 3895 N N . LYS A 1 497 ? -1.127 -1.742 -13.972 1.00 81.94 497 LYS A N 1
ATOM 3896 C CA . LYS A 1 497 ? -0.650 -0.487 -14.521 1.00 81.94 497 LYS A CA 1
ATOM 3897 C C . LYS A 1 497 ? -1.873 0.339 -14.903 1.00 81.94 497 LYS A C 1
ATOM 3899 O O . LYS A 1 497 ? -2.553 0.017 -15.876 1.00 81.94 497 LYS A O 1
ATOM 3904 N N . ASN A 1 498 ? -2.140 1.416 -14.162 1.00 77.81 498 ASN A N 1
ATOM 3905 C CA . ASN A 1 498 ? -3.097 2.427 -14.614 1.00 77.81 498 ASN A CA 1
ATOM 3906 C C . ASN A 1 498 ? -2.667 2.947 -16.010 1.00 77.81 498 ASN A C 1
ATOM 3908 O O . ASN A 1 498 ? -1.541 2.705 -16.447 1.00 77.81 498 ASN A O 1
ATOM 3912 N N . ASN A 1 499 ? -3.533 3.630 -16.751 1.00 72.19 499 ASN A N 1
ATOM 3913 C CA . ASN A 1 499 ? -3.150 4.358 -17.956 1.00 72.19 499 ASN A CA 1
ATOM 3914 C C . ASN A 1 499 ? -3.661 5.815 -18.009 1.00 72.19 499 ASN A C 1
ATOM 3916 O O . ASN A 1 499 ? -3.439 6.530 -18.986 1.00 72.19 499 ASN A O 1
ATOM 3920 N N . ASP A 1 500 ? -4.269 6.283 -16.919 1.00 73.88 500 ASP A N 1
ATOM 3921 C CA . ASP A 1 500 ? -4.582 7.688 -16.657 1.00 73.88 500 ASP A CA 1
ATOM 3922 C C . ASP A 1 500 ? -3.811 8.215 -15.430 1.00 73.88 500 ASP A C 1
ATOM 3924 O O . ASP A 1 500 ? -3.096 7.474 -14.764 1.00 73.88 500 ASP A O 1
ATOM 3928 N N . ALA A 1 501 ? -3.899 9.515 -15.139 1.00 73.25 501 ALA A N 1
ATOM 3929 C CA . ALA A 1 501 ? -3.099 10.149 -14.086 1.00 73.25 501 ALA A CA 1
ATOM 3930 C C . ALA A 1 501 ? -3.572 9.864 -12.639 1.00 73.25 501 ALA A C 1
ATOM 3932 O O . ALA A 1 501 ? -2.962 10.395 -11.709 1.00 73.25 501 ALA A O 1
ATOM 3933 N N . ALA A 1 502 ? -4.643 9.088 -12.430 1.00 78.12 502 ALA A N 1
ATOM 3934 C CA . ALA A 1 502 ? -5.149 8.783 -11.093 1.00 78.12 502 ALA A CA 1
ATOM 3935 C C . ALA A 1 502 ? -4.233 7.806 -10.329 1.00 78.12 502 ALA A C 1
ATOM 3937 O O . ALA A 1 502 ? -3.525 6.986 -10.919 1.00 78.12 502 ALA A O 1
ATOM 3938 N N . LEU A 1 503 ? -4.266 7.878 -8.996 1.00 84.75 503 LEU A N 1
ATOM 3939 C CA . LEU A 1 503 ? -3.566 6.942 -8.100 1.00 84.75 503 LEU A CA 1
ATOM 3940 C C . LEU A 1 503 ? -4.538 5.969 -7.412 1.00 84.75 503 LEU A C 1
ATOM 3942 O O . LEU A 1 503 ? -4.170 4.837 -7.102 1.00 84.75 503 LEU A O 1
ATOM 3946 N N . GLY A 1 504 ? -5.784 6.391 -7.228 1.00 91.75 504 GLY A N 1
ATOM 3947 C CA . GLY A 1 504 ? -6.905 5.581 -6.776 1.00 91.75 504 GLY A CA 1
ATOM 3948 C C . GLY A 1 504 ? -8.202 6.111 -7.384 1.00 91.75 504 GLY A C 1
ATOM 3949 O O . GLY A 1 504 ? -8.178 7.088 -8.143 1.00 91.75 504 GLY A O 1
ATOM 3950 N N . LEU A 1 505 ? -9.308 5.422 -7.113 1.00 93.31 505 LEU A N 1
ATOM 3951 C CA . LEU A 1 505 ? -10.653 5.869 -7.473 1.00 93.31 505 LEU A CA 1
ATOM 3952 C C . LEU A 1 505 ? -11.705 5.166 -6.612 1.00 93.31 505 LEU A C 1
ATOM 3954 O O . LEU A 1 505 ? -11.596 3.968 -6.340 1.00 93.31 505 LEU A O 1
ATOM 3958 N N . ALA A 1 506 ? -12.763 5.890 -6.261 1.00 95.31 506 ALA A N 1
ATOM 3959 C CA . ALA A 1 506 ? -13.920 5.366 -5.549 1.00 95.31 506 ALA A CA 1
ATOM 3960 C C . ALA A 1 506 ? -15.216 6.074 -5.969 1.00 95.31 506 ALA A C 1
ATOM 3962 O O . ALA A 1 506 ? -15.212 7.211 -6.451 1.00 95.31 506 ALA A O 1
ATOM 3963 N N . TRP A 1 507 ? -16.353 5.415 -5.745 1.00 94.38 507 TRP A N 1
ATOM 3964 C CA . TRP A 1 507 ? -17.670 6.022 -5.939 1.00 94.38 507 TRP A CA 1
ATOM 3965 C C . TRP A 1 507 ? -18.070 6.870 -4.732 1.00 94.38 507 TRP A C 1
ATOM 3967 O O . TRP A 1 507 ? -18.087 6.388 -3.601 1.00 94.38 507 TRP A O 1
ATOM 3977 N N . ILE A 1 508 ? -18.446 8.132 -4.961 1.00 95.88 508 ILE A N 1
ATOM 3978 C CA . ILE A 1 508 ? -18.743 9.053 -3.858 1.00 95.88 508 ILE A CA 1
ATOM 3979 C C . ILE A 1 508 ? -20.070 8.697 -3.173 1.00 95.88 508 ILE A C 1
ATOM 3981 O O . ILE A 1 508 ? -21.125 8.700 -3.808 1.00 95.88 508 ILE A O 1
ATOM 3985 N N . GLY A 1 509 ? -20.024 8.462 -1.858 1.00 95.06 509 GLY A N 1
ATOM 3986 C CA . GLY A 1 509 ? -21.208 8.216 -1.023 1.00 95.06 509 GLY A CA 1
ATOM 3987 C C . GLY A 1 509 ? -21.872 6.866 -1.288 1.00 95.06 509 GLY A C 1
ATOM 3988 O O . GLY A 1 509 ? -23.099 6.760 -1.244 1.00 95.06 509 GLY A O 1
ATOM 3989 N N . ALA A 1 510 ? -21.064 5.859 -1.617 1.00 95.50 510 ALA A N 1
ATOM 3990 C CA . ALA A 1 510 ? -21.506 4.529 -2.009 1.00 95.50 510 ALA A CA 1
ATOM 3991 C C . ALA A 1 510 ? -21.408 3.459 -0.904 1.00 95.50 510 ALA A C 1
ATOM 3993 O O . ALA A 1 510 ? -21.788 2.316 -1.146 1.00 95.50 510 ALA A O 1
ATOM 3994 N N . ALA A 1 511 ? -20.949 3.810 0.301 1.00 95.38 511 ALA A N 1
ATOM 3995 C CA . ALA A 1 511 ? -20.959 2.903 1.449 1.00 95.38 511 ALA A CA 1
ATOM 3996 C C . ALA A 1 511 ? -22.372 2.357 1.759 1.00 95.38 511 ALA A C 1
ATOM 3998 O O . ALA A 1 511 ? -23.382 3.037 1.556 1.00 95.38 511 ALA A O 1
ATOM 3999 N N . CYS A 1 512 ? -22.431 1.128 2.275 1.00 94.44 512 CYS A N 1
ATOM 4000 C CA . CYS A 1 512 ? -23.642 0.343 2.542 1.00 94.44 512 CYS A CA 1
ATOM 4001 C C . CYS A 1 512 ? -24.519 0.016 1.316 1.00 94.44 512 CYS A C 1
ATOM 4003 O O . CYS A 1 512 ? -25.658 -0.427 1.489 1.00 94.44 512 CYS A O 1
ATOM 4005 N N . ARG A 1 513 ? -24.048 0.241 0.083 1.00 92.62 513 ARG A N 1
ATOM 4006 C CA . ARG A 1 513 ? -24.760 -0.203 -1.124 1.00 92.62 513 ARG A CA 1
ATOM 4007 C C . ARG A 1 513 ? -24.482 -1.677 -1.400 1.00 92.62 513 ARG A C 1
ATOM 4009 O O . ARG A 1 513 ? -23.386 -2.156 -1.160 1.00 92.62 513 ARG A O 1
ATOM 4016 N N . THR A 1 514 ? -25.465 -2.366 -1.970 1.00 91.00 514 THR A N 1
ATOM 4017 C CA . THR A 1 514 ? -25.367 -3.785 -2.354 1.00 91.00 514 THR A CA 1
ATOM 4018 C C . THR A 1 514 ? -25.339 -4.000 -3.871 1.00 91.00 514 THR A C 1
ATOM 4020 O O . THR A 1 514 ? -25.348 -5.134 -4.331 1.00 91.00 514 THR A O 1
ATOM 4023 N N . ASP A 1 515 ? -25.305 -2.927 -4.671 1.00 92.62 515 ASP A N 1
ATOM 4024 C CA . ASP A 1 515 ? -25.284 -2.975 -6.141 1.00 92.62 515 ASP A CA 1
ATOM 4025 C C . ASP A 1 515 ? -23.869 -2.828 -6.741 1.00 92.62 515 ASP A C 1
ATOM 4027 O O . ASP A 1 515 ? -23.703 -2.389 -7.888 1.00 92.62 515 ASP A O 1
ATOM 4031 N N . GLY A 1 516 ? -22.849 -3.194 -5.954 1.00 92.06 516 GLY A N 1
ATOM 4032 C CA . GLY A 1 516 ? -21.431 -3.244 -6.330 1.00 92.06 516 GLY A CA 1
ATOM 4033 C C . GLY A 1 516 ? -20.751 -1.880 -6.464 1.00 92.06 516 GLY A C 1
ATOM 4034 O O . GLY A 1 516 ? -19.596 -1.794 -6.870 1.00 92.06 516 GLY A O 1
ATOM 4035 N N . TYR A 1 517 ? -21.459 -0.787 -6.175 1.00 94.94 517 TYR A N 1
ATOM 4036 C CA . TYR A 1 517 ? -20.882 0.560 -6.168 1.00 94.94 517 TYR A CA 1
ATOM 4037 C C . TYR A 1 517 ? -20.123 0.879 -4.874 1.00 94.94 517 TYR A C 1
ATOM 4039 O O . TYR A 1 517 ? -19.403 1.870 -4.830 1.00 94.94 517 TYR A O 1
ATOM 4047 N N . ASP A 1 518 ? -20.232 0.036 -3.850 1.00 94.94 518 ASP A N 1
ATOM 4048 C CA . ASP A 1 518 ? -19.548 0.093 -2.554 1.00 94.94 518 ASP A CA 1
ATOM 4049 C C . ASP A 1 518 ? -18.027 -0.167 -2.644 1.00 94.94 518 ASP A C 1
ATOM 4051 O O . ASP A 1 518 ? -17.418 -0.641 -1.692 1.00 94.94 518 ASP A O 1
ATOM 4055 N N . VAL A 1 519 ? -17.397 0.144 -3.782 1.00 96.62 519 VAL A N 1
ATOM 4056 C CA . VAL A 1 519 ? -16.010 -0.213 -4.109 1.00 96.62 519 VAL A CA 1
ATOM 4057 C C . VAL A 1 519 ? -15.062 0.983 -4.201 1.00 96.62 519 VAL A C 1
ATOM 4059 O O . VAL A 1 519 ? -15.433 2.077 -4.643 1.00 96.62 519 VAL A O 1
ATOM 4062 N N . SER A 1 520 ? -13.803 0.733 -3.845 1.00 96.75 520 SER A N 1
ATOM 4063 C CA . SER A 1 520 ? -12.651 1.614 -4.053 1.00 96.75 520 SER A CA 1
ATOM 4064 C C . SER A 1 520 ? -11.442 0.843 -4.601 1.00 96.75 520 SER A C 1
ATOM 4066 O O . SER A 1 520 ? -11.300 -0.358 -4.366 1.00 96.75 520 SER A O 1
ATOM 4068 N N . VAL A 1 521 ? -10.558 1.528 -5.330 1.00 97.00 521 VAL A N 1
ATOM 4069 C CA . VAL A 1 521 ? -9.305 0.978 -5.877 1.00 97.00 521 VAL A CA 1
ATOM 4070 C C . VAL A 1 521 ? -8.121 1.819 -5.406 1.00 97.00 521 VAL A C 1
ATOM 4072 O O . VAL A 1 521 ? -8.129 3.040 -5.545 1.00 97.00 521 VAL A O 1
ATOM 4075 N N . VAL A 1 522 ? -7.086 1.158 -4.884 1.00 94.94 522 VAL A N 1
ATOM 4076 C CA . VAL A 1 522 ? -5.840 1.761 -4.391 1.00 94.94 522 VAL A CA 1
ATOM 4077 C C . VAL A 1 522 ? -4.656 1.105 -5.102 1.00 94.94 522 VAL A C 1
ATOM 4079 O O . VAL A 1 522 ? -4.501 -0.115 -5.049 1.00 94.94 522 VAL A O 1
ATOM 4082 N N . THR A 1 523 ? -3.795 1.899 -5.743 1.00 91.38 523 THR A N 1
ATOM 4083 C CA . THR A 1 523 ? -2.567 1.393 -6.391 1.00 91.38 523 THR A CA 1
ATOM 4084 C C . THR A 1 523 ? -1.312 1.659 -5.549 1.00 91.38 523 THR A C 1
ATOM 4086 O O . THR A 1 523 ? -1.349 2.492 -4.634 1.00 91.38 523 THR A O 1
ATOM 4089 N N . PRO A 1 524 ? -0.181 0.966 -5.808 1.00 88.94 524 PRO A N 1
ATOM 4090 C CA . PRO A 1 524 ? 1.067 1.223 -5.111 1.00 88.94 524 PRO A CA 1
ATOM 4091 C C . PRO A 1 524 ? 1.527 2.677 -5.227 1.00 88.94 524 PRO A C 1
ATOM 4093 O O . PRO A 1 524 ? 1.864 3.181 -6.298 1.00 88.94 524 PRO A O 1
ATOM 4096 N N . TYR A 1 525 ? 1.588 3.345 -4.079 1.00 85.00 525 TYR A N 1
ATOM 4097 C CA . TYR A 1 525 ? 2.032 4.723 -3.962 1.00 85.00 525 TYR A CA 1
ATOM 4098 C C . TYR A 1 525 ? 2.791 4.922 -2.650 1.00 85.00 525 TYR A C 1
ATOM 4100 O O . TYR A 1 525 ? 2.479 4.318 -1.627 1.00 85.00 525 TYR A O 1
ATOM 4108 N N . ARG A 1 526 ? 3.770 5.827 -2.654 1.00 80.25 526 ARG A N 1
ATOM 4109 C CA . ARG A 1 526 ? 4.603 6.147 -1.482 1.00 80.25 526 ARG A CA 1
ATOM 4110 C C . ARG A 1 526 ? 3.860 6.813 -0.309 1.00 80.25 526 ARG A C 1
ATOM 4112 O O . ARG A 1 526 ? 4.467 7.044 0.723 1.00 80.25 526 ARG A O 1
ATOM 4119 N N . LEU A 1 527 ? 2.585 7.173 -0.480 1.00 84.31 527 LEU A N 1
ATOM 4120 C CA . LEU A 1 527 ? 1.679 7.618 0.591 1.00 84.31 527 LEU A CA 1
ATOM 4121 C C . LEU A 1 527 ? 0.379 6.790 0.554 1.00 84.31 527 LEU A C 1
ATOM 4123 O O . LEU A 1 527 ? -0.715 7.343 0.686 1.00 84.31 527 LEU A O 1
ATOM 4127 N N . ALA A 1 528 ? 0.476 5.481 0.290 1.00 89.31 528 ALA A N 1
ATOM 4128 C CA . ALA A 1 528 ? -0.679 4.595 0.119 1.00 89.31 528 ALA A CA 1
ATOM 4129 C C . ALA A 1 528 ? -1.632 4.584 1.332 1.00 89.31 528 ALA A C 1
ATOM 4131 O O . ALA A 1 528 ? -2.831 4.392 1.161 1.00 89.31 528 ALA A O 1
ATOM 4132 N N . GLU A 1 529 ? -1.131 4.864 2.538 1.00 91.94 529 GLU A N 1
ATOM 4133 C CA . GLU A 1 529 ? -1.929 5.069 3.750 1.00 91.94 529 GLU A CA 1
ATOM 4134 C C . GLU A 1 529 ? -2.909 6.244 3.584 1.00 91.94 529 GLU A C 1
ATOM 4136 O O . GLU A 1 529 ? -4.094 6.123 3.893 1.00 91.94 529 GLU A O 1
ATOM 4141 N N . LEU A 1 530 ? -2.438 7.378 3.051 1.00 92.00 530 LEU A N 1
ATOM 4142 C CA . LEU A 1 530 ? -3.270 8.563 2.808 1.00 92.00 530 LEU A CA 1
ATOM 4143 C C . LEU A 1 530 ? -4.176 8.383 1.586 1.00 92.00 530 LEU A C 1
ATOM 4145 O O . LEU A 1 530 ? -5.297 8.878 1.601 1.00 92.00 530 LEU A O 1
ATOM 4149 N N . LEU A 1 531 ? -3.713 7.656 0.566 1.00 94.50 531 LEU A N 1
ATOM 4150 C CA . LEU A 1 531 ? -4.504 7.312 -0.617 1.00 94.50 531 LEU A CA 1
ATOM 4151 C C . LEU A 1 531 ? -5.689 6.406 -0.256 1.00 94.50 531 LEU A C 1
ATOM 4153 O O . LEU A 1 531 ? -6.825 6.762 -0.526 1.00 94.50 531 LEU A O 1
ATOM 4157 N N . SER A 1 532 ? -5.453 5.305 0.458 1.00 97.50 532 SER A N 1
ATOM 4158 C CA . SER A 1 532 ? -6.516 4.452 1.012 1.00 97.50 532 SER A CA 1
ATOM 4159 C C . SER A 1 532 ? -7.508 5.256 1.859 1.00 97.50 532 SER A C 1
ATOM 4161 O O . SER A 1 532 ? -8.721 5.124 1.709 1.00 97.50 532 SER A O 1
ATOM 4163 N N . THR A 1 533 ? -7.000 6.165 2.697 1.00 97.81 533 THR A N 1
ATOM 4164 C CA . THR A 1 533 ? -7.842 7.053 3.510 1.00 97.81 533 THR A CA 1
ATOM 4165 C C . THR A 1 533 ? -8.686 8.020 2.658 1.00 97.81 533 THR A C 1
ATOM 4167 O O . THR A 1 533 ? -9.825 8.309 3.019 1.00 97.81 533 THR A O 1
ATOM 4170 N N . HIS A 1 534 ? -8.157 8.496 1.526 1.00 98.06 534 HIS A N 1
ATOM 4171 C CA . HIS A 1 534 ? -8.847 9.355 0.556 1.00 98.06 534 HIS A CA 1
ATOM 4172 C C . HIS A 1 534 ? -9.961 8.597 -0.180 1.00 98.06 534 HIS A C 1
ATOM 4174 O O . HIS A 1 534 ? -11.109 9.040 -0.176 1.00 98.06 534 HIS A O 1
ATOM 4180 N N . GLU A 1 535 ? -9.661 7.419 -0.734 1.00 98.25 535 GLU A N 1
ATOM 4181 C CA . GLU A 1 535 ? -10.642 6.626 -1.486 1.00 98.25 535 GLU A CA 1
ATOM 4182 C C . GLU A 1 535 ? -11.771 6.094 -0.589 1.00 98.25 535 GLU A C 1
ATOM 4184 O O . GLU A 1 535 ? -12.942 6.167 -0.956 1.00 98.25 535 GLU A O 1
ATOM 4189 N N . ILE A 1 536 ? -11.465 5.647 0.636 1.00 98.44 536 ILE A N 1
ATOM 4190 C CA . ILE A 1 536 ? -12.500 5.249 1.607 1.00 98.44 536 ILE A CA 1
ATOM 4191 C C . ILE A 1 536 ? -13.353 6.459 2.027 1.00 98.44 536 ILE A C 1
ATOM 4193 O O . ILE A 1 536 ? -14.568 6.335 2.183 1.00 98.44 536 ILE A O 1
ATOM 4197 N N . ALA A 1 537 ? -12.767 7.655 2.159 1.00 98.25 537 ALA A N 1
ATOM 4198 C CA . ALA A 1 537 ? -13.532 8.866 2.454 1.00 98.25 537 ALA A CA 1
ATOM 4199 C C . ALA A 1 537 ? -14.431 9.306 1.285 1.00 98.25 537 ALA A C 1
ATOM 4201 O O . ALA A 1 537 ? -15.538 9.791 1.535 1.00 98.25 537 ALA A O 1
ATOM 4202 N N . HIS A 1 538 ? -14.016 9.085 0.032 1.00 98.12 538 HIS A N 1
ATOM 4203 C CA . HIS A 1 538 ? -14.904 9.174 -1.129 1.00 98.12 538 HIS A CA 1
ATOM 4204 C C . HIS A 1 538 ? -16.076 8.193 -0.993 1.00 98.12 538 HIS A C 1
ATOM 4206 O O . HIS A 1 538 ? -17.225 8.638 -1.023 1.00 98.12 538 HIS A O 1
ATOM 4212 N N . THR A 1 539 ? -15.833 6.902 -0.734 1.00 97.38 539 THR A N 1
ATOM 4213 C CA . THR A 1 539 ? -16.905 5.909 -0.508 1.00 97.38 539 THR A CA 1
ATOM 4214 C C . THR A 1 539 ? -17.859 6.324 0.620 1.00 97.38 539 THR A C 1
ATOM 4216 O O . THR A 1 539 ? -19.073 6.155 0.503 1.00 97.38 539 THR A O 1
ATOM 4219 N N . LEU A 1 540 ? -17.340 6.979 1.663 1.00 97.56 540 LEU A N 1
ATOM 4220 C CA . LEU A 1 540 ? -18.101 7.573 2.770 1.00 97.56 540 LEU A CA 1
ATOM 4221 C C . LEU A 1 540 ? -18.678 8.977 2.480 1.00 97.56 540 LEU A C 1
ATOM 4223 O O . LEU A 1 540 ? -19.197 9.624 3.381 1.00 97.56 540 LEU A O 1
ATOM 4227 N N . GLY A 1 541 ? -18.644 9.462 1.238 1.00 96.75 541 GLY A N 1
ATOM 4228 C CA . GLY A 1 541 ? -19.392 10.642 0.782 1.00 96.75 541 GLY A CA 1
ATOM 4229 C C . GLY A 1 541 ? -18.633 11.966 0.724 1.00 96.75 541 GLY A C 1
ATOM 4230 O O . GLY A 1 541 ? -19.235 12.971 0.342 1.00 96.75 541 GLY A O 1
ATOM 4231 N N . ALA A 1 542 ? -17.341 12.014 1.059 1.00 97.75 542 ALA A N 1
ATOM 4232 C CA . ALA A 1 542 ? -16.550 13.229 0.883 1.00 97.75 542 ALA A CA 1
ATOM 4233 C C . ALA A 1 542 ? -16.265 13.496 -0.609 1.00 97.75 542 ALA A C 1
ATOM 4235 O O . ALA A 1 542 ? -15.703 12.631 -1.275 1.00 97.75 542 ALA A O 1
ATOM 4236 N N . PRO A 1 543 ? -16.582 14.680 -1.160 1.00 96.25 543 PRO A N 1
ATOM 4237 C CA . PRO A 1 543 ? -15.999 15.141 -2.418 1.00 96.25 543 PRO A CA 1
ATOM 4238 C C . PRO A 1 543 ? -14.574 15.678 -2.191 1.00 96.25 543 PRO A C 1
ATOM 4240 O O . PRO A 1 543 ? -14.136 15.851 -1.049 1.00 96.25 543 PRO A O 1
ATOM 4243 N N . HIS A 1 544 ? -13.869 16.011 -3.274 1.00 96.94 544 HIS A N 1
ATOM 4244 C CA . HIS A 1 544 ? -12.610 16.745 -3.178 1.00 96.94 544 HIS A CA 1
ATOM 4245 C C . HIS A 1 544 ? -12.796 18.120 -2.525 1.00 96.94 544 HIS A C 1
ATOM 4247 O O . HIS A 1 544 ? -13.747 18.847 -2.816 1.00 96.94 544 HIS A O 1
ATOM 4253 N N . ASP A 1 545 ? -11.825 18.542 -1.717 1.00 91.81 545 ASP A N 1
ATOM 4254 C CA . ASP A 1 545 ? -11.841 19.853 -1.066 1.00 91.81 545 ASP A CA 1
ATOM 4255 C C . ASP A 1 545 ? -11.846 21.012 -2.073 1.00 91.81 545 ASP A C 1
ATOM 4257 O O . ASP A 1 545 ? -12.485 22.034 -1.812 1.00 91.81 545 ASP A O 1
ATOM 4261 N N . SER A 1 546 ? -11.217 20.840 -3.245 1.00 90.69 546 SER A N 1
ATOM 4262 C CA . SER A 1 546 ? -11.248 21.790 -4.372 1.00 90.69 546 SER A CA 1
ATOM 4263 C C . SER A 1 546 ? -12.659 22.137 -4.844 1.00 90.69 546 SER A C 1
ATOM 4265 O O . SER A 1 546 ? -12.887 23.250 -5.318 1.00 90.69 546 SER A O 1
ATOM 4267 N N . ASP A 1 547 ? -13.599 21.211 -4.667 1.00 92.44 547 ASP A N 1
ATOM 4268 C CA . ASP A 1 547 ? -14.948 21.273 -5.228 1.00 92.44 547 ASP A CA 1
ATOM 4269 C C . ASP A 1 547 ? -15.961 21.769 -4.174 1.00 92.44 547 ASP A C 1
ATOM 4271 O O . ASP A 1 547 ? -17.175 21.760 -4.382 1.00 92.44 547 ASP A O 1
ATOM 4275 N N . THR A 1 548 ? -15.456 22.233 -3.023 1.00 96.44 548 THR A N 1
ATOM 4276 C CA . THR A 1 548 ? -16.232 22.691 -1.865 1.00 96.44 548 THR A CA 1
ATOM 4277 C C . THR A 1 548 ? -15.800 24.087 -1.392 1.00 96.44 548 THR A C 1
ATOM 4279 O O . THR A 1 548 ? -14.893 24.727 -1.932 1.00 96.44 548 THR A O 1
ATOM 4282 N N . ALA A 1 549 ? -16.413 24.559 -0.302 1.00 96.88 549 ALA A N 1
ATOM 4283 C CA . ALA A 1 549 ? -15.967 25.751 0.419 1.00 96.88 549 ALA A CA 1
ATOM 4284 C C . ALA A 1 549 ? -14.559 25.614 1.051 1.00 96.88 549 ALA A C 1
ATOM 4286 O O . ALA A 1 549 ? -14.003 26.614 1.502 1.00 96.88 549 ALA A O 1
ATOM 4287 N N . CYS A 1 550 ? -13.973 24.410 1.080 1.00 96.88 550 CYS A N 1
ATOM 4288 C CA . CYS A 1 550 ? -12.661 24.120 1.662 1.00 96.88 550 CYS A CA 1
ATOM 4289 C C . CYS A 1 550 ? -11.510 24.125 0.639 1.00 96.88 550 CYS A C 1
ATOM 4291 O O . CYS A 1 550 ? -10.400 23.708 0.963 1.00 96.88 550 CYS A O 1
ATOM 4293 N N . SER A 1 551 ? -11.732 24.667 -0.560 1.00 94.00 551 SER A N 1
ATOM 4294 C CA . SER A 1 551 ? -10.782 24.694 -1.687 1.00 94.00 551 SER A CA 1
ATOM 4295 C C . SER A 1 551 ? -9.465 25.451 -1.448 1.00 94.00 551 SER A C 1
ATOM 4297 O O . SER A 1 551 ? -8.569 25.420 -2.289 1.00 94.00 551 SER A O 1
ATOM 4299 N N . ASN A 1 552 ? -9.302 26.100 -0.292 1.00 92.00 552 ASN A N 1
ATOM 4300 C CA . ASN A 1 552 ? -8.041 26.688 0.163 1.00 92.00 552 ASN A CA 1
ATOM 4301 C C . ASN A 1 552 ? -7.207 25.763 1.078 1.00 92.00 552 ASN A C 1
ATOM 4303 O O . ASN A 1 552 ? -6.085 26.125 1.433 1.00 92.00 552 ASN A O 1
ATOM 4307 N N . GLN A 1 553 ? -7.718 24.593 1.476 1.00 90.06 553 GLN A N 1
ATOM 4308 C CA . GLN A 1 553 ? -7.060 23.678 2.416 1.00 90.06 553 GLN A CA 1
ATOM 4309 C C . GLN A 1 553 ? -6.218 22.613 1.691 1.00 90.06 553 GLN A C 1
ATOM 4311 O O . GLN A 1 553 ? -6.423 21.414 1.852 1.00 90.06 553 GLN A O 1
ATOM 4316 N N . THR A 1 554 ? -5.227 23.049 0.910 1.00 87.88 554 THR A N 1
ATOM 4317 C CA . THR A 1 554 ? -4.450 22.206 -0.028 1.00 87.88 554 THR A CA 1
ATOM 4318 C C . THR A 1 554 ? -3.534 21.139 0.600 1.00 87.88 554 THR A C 1
ATOM 4320 O O . THR A 1 554 ? -2.747 20.502 -0.093 1.00 87.88 554 THR A O 1
ATOM 4323 N N . THR A 1 555 ? -3.604 20.956 1.919 1.00 86.81 555 THR A N 1
ATOM 4324 C CA . THR A 1 555 ? -2.808 20.003 2.713 1.00 86.81 555 THR A CA 1
ATOM 4325 C C . THR A 1 555 ? -3.674 18.972 3.442 1.00 86.81 555 THR A C 1
ATOM 4327 O O . THR A 1 555 ? -3.176 18.255 4.310 1.00 86.81 555 THR A O 1
ATOM 4330 N N . ARG A 1 556 ? -4.974 18.907 3.137 1.00 92.56 556 ARG A N 1
AT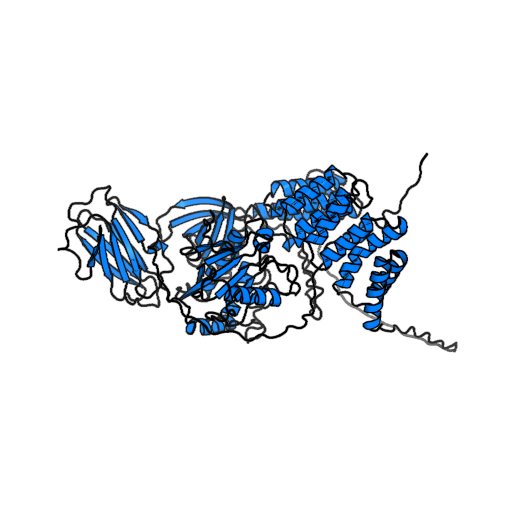OM 4331 C CA . ARG A 1 556 ? -5.920 17.933 3.703 1.00 92.56 556 ARG A CA 1
ATOM 4332 C C . ARG A 1 556 ? -5.978 16.664 2.865 1.00 92.56 556 ARG A C 1
ATOM 4334 O O . ARG A 1 556 ? -5.600 16.678 1.697 1.00 92.56 556 ARG A O 1
ATOM 4341 N N . ILE A 1 557 ? -6.486 15.592 3.470 1.00 94.50 557 ILE A N 1
ATOM 4342 C CA . ILE A 1 557 ? -6.609 14.278 2.824 1.00 94.50 557 ILE A CA 1
ATOM 4343 C C . ILE A 1 557 ? -7.401 14.377 1.516 1.00 94.50 557 ILE A C 1
ATOM 4345 O O . ILE A 1 557 ? -6.914 13.892 0.504 1.00 94.50 557 ILE A O 1
ATOM 4349 N N . MET A 1 558 ? -8.547 15.072 1.496 1.00 97.25 558 MET A N 1
ATOM 4350 C CA . MET A 1 558 ? -9.407 15.196 0.305 1.00 97.25 558 MET A CA 1
ATOM 4351 C C . MET A 1 558 ? -8.970 16.280 -0.689 1.00 97.25 558 MET A C 1
ATOM 4353 O O . MET A 1 558 ? -9.735 16.648 -1.581 1.00 97.25 558 MET A O 1
ATOM 4357 N N . TRP A 1 559 ? -7.752 16.812 -0.583 1.00 93.81 559 TRP A N 1
ATOM 4358 C CA . TRP A 1 559 ? -7.197 17.601 -1.679 1.00 93.81 559 TRP A CA 1
ATOM 4359 C C . TRP A 1 559 ? -6.871 16.663 -2.862 1.00 93.81 559 TRP A C 1
ATOM 4361 O O . TRP A 1 559 ? -6.213 15.650 -2.631 1.00 93.81 559 TRP A O 1
ATOM 4371 N N . PRO A 1 560 ? -7.256 16.974 -4.119 1.00 86.56 560 PRO A N 1
ATOM 4372 C CA . PRO A 1 560 ? -7.104 16.071 -5.278 1.00 86.56 560 PRO A CA 1
ATOM 4373 C C . PRO A 1 560 ? -5.654 15.739 -5.687 1.00 86.56 560 PRO A C 1
ATOM 4375 O O . PRO A 1 560 ? -5.432 15.069 -6.691 1.00 86.56 560 PRO A O 1
ATOM 4378 N N . TYR A 1 561 ? -4.649 16.224 -4.951 1.00 86.50 561 TYR A N 1
ATOM 4379 C CA . TYR A 1 561 ? -3.234 15.975 -5.222 1.00 86.50 561 TYR A CA 1
ATOM 4380 C C . TYR A 1 561 ? -2.489 15.649 -3.921 1.00 86.50 561 TYR A C 1
ATOM 4382 O O . TYR A 1 561 ? -2.166 16.546 -3.137 1.00 86.50 561 TYR A O 1
ATOM 4390 N N . LEU A 1 562 ? -2.184 14.370 -3.696 1.00 80.25 562 LEU A N 1
ATOM 4391 C CA . LEU A 1 562 ? -1.375 13.940 -2.553 1.00 80.25 562 LEU A CA 1
ATOM 4392 C C . LEU A 1 562 ? 0.097 14.360 -2.718 1.00 80.25 562 LEU A C 1
ATOM 4394 O O . LEU A 1 562 ? 0.656 14.348 -3.815 1.00 80.25 562 LEU A O 1
ATOM 4398 N N . SER A 1 563 ? 0.731 14.757 -1.614 1.00 82.19 563 SER A N 1
ATOM 4399 C CA . SER A 1 563 ? 2.139 15.172 -1.564 1.00 82.19 563 SER A CA 1
ATOM 4400 C C . SER A 1 563 ? 2.704 15.034 -0.148 1.00 82.19 563 SER A C 1
ATOM 4402 O O . SER A 1 563 ? 1.951 14.833 0.801 1.00 82.19 563 SER A O 1
ATOM 4404 N N . ASP A 1 564 ? 4.007 15.263 0.039 1.00 77.12 564 ASP A N 1
ATOM 4405 C CA . ASP A 1 564 ? 4.649 15.295 1.373 1.00 77.12 564 ASP A CA 1
ATOM 4406 C C . ASP A 1 564 ? 4.092 16.377 2.309 1.00 77.12 564 ASP A C 1
ATOM 4408 O O . ASP A 1 564 ? 4.362 16.381 3.507 1.00 77.12 564 ASP A O 1
ATOM 4412 N N . LYS A 1 565 ? 3.324 17.329 1.765 1.00 81.19 565 LYS A N 1
ATOM 4413 C CA . LYS A 1 565 ? 2.657 18.388 2.532 1.00 81.19 565 LYS A CA 1
ATOM 4414 C C . LYS A 1 565 ? 1.256 17.975 2.993 1.00 81.19 565 LYS A C 1
ATOM 4416 O O . LYS A 1 565 ? 0.659 18.707 3.787 1.00 81.19 565 LYS A O 1
ATOM 4421 N N . THR A 1 566 ? 0.725 16.849 2.511 1.00 83.38 566 THR A N 1
ATOM 4422 C CA . THR A 1 566 ? -0.577 16.320 2.925 1.00 83.38 566 THR A CA 1
ATOM 4423 C C . THR A 1 566 ? -0.488 15.788 4.353 1.00 83.38 566 THR A C 1
ATOM 4425 O O . THR A 1 566 ? 0.366 14.972 4.689 1.00 83.38 566 THR A O 1
ATOM 4428 N N . ARG A 1 567 ? -1.381 16.274 5.214 1.00 86.19 567 ARG A N 1
ATOM 4429 C CA . ARG A 1 567 ? -1.487 15.891 6.624 1.00 86.19 567 ARG A CA 1
ATOM 4430 C C . ARG A 1 567 ? -2.533 14.792 6.791 1.00 86.19 567 ARG A C 1
ATOM 4432 O O . ARG A 1 567 ? -3.469 14.705 6.002 1.00 86.19 567 ARG A O 1
ATOM 4439 N N . ASN A 1 568 ? -2.442 14.035 7.879 1.00 87.00 568 ASN A N 1
ATOM 4440 C CA . ASN A 1 568 ? -3.438 13.054 8.329 1.00 87.00 568 ASN A CA 1
ATOM 4441 C C . ASN A 1 568 ? -4.719 13.717 8.889 1.00 87.00 568 ASN A C 1
ATOM 4443 O O . ASN A 1 568 ? -5.177 13.372 9.974 1.00 87.00 568 ASN A O 1
ATOM 4447 N N . LYS A 1 569 ? -5.261 14.723 8.189 1.00 90.69 569 LYS A N 1
ATOM 4448 C CA . LYS A 1 569 ? -6.407 15.527 8.631 1.00 90.69 569 LYS A CA 1
ATOM 4449 C C . LYS A 1 569 ? -7.367 15.843 7.496 1.00 90.69 569 LYS A C 1
ATOM 4451 O O . LYS A 1 569 ? -6.945 16.268 6.417 1.00 90.69 569 LYS A O 1
ATOM 4456 N N . PHE A 1 570 ? -8.656 15.738 7.784 1.00 94.94 570 PHE A N 1
ATOM 4457 C CA . PHE A 1 570 ? -9.733 16.138 6.888 1.00 94.94 570 PHE A CA 1
ATOM 4458 C C . PHE A 1 570 ? -10.047 17.634 7.017 1.00 94.94 570 PHE A C 1
ATOM 4460 O O . PHE A 1 570 ? -9.759 18.273 8.035 1.00 94.94 570 PHE A O 1
ATOM 4467 N N . SER A 1 571 ? -10.630 18.224 5.972 1.00 96.00 571 SER A N 1
ATOM 4468 C CA . SER A 1 571 ? -11.230 19.555 6.079 1.00 96.00 571 SER A CA 1
ATOM 4469 C C . SER A 1 571 ? -12.560 19.484 6.839 1.00 96.00 571 SER A C 1
ATOM 4471 O O . SER A 1 571 ? -13.133 18.411 7.027 1.00 96.00 571 SER A O 1
ATOM 4473 N N . SER A 1 572 ? -13.107 20.632 7.245 1.00 96.62 572 SER A N 1
ATOM 4474 C CA . SER A 1 572 ? -14.477 20.682 7.772 1.00 96.62 572 SER A CA 1
ATOM 4475 C C . SER A 1 572 ? -15.506 20.188 6.748 1.00 96.62 572 SER A C 1
ATOM 4477 O O . SER A 1 572 ? -16.423 19.469 7.120 1.00 96.62 572 SER A O 1
ATOM 4479 N N . CYS A 1 573 ? -15.318 20.499 5.461 1.00 97.56 573 CYS A N 1
ATOM 4480 C CA . CYS A 1 573 ? -16.238 20.110 4.395 1.00 97.56 573 CYS A CA 1
ATOM 4481 C C . CYS A 1 573 ? -16.275 18.588 4.219 1.00 97.56 573 CYS A C 1
ATOM 4483 O O . CYS A 1 573 ? -17.355 18.005 4.217 1.00 97.56 573 CYS A O 1
ATOM 4485 N N . SER A 1 574 ? -15.109 17.932 4.164 1.00 97.94 574 SER A N 1
ATOM 4486 C CA . SER A 1 574 ? -15.041 16.466 4.129 1.00 97.94 574 SER A CA 1
ATOM 4487 C C . SER A 1 574 ? -15.641 15.853 5.395 1.00 97.94 574 SER A C 1
ATOM 4489 O O . SER A 1 574 ? -16.361 14.860 5.310 1.00 97.94 574 SER A O 1
ATOM 4491 N N . ARG A 1 575 ? -15.383 16.452 6.572 1.00 97.00 575 ARG A N 1
ATOM 4492 C CA . ARG A 1 575 ? -15.898 15.924 7.844 1.00 97.00 575 ARG A CA 1
ATOM 4493 C C . ARG A 1 575 ? -17.419 15.955 7.922 1.00 97.00 575 ARG A C 1
ATOM 4495 O O . ARG A 1 575 ? -18.022 14.985 8.374 1.00 97.00 575 ARG A O 1
ATOM 4502 N N . ASP A 1 576 ? -18.031 17.036 7.459 1.00 96.62 576 ASP A N 1
ATOM 4503 C CA . ASP A 1 576 ? -19.485 17.198 7.464 1.00 96.62 576 ASP A CA 1
ATOM 4504 C C . ASP A 1 576 ? -20.168 16.334 6.388 1.00 96.62 576 ASP A C 1
ATOM 4506 O O . ASP A 1 576 ? -21.300 15.892 6.590 1.00 96.62 576 ASP A O 1
ATOM 4510 N N . SER A 1 577 ? -19.487 16.041 5.274 1.00 96.56 577 SER A N 1
ATOM 4511 C CA . SER A 1 577 ? -19.950 15.080 4.265 1.00 96.56 577 SER A CA 1
ATOM 4512 C C . SER A 1 577 ? -19.946 13.640 4.786 1.00 96.56 577 SER A C 1
ATOM 4514 O O . SER A 1 577 ? -20.972 12.968 4.700 1.00 96.56 577 SER A O 1
ATOM 4516 N N . VAL A 1 578 ? -18.836 13.183 5.380 1.00 96.94 578 VAL A N 1
ATOM 4517 C CA . VAL A 1 578 ? -18.724 11.812 5.916 1.00 96.94 578 VAL A CA 1
ATOM 4518 C C . VAL A 1 578 ? -19.719 11.568 7.046 1.00 96.94 578 VAL A C 1
ATOM 4520 O O . VAL A 1 578 ? -20.410 10.553 7.044 1.00 96.94 578 VAL A O 1
ATOM 4523 N N . ARG A 1 579 ? -19.884 12.522 7.973 1.00 94.31 579 ARG A N 1
ATOM 4524 C CA . ARG A 1 579 ? -20.878 12.409 9.057 1.00 94.31 579 ARG A CA 1
ATOM 4525 C C . ARG A 1 579 ? -22.298 12.168 8.552 1.00 94.31 579 ARG A C 1
ATOM 4527 O O . ARG A 1 579 ? -22.993 11.339 9.120 1.00 94.31 579 ARG A O 1
ATOM 4534 N N . GLN A 1 580 ? -22.714 12.816 7.463 1.00 93.62 580 GLN A N 1
ATOM 4535 C CA . GLN A 1 580 ? -24.052 12.609 6.891 1.00 93.62 580 GLN A CA 1
ATOM 4536 C C . GLN A 1 580 ? -24.271 11.198 6.331 1.00 93.62 580 GLN A C 1
ATOM 4538 O O . GLN A 1 580 ? -25.419 10.760 6.247 1.00 93.62 580 GLN A O 1
ATOM 4543 N N . VAL A 1 581 ? -23.203 10.503 5.927 1.00 91.81 581 VAL A N 1
ATOM 4544 C CA . VAL A 1 581 ? -23.261 9.082 5.556 1.00 91.81 581 VAL A CA 1
ATOM 4545 C C . VAL A 1 581 ? -23.245 8.214 6.812 1.00 91.81 581 VAL A C 1
ATOM 4547 O O . VAL A 1 581 ? -24.071 7.313 6.917 1.00 91.81 581 VAL A O 1
ATOM 4550 N N . LEU A 1 582 ? -22.403 8.528 7.804 1.00 91.75 582 LEU A N 1
ATOM 4551 C CA . LEU A 1 582 ? -22.355 7.785 9.071 1.00 91.75 582 LEU A CA 1
ATOM 4552 C C . LEU A 1 582 ? -23.676 7.839 9.859 1.00 91.75 582 LEU A C 1
ATOM 4554 O O . LEU A 1 582 ? -24.110 6.833 10.401 1.00 91.75 582 LEU A O 1
ATOM 4558 N N . GLU A 1 583 ? -24.384 8.968 9.839 1.00 89.19 583 GLU A N 1
ATOM 4559 C CA . GLU A 1 583 ? -25.720 9.128 10.439 1.00 89.19 583 GLU A CA 1
ATOM 4560 C C . GLU A 1 583 ? -26.833 8.325 9.728 1.00 89.19 583 GLU A C 1
ATOM 4562 O O . GLU A 1 583 ? -27.969 8.295 10.206 1.00 89.19 583 GLU A O 1
ATOM 4567 N N . ARG A 1 584 ? -26.557 7.731 8.556 1.00 87.94 584 ARG A N 1
ATOM 4568 C CA . ARG A 1 584 ? -27.562 7.089 7.683 1.00 87.94 584 ARG A CA 1
ATOM 4569 C C . ARG A 1 584 ? -27.194 5.679 7.215 1.00 87.94 584 ARG A C 1
ATOM 4571 O O . ARG A 1 584 ? -28.042 5.017 6.617 1.00 87.94 584 ARG A O 1
ATOM 4578 N N . GLY A 1 585 ? -25.957 5.237 7.425 1.00 86.62 585 GLY A N 1
ATOM 4579 C CA . GLY A 1 585 ? -25.443 3.971 6.912 1.00 86.62 585 GLY A CA 1
ATOM 4580 C C . GLY A 1 585 ? -26.049 2.770 7.633 1.00 86.62 585 GLY A C 1
ATOM 4581 O O . GLY A 1 585 ? -25.744 2.522 8.793 1.00 86.62 585 GLY A O 1
ATOM 4582 N N . SER A 1 586 ? -26.872 1.985 6.937 1.00 87.56 586 SER A N 1
ATOM 4583 C CA . SER A 1 586 ? -27.545 0.802 7.498 1.00 87.56 586 SER A CA 1
ATOM 4584 C C . SER A 1 586 ? -26.629 -0.400 7.751 1.00 87.56 586 SER A C 1
ATOM 4586 O O . SER A 1 586 ? -27.051 -1.349 8.401 1.00 87.56 586 SER A O 1
ATOM 4588 N N . CYS A 1 587 ? -25.411 -0.379 7.208 1.00 90.56 587 CYS A N 1
ATOM 4589 C CA . CYS A 1 587 ? -24.379 -1.404 7.384 1.00 90.56 587 CYS A CA 1
ATOM 4590 C C . CYS A 1 587 ? -23.413 -1.109 8.543 1.00 90.56 587 CYS A C 1
ATOM 4592 O O . CYS A 1 587 ? -22.511 -1.899 8.813 1.00 90.56 587 CYS A O 1
ATOM 4594 N N . LEU A 1 588 ? -23.545 0.057 9.181 1.00 92.25 588 LEU A N 1
ATOM 4595 C CA . LEU A 1 588 ? -22.658 0.470 10.259 1.00 92.25 588 LEU A CA 1
ATOM 4596 C C . LEU A 1 588 ? -23.045 -0.256 11.540 1.00 92.25 588 LEU A C 1
ATOM 4598 O O . LEU A 1 588 ? -24.217 -0.318 11.910 1.00 92.25 588 LEU A O 1
ATOM 4602 N N . LEU A 1 589 ? -22.039 -0.790 12.220 1.00 90.69 589 LEU A N 1
ATOM 4603 C CA . LEU A 1 589 ? -22.206 -1.434 13.509 1.00 90.69 589 LEU A CA 1
ATOM 4604 C C . LEU A 1 589 ? -22.065 -0.374 14.595 1.00 90.69 589 LEU A C 1
ATOM 4606 O O . LEU A 1 589 ? -21.079 0.365 14.634 1.00 90.69 589 LEU A O 1
ATOM 4610 N N . ASP A 1 590 ? -23.044 -0.304 15.489 1.00 89.56 590 ASP A N 1
ATOM 4611 C CA . ASP A 1 590 ? -22.948 0.526 16.680 1.00 89.56 590 ASP A CA 1
ATOM 4612 C C . ASP A 1 590 ? -21.866 -0.032 17.614 1.00 89.56 590 ASP A C 1
ATOM 4614 O O . ASP A 1 590 ? -21.921 -1.196 18.014 1.00 89.56 590 ASP A O 1
ATOM 4618 N N . ALA A 1 591 ? -20.884 0.801 17.966 1.00 88.44 591 ALA A N 1
ATOM 4619 C CA . ALA A 1 591 ? -19.768 0.427 18.830 1.00 88.44 591 ALA A CA 1
ATOM 4620 C C . ALA A 1 591 ? -19.888 1.053 20.229 1.00 88.44 591 ALA A C 1
ATOM 4622 O O . ALA A 1 591 ? -20.553 2.085 20.393 1.00 88.44 591 ALA A O 1
ATOM 4623 N N . LEU A 1 592 ? -19.238 0.419 21.209 1.00 88.50 592 LEU A N 1
ATOM 4624 C CA . LEU A 1 592 ? -18.771 1.013 22.469 1.00 88.50 592 LEU A CA 1
ATOM 4625 C C . LEU A 1 592 ? -17.577 0.204 23.023 1.00 88.50 592 LEU A C 1
ATOM 4627 O O . LEU A 1 592 ? -17.172 -0.780 22.411 1.00 88.50 592 LEU A O 1
ATOM 4631 N N . ASP A 1 593 ? -17.037 0.607 24.174 1.00 87.75 593 ASP A N 1
ATOM 4632 C CA . ASP A 1 593 ? -15.907 -0.045 24.860 1.00 87.75 593 ASP A CA 1
ATOM 4633 C C . ASP A 1 593 ? -16.320 -0.472 26.288 1.00 87.75 593 ASP A C 1
ATOM 4635 O O . ASP A 1 593 ? -16.619 0.380 27.138 1.00 87.75 593 ASP A O 1
ATOM 4639 N N . LEU A 1 594 ? -16.377 -1.789 26.544 1.00 90.19 594 LEU A N 1
ATOM 4640 C CA . LEU A 1 594 ? -16.591 -2.395 27.863 1.00 90.19 594 LEU A CA 1
ATOM 4641 C C . LEU A 1 594 ? -15.353 -3.129 28.371 1.00 90.19 594 LEU A C 1
ATOM 4643 O O . LEU A 1 594 ? -15.095 -4.279 28.014 1.00 90.19 594 LEU A O 1
ATOM 4647 N N . SER A 1 595 ? -14.721 -2.552 29.391 1.00 90.88 595 SER A N 1
ATOM 4648 C CA . SER A 1 595 ? -13.713 -3.275 30.163 1.00 90.88 595 SER A CA 1
ATOM 4649 C C . SER A 1 595 ? -14.326 -4.122 31.279 1.00 90.88 595 SER A C 1
ATOM 4651 O O . SER A 1 595 ? -15.314 -3.742 31.919 1.00 90.88 595 SER A O 1
ATOM 4653 N N . VAL A 1 596 ? -13.681 -5.254 31.567 1.00 92.25 596 VAL A N 1
ATOM 4654 C CA . VAL A 1 596 ? -13.884 -6.018 32.803 1.00 92.25 596 VAL A CA 1
ATOM 4655 C C . VAL A 1 596 ? -12.581 -6.101 33.593 1.00 92.25 596 VAL A C 1
ATOM 4657 O O . VAL A 1 596 ? -11.504 -6.332 33.045 1.00 92.25 596 VAL A O 1
ATOM 4660 N N . ASP A 1 597 ? -12.692 -5.938 34.905 1.00 90.94 597 ASP A N 1
ATOM 4661 C CA . ASP A 1 597 ? -11.654 -6.235 35.882 1.00 90.94 597 ASP A CA 1
ATOM 4662 C C . ASP A 1 597 ? -12.192 -7.233 36.915 1.00 90.94 597 ASP A C 1
ATOM 4664 O O . ASP A 1 597 ? -13.397 -7.285 37.183 1.00 90.94 597 ASP A O 1
ATOM 4668 N N . LEU A 1 598 ? -11.301 -8.030 37.499 1.00 90.19 598 LEU A N 1
ATOM 4669 C CA . LEU A 1 598 ? -11.642 -8.958 38.570 1.00 90.19 598 LEU A CA 1
ATOM 4670 C C . LEU A 1 598 ? -10.563 -8.958 39.654 1.00 90.19 598 LEU A C 1
ATOM 4672 O O . LEU A 1 598 ? -9.370 -8.879 39.365 1.00 90.19 598 LEU A O 1
ATOM 4676 N N . ILE A 1 599 ? -10.987 -9.099 40.907 1.00 89.00 599 ILE A N 1
ATOM 4677 C CA . ILE A 1 599 ? -10.120 -9.273 42.073 1.00 89.00 599 ILE A CA 1
ATOM 4678 C C . ILE A 1 599 ? -10.513 -10.593 42.738 1.00 89.00 599 ILE A C 1
ATOM 4680 O O . ILE A 1 599 ? -11.679 -10.806 43.066 1.00 89.00 599 ILE A O 1
ATOM 4684 N N . VAL A 1 600 ? -9.545 -11.494 42.921 1.00 86.62 600 VAL A N 1
ATOM 4685 C CA . VAL A 1 600 ? -9.751 -12.789 43.586 1.00 86.62 600 VAL A CA 1
ATOM 4686 C C . VAL A 1 600 ? -9.299 -12.668 45.039 1.00 86.62 600 VAL A C 1
ATOM 4688 O O . VAL A 1 600 ? -8.119 -12.452 45.304 1.00 86.62 600 VAL A O 1
ATOM 4691 N N . GLY A 1 601 ? -10.238 -12.795 45.972 1.00 84.94 601 GLY A N 1
ATOM 4692 C CA . GLY A 1 601 ? -9.972 -13.013 47.391 1.00 84.94 601 GLY A CA 1
ATOM 4693 C C . GLY A 1 601 ? -10.002 -14.502 47.753 1.00 84.94 601 GLY A C 1
ATOM 4694 O O . GLY A 1 601 ? -10.246 -15.360 46.907 1.00 84.94 601 GLY A O 1
ATOM 4695 N N . GLU A 1 602 ? -9.780 -14.812 49.033 1.00 81.00 602 GLU A N 1
ATOM 4696 C CA . GLU A 1 602 ? -9.801 -16.196 49.539 1.00 81.00 602 GLU A CA 1
ATOM 4697 C C . GLU A 1 602 ? -11.189 -16.849 49.346 1.00 81.00 602 GLU A C 1
ATOM 4699 O O . GLU A 1 602 ? -11.293 -17.937 48.770 1.00 81.00 602 GLU A O 1
ATOM 4704 N N . ASP A 1 603 ? -12.248 -16.132 49.748 1.00 84.50 603 ASP A N 1
ATOM 4705 C CA . ASP A 1 603 ? -13.641 -16.614 49.803 1.00 84.50 603 ASP A CA 1
ATOM 4706 C C . ASP A 1 603 ? -14.592 -15.921 48.790 1.00 84.50 603 ASP A C 1
ATOM 4708 O O . ASP A 1 603 ? -15.793 -16.209 48.751 1.00 84.50 603 ASP A O 1
ATOM 4712 N N . SER A 1 604 ? -14.094 -14.981 47.976 1.00 86.94 604 SER A N 1
ATOM 4713 C CA . SER A 1 604 ? -14.909 -14.210 47.023 1.00 86.94 604 SER A CA 1
ATOM 4714 C C . SER A 1 604 ? -14.138 -13.762 45.782 1.00 86.94 604 SER A C 1
ATOM 4716 O O . SER A 1 604 ? -12.931 -13.543 45.822 1.00 86.94 604 SER A O 1
ATOM 4718 N N . VAL A 1 605 ? -14.858 -13.568 44.679 1.00 88.56 605 VAL A N 1
ATOM 4719 C CA . VAL A 1 605 ? -14.383 -12.879 43.476 1.00 88.56 605 VAL A CA 1
ATOM 4720 C C . VAL A 1 605 ? -15.195 -11.600 43.319 1.00 88.56 605 VAL A C 1
ATOM 4722 O O . VAL A 1 605 ? -16.419 -11.668 43.206 1.00 88.56 605 VAL A O 1
ATOM 4725 N N . ASP A 1 606 ? -14.526 -10.453 43.302 1.00 91.44 606 ASP A N 1
ATOM 4726 C CA . ASP A 1 606 ? -15.137 -9.154 43.023 1.00 91.44 606 ASP A CA 1
ATOM 4727 C C . ASP A 1 606 ? -14.952 -8.825 41.541 1.00 91.44 606 ASP A C 1
ATOM 4729 O O . ASP A 1 606 ? -13.829 -8.820 41.038 1.00 91.44 606 ASP A O 1
ATOM 4733 N N . ILE A 1 607 ? -16.048 -8.554 40.833 1.00 93.44 607 ILE A N 1
ATOM 4734 C CA . ILE A 1 607 ? -16.052 -8.225 39.406 1.00 93.44 607 ILE A CA 1
ATOM 4735 C C . ILE A 1 607 ? -16.450 -6.761 39.237 1.00 93.44 607 ILE A C 1
ATOM 4737 O O . ILE A 1 607 ? -17.432 -6.297 39.817 1.00 93.44 607 ILE A O 1
ATOM 4741 N N . THR A 1 608 ? -15.683 -6.042 38.421 1.00 95.00 608 THR A N 1
ATOM 4742 C CA . THR A 1 608 ? -15.914 -4.645 38.048 1.00 95.00 608 THR A CA 1
ATOM 4743 C C . THR A 1 608 ? -16.057 -4.560 36.535 1.00 95.00 608 THR A C 1
ATOM 4745 O O . THR A 1 608 ? -15.182 -5.014 35.808 1.00 95.00 608 THR A O 1
ATOM 4748 N N . ILE A 1 609 ? -17.152 -3.983 36.048 1.00 94.75 609 ILE A N 1
ATOM 4749 C CA . ILE A 1 609 ? -17.416 -3.793 34.617 1.00 94.75 609 ILE A CA 1
ATOM 4750 C C . ILE A 1 609 ? -17.605 -2.307 34.374 1.00 94.75 609 ILE A C 1
ATOM 4752 O O . ILE A 1 609 ? -18.464 -1.695 35.012 1.00 94.75 609 ILE A O 1
ATOM 4756 N N . SER A 1 610 ? -16.827 -1.739 33.459 1.00 93.62 610 SER A N 1
ATOM 4757 C CA . SER A 1 610 ? -16.826 -0.300 33.189 1.00 93.62 610 SER A CA 1
ATOM 4758 C C . SER A 1 610 ? -17.226 -0.033 31.747 1.00 93.62 610 SER A C 1
ATOM 4760 O O . SER A 1 610 ? -16.665 -0.626 30.830 1.00 93.62 610 SER A O 1
ATOM 4762 N N . ASN A 1 611 ? -18.172 0.885 31.555 1.00 92.00 611 ASN A N 1
ATOM 4763 C CA . ASN A 1 611 ? -18.414 1.498 30.257 1.00 92.00 611 ASN A CA 1
ATOM 4764 C C . ASN A 1 611 ? -17.414 2.645 30.083 1.00 92.00 611 ASN A C 1
ATOM 4766 O O . ASN A 1 611 ? -17.529 3.670 30.760 1.00 92.00 611 ASN A O 1
ATOM 4770 N N . ASN A 1 612 ? -16.425 2.441 29.213 1.00 86.75 612 ASN A N 1
ATOM 4771 C CA . ASN A 1 612 ? -15.350 3.399 28.955 1.00 86.75 612 ASN A CA 1
ATOM 4772 C C . ASN A 1 612 ? -15.758 4.464 27.915 1.00 86.75 612 ASN A C 1
ATOM 4774 O O . ASN A 1 612 ? -15.049 5.456 27.734 1.00 86.75 612 ASN A O 1
ATOM 4778 N N . ASP A 1 613 ? -16.901 4.288 27.242 1.00 85.50 613 ASP A N 1
ATOM 4779 C CA . ASP A 1 613 ? -17.476 5.288 26.343 1.00 85.50 613 ASP A CA 1
ATOM 4780 C C . ASP A 1 613 ? -17.959 6.512 27.149 1.00 85.50 613 ASP A C 1
ATOM 4782 O O . ASP A 1 613 ? -18.469 6.392 28.268 1.00 85.50 613 ASP A O 1
ATOM 4786 N N . ASN A 1 614 ? -17.795 7.716 26.593 1.00 81.75 614 ASN A N 1
ATOM 4787 C CA . ASN A 1 614 ? -18.151 8.985 27.234 1.00 81.75 614 ASN A CA 1
ATOM 4788 C C . ASN A 1 614 ? -19.439 9.639 26.687 1.00 81.75 614 ASN A C 1
ATOM 4790 O O . ASN A 1 614 ? -19.867 10.669 27.215 1.00 81.75 614 ASN A O 1
ATOM 4794 N N . LEU A 1 615 ? -20.085 9.020 25.695 1.00 83.31 615 LEU A N 1
ATOM 4795 C CA . LEU A 1 615 ? -21.321 9.451 25.039 1.00 83.31 615 LEU A CA 1
ATOM 4796 C C . LEU A 1 615 ? -22.452 8.412 25.140 1.00 83.31 615 LEU A C 1
ATOM 4798 O O . LEU A 1 615 ? -23.615 8.801 25.269 1.00 83.31 615 LEU A O 1
ATOM 4802 N N . ARG A 1 616 ? -22.145 7.111 25.063 1.00 85.31 616 ARG A N 1
ATOM 4803 C CA . ARG A 1 616 ? -23.129 6.033 24.861 1.00 85.31 616 ARG A CA 1
ATOM 4804 C C . ARG A 1 616 ? -23.532 5.311 26.147 1.00 85.31 616 ARG A C 1
ATOM 4806 O O . ARG A 1 616 ? -22.704 4.974 26.988 1.00 85.31 616 ARG A O 1
ATOM 4813 N N . ILE A 1 617 ? -24.833 5.047 26.271 1.00 88.50 617 ILE A N 1
ATOM 4814 C CA . ILE A 1 617 ? -25.415 4.147 27.276 1.00 88.50 617 ILE A CA 1
ATOM 4815 C C . ILE A 1 617 ? -25.501 2.753 26.646 1.00 88.50 617 ILE A C 1
ATOM 4817 O O . ILE A 1 617 ? -25.946 2.636 25.505 1.00 88.50 617 ILE A O 1
ATOM 4821 N N . THR A 1 618 ? -25.123 1.698 27.370 1.00 87.38 618 THR A N 1
ATOM 4822 C CA . THR A 1 618 ? -25.336 0.323 26.887 1.00 87.38 618 THR A CA 1
ATOM 4823 C C . THR A 1 618 ? -26.798 -0.094 27.035 1.00 87.38 618 THR A C 1
ATOM 4825 O O . THR A 1 618 ? -27.435 0.229 28.033 1.00 87.38 618 THR A O 1
ATOM 4828 N N . SER A 1 619 ? -27.317 -0.919 26.124 1.00 86.50 619 SER A N 1
ATOM 4829 C CA . SER A 1 619 ? -28.603 -1.627 26.299 1.00 86.50 619 SER A CA 1
ATOM 4830 C C . SER A 1 619 ? -28.513 -2.826 27.261 1.00 86.50 619 SER A C 1
ATOM 4832 O O . SER A 1 619 ? -29.384 -3.696 27.271 1.00 86.50 619 SER A O 1
ATOM 4834 N N . GLY A 1 620 ? -27.448 -2.887 28.064 1.00 91.06 620 GLY A N 1
ATOM 4835 C CA . GLY A 1 620 ? -27.053 -4.032 28.875 1.00 91.06 620 GLY A CA 1
ATOM 4836 C C . GLY A 1 620 ? -25.785 -4.718 28.365 1.00 91.06 620 GLY A C 1
ATOM 4837 O O . GLY A 1 620 ? -25.282 -4.443 27.274 1.00 91.06 620 GLY A O 1
ATOM 4838 N N . ALA A 1 621 ? -25.263 -5.630 29.178 1.00 93.56 621 ALA A N 1
ATOM 4839 C CA . ALA A 1 621 ? -24.129 -6.486 28.840 1.00 93.56 621 ALA A CA 1
ATOM 4840 C C . ALA A 1 621 ? -24.316 -7.881 29.449 1.00 93.56 621 ALA A C 1
ATOM 4842 O O . ALA A 1 621 ? -25.068 -8.057 30.407 1.00 93.56 621 ALA A O 1
ATOM 4843 N N . THR A 1 622 ? -23.622 -8.881 28.917 1.00 94.75 622 THR A N 1
ATOM 4844 C CA . THR A 1 622 ? -23.530 -10.211 29.529 1.00 94.75 622 THR A CA 1
ATOM 4845 C C . THR A 1 622 ? -22.124 -10.402 30.068 1.00 94.75 622 THR A C 1
ATOM 4847 O O . THR A 1 622 ? -21.158 -10.325 29.313 1.00 94.75 622 THR A O 1
ATOM 4850 N N . ALA A 1 623 ? -22.009 -10.646 31.371 1.00 94.31 623 ALA A N 1
ATOM 4851 C CA . ALA A 1 623 ? -20.751 -10.957 32.030 1.00 94.31 623 ALA A CA 1
ATOM 4852 C C . ALA A 1 623 ? -20.660 -12.462 32.285 1.00 94.31 623 ALA A C 1
ATOM 4854 O O . ALA A 1 623 ? -21.470 -13.015 33.027 1.00 94.31 623 ALA A O 1
ATOM 4855 N N . THR A 1 624 ? -19.685 -13.130 31.678 1.00 93.44 624 THR A N 1
ATOM 4856 C CA . THR A 1 624 ? -19.449 -14.565 31.858 1.00 93.44 624 THR A CA 1
ATOM 4857 C C . THR A 1 624 ? -18.219 -14.771 32.724 1.00 93.44 624 THR A C 1
ATOM 4859 O O . THR A 1 624 ? -17.127 -14.338 32.354 1.00 93.44 624 THR A O 1
ATOM 4862 N N . ILE A 1 625 ? -18.386 -15.451 33.859 1.00 91.19 625 ILE A N 1
ATOM 4863 C CA . ILE A 1 625 ? -17.302 -15.768 34.787 1.00 91.19 625 ILE A CA 1
ATOM 4864 C C . ILE A 1 625 ? -17.147 -17.289 34.863 1.00 91.19 625 ILE A C 1
ATOM 4866 O O . ILE A 1 625 ? -18.076 -17.993 35.250 1.00 91.19 625 ILE A O 1
ATOM 4870 N N . THR A 1 626 ? -15.980 -17.810 34.480 1.00 89.44 626 THR A N 1
ATOM 4871 C CA . THR A 1 626 ? -15.660 -19.248 34.468 1.00 89.44 626 THR A CA 1
ATOM 4872 C C . THR A 1 626 ? -14.514 -19.570 35.421 1.00 89.44 626 THR A C 1
ATOM 4874 O O . THR A 1 626 ? -13.611 -18.762 35.635 1.00 89.44 626 THR A O 1
ATOM 4877 N N . GLY A 1 627 ? -14.599 -20.734 36.062 1.00 83.31 627 GLY A N 1
ATOM 4878 C CA . GLY A 1 627 ? -13.792 -21.064 37.230 1.00 83.31 627 GLY A CA 1
ATOM 4879 C C . GLY A 1 627 ? -14.504 -22.042 38.165 1.00 83.31 627 GLY A C 1
ATOM 4880 O O . GLY A 1 627 ? -15.445 -22.739 37.783 1.00 83.31 627 GLY A O 1
ATOM 4881 N N . LYS A 1 628 ? -14.037 -22.108 39.411 1.00 74.94 628 LYS A N 1
ATOM 4882 C CA . LYS A 1 628 ? -14.467 -23.088 40.416 1.00 74.94 628 LYS A CA 1
ATOM 4883 C C . LYS A 1 628 ? -15.349 -22.417 41.477 1.00 74.94 628 LYS A C 1
ATOM 4885 O O . LYS A 1 628 ? -14.846 -21.893 42.467 1.00 74.94 628 LYS A O 1
ATOM 4890 N N . PHE A 1 629 ? -16.661 -22.422 41.243 1.00 69.06 629 PHE A N 1
ATOM 4891 C CA . PHE A 1 629 ? -17.665 -21.700 42.044 1.00 69.06 629 PHE A CA 1
ATOM 4892 C C . PHE A 1 629 ? -18.539 -22.608 42.926 1.00 69.06 629 PHE A C 1
ATOM 4894 O O . PHE A 1 629 ? -18.527 -23.833 42.780 1.00 69.06 629 PHE A O 1
ATOM 4901 N N . ILE A 1 630 ? -19.313 -21.988 43.830 1.00 54.97 630 ILE A N 1
ATOM 4902 C CA . ILE A 1 630 ? -20.320 -22.670 44.666 1.00 54.97 630 ILE A CA 1
ATOM 4903 C C . ILE A 1 630 ? -21.472 -23.203 43.826 1.00 54.97 630 ILE A C 1
ATOM 4905 O O . ILE A 1 630 ? -21.743 -22.739 42.728 1.00 54.97 630 ILE A O 1
ATOM 4909 N N . ALA A 1 631 ? -22.183 -24.166 44.407 1.00 56.50 631 ALA A N 1
ATOM 4910 C CA . ALA A 1 631 ? -23.542 -24.504 44.036 1.00 56.50 631 ALA A CA 1
ATOM 4911 C C . ALA A 1 631 ? -24.453 -23.265 43.893 1.00 56.50 631 ALA A C 1
ATOM 4913 O O . ALA A 1 631 ? -24.307 -22.260 44.582 1.00 56.50 631 ALA A O 1
ATOM 4914 N N . GLU A 1 632 ? -25.462 -23.440 43.046 1.00 59.25 632 GLU A N 1
ATOM 4915 C CA . GLU A 1 632 ? -26.429 -22.487 42.477 1.00 59.25 632 GLU A CA 1
ATOM 4916 C C . GLU A 1 632 ? -27.211 -21.570 43.452 1.00 59.25 632 GLU A C 1
ATOM 4918 O O . GLU A 1 632 ? -28.014 -20.754 43.012 1.00 59.25 632 GLU A O 1
ATOM 4923 N N . ALA A 1 633 ? -27.016 -21.695 44.768 1.00 57.94 633 ALA A N 1
ATOM 4924 C CA . ALA A 1 633 ? -27.828 -21.038 45.795 1.00 57.94 633 ALA A CA 1
ATOM 4925 C C . ALA A 1 633 ? -27.391 -19.604 46.164 1.00 57.94 633 ALA A C 1
ATOM 4927 O O . ALA A 1 633 ? -28.228 -18.842 46.644 1.00 57.94 633 ALA A O 1
ATOM 4928 N N . ASP A 1 634 ? -26.121 -19.241 45.942 1.00 73.62 634 ASP A N 1
ATOM 4929 C CA . ASP A 1 634 ? -25.520 -17.978 46.421 1.00 73.62 634 ASP A CA 1
ATOM 4930 C C . ASP A 1 634 ? -25.175 -16.986 45.288 1.00 73.62 634 ASP A C 1
ATOM 4932 O O . ASP A 1 634 ? -24.404 -16.042 45.476 1.00 73.62 634 ASP A O 1
ATOM 4936 N N . TYR A 1 635 ? -25.718 -17.186 44.085 1.00 85.12 635 TYR A N 1
ATOM 4937 C CA . TYR A 1 635 ? -25.463 -16.292 42.953 1.00 85.12 635 TYR A CA 1
ATOM 4938 C C . TYR A 1 635 ? -26.258 -14.976 43.058 1.00 85.12 635 TYR A C 1
ATOM 4940 O O . TYR A 1 635 ? -27.389 -14.976 43.556 1.00 85.12 635 TYR A O 1
ATOM 4948 N N . PRO A 1 636 ? -25.726 -13.850 42.538 1.00 86.62 636 PRO A N 1
ATOM 4949 C CA . PRO A 1 636 ? -26.499 -12.620 42.402 1.00 86.62 636 PRO A CA 1
ATOM 4950 C C . PRO A 1 636 ? -27.797 -12.852 41.597 1.00 86.62 636 PRO A C 1
ATOM 4952 O O . PRO A 1 636 ? -27.787 -13.654 40.662 1.00 86.62 636 PRO A O 1
ATOM 4955 N N . PRO A 1 637 ? -28.915 -12.150 41.886 1.00 89.06 637 PRO A N 1
ATOM 4956 C CA . PRO A 1 637 ? -30.225 -12.444 41.277 1.00 89.06 637 PRO A CA 1
ATOM 4957 C C . PRO A 1 637 ? -30.296 -12.313 39.747 1.00 89.06 637 PRO A C 1
ATOM 4959 O O . PRO A 1 637 ? -31.248 -12.781 39.129 1.00 89.06 637 PRO A O 1
ATOM 4962 N N . ASN A 1 638 ? -29.319 -11.635 39.146 1.00 91.88 638 ASN A N 1
ATOM 4963 C CA . ASN A 1 638 ? -29.148 -11.440 37.710 1.00 91.88 638 ASN A CA 1
ATOM 4964 C C . ASN A 1 638 ? -28.198 -12.466 37.057 1.00 91.88 638 ASN A C 1
ATOM 4966 O O . ASN A 1 638 ? -27.901 -12.336 35.870 1.00 91.88 638 ASN A O 1
ATOM 4970 N N . CYS A 1 639 ? -27.709 -13.456 37.807 1.00 92.06 639 CYS A N 1
ATOM 4971 C CA . CYS A 1 639 ? -26.772 -14.479 37.351 1.00 92.06 639 CYS A CA 1
ATOM 4972 C C . CYS A 1 639 ? -27.423 -15.865 37.257 1.00 92.06 639 CYS A C 1
ATOM 4974 O O . CYS A 1 639 ? -28.287 -16.232 38.050 1.00 92.06 639 CYS A O 1
ATOM 4976 N N . THR A 1 640 ? -26.967 -16.659 36.292 1.00 92.12 640 THR A N 1
ATOM 4977 C CA . THR A 1 640 ? -27.418 -18.035 36.040 1.00 92.12 640 THR A CA 1
ATOM 4978 C C . THR A 1 640 ? -26.223 -18.978 35.947 1.00 92.12 640 THR A C 1
ATOM 4980 O O . THR A 1 640 ? -25.155 -18.581 35.480 1.00 92.12 640 THR A O 1
ATOM 4983 N N . ALA A 1 641 ? -26.387 -20.226 36.394 1.00 88.81 641 ALA A N 1
ATOM 4984 C CA . ALA A 1 641 ? -25.361 -21.255 36.254 1.00 88.81 641 ALA A CA 1
ATOM 4985 C C . ALA A 1 641 ? -25.079 -21.556 34.772 1.00 88.81 641 ALA A C 1
ATOM 4987 O O . ALA A 1 641 ? -26.007 -21.720 33.980 1.00 88.81 641 ALA A O 1
ATOM 4988 N N . ILE A 1 642 ? -23.804 -21.713 34.417 1.00 89.50 642 ILE A N 1
ATOM 4989 C CA . ILE A 1 642 ? -23.373 -22.286 33.136 1.00 89.50 642 ILE A CA 1
ATOM 4990 C C . ILE A 1 642 ? -22.364 -23.414 33.384 1.00 89.50 642 ILE A C 1
ATOM 4992 O O . ILE A 1 642 ? -21.939 -23.665 34.514 1.00 89.50 642 ILE A O 1
ATOM 4996 N N . GLN A 1 643 ? -21.956 -24.118 32.328 1.00 83.69 643 GLN A N 1
ATOM 4997 C CA . GLN A 1 643 ? -20.921 -25.141 32.448 1.00 83.69 643 GLN A CA 1
ATOM 4998 C C . GLN A 1 643 ? -19.600 -24.508 32.924 1.00 83.69 643 GLN A C 1
ATOM 5000 O O . GLN A 1 643 ? -19.002 -23.707 32.212 1.00 83.69 643 GLN A O 1
ATOM 5005 N N . ASN A 1 644 ? -19.144 -24.901 34.118 1.00 84.06 644 ASN A N 1
ATOM 5006 C CA . ASN A 1 644 ? -17.934 -24.396 34.784 1.00 84.06 644 ASN A CA 1
ATOM 5007 C C . ASN A 1 644 ? -17.936 -22.876 35.061 1.00 84.06 644 ASN A C 1
ATOM 5009 O O . ASN A 1 644 ? -16.880 -22.242 35.018 1.00 84.06 644 ASN A O 1
ATOM 5013 N N . GLY A 1 645 ? -19.099 -22.272 35.327 1.00 89.12 645 GLY A N 1
ATOM 5014 C CA . GLY A 1 645 ? -19.175 -20.831 35.556 1.00 89.12 645 GLY A CA 1
ATOM 5015 C C . GLY A 1 645 ? -20.561 -20.294 35.892 1.00 89.12 645 GLY A C 1
ATOM 5016 O O . GLY A 1 645 ? -21.512 -21.045 36.115 1.00 89.12 645 GLY A O 1
ATOM 5017 N N . ILE A 1 646 ? -20.666 -18.969 35.850 1.00 91.44 646 ILE A N 1
ATOM 5018 C CA . ILE A 1 646 ? -21.918 -18.215 35.878 1.00 91.44 646 ILE A CA 1
ATOM 5019 C C . ILE A 1 646 ? -21.975 -17.205 34.726 1.00 91.44 646 ILE A C 1
ATOM 5021 O O . ILE A 1 646 ? -20.951 -16.692 34.276 1.00 91.44 646 ILE A O 1
ATOM 5025 N N . SER A 1 647 ? -23.187 -16.906 34.267 1.00 93.50 647 SER A N 1
ATOM 5026 C CA . SER A 1 647 ? -23.485 -15.853 33.293 1.00 93.50 647 SER A CA 1
ATOM 5027 C C . SER A 1 647 ? -24.444 -14.844 33.916 1.00 93.50 647 SER A C 1
ATOM 5029 O O . SER A 1 647 ? -25.554 -15.209 34.310 1.00 93.50 647 SER A O 1
ATOM 5031 N N . CYS A 1 648 ? -24.018 -13.588 34.007 1.00 94.50 648 CYS A N 1
ATOM 5032 C CA . CYS A 1 648 ? -24.713 -12.492 34.670 1.00 94.50 648 CYS A CA 1
ATOM 5033 C C . CYS A 1 648 ? -25.196 -11.445 33.663 1.00 94.50 648 CYS A C 1
ATOM 5035 O O . CYS A 1 648 ? -24.403 -10.883 32.908 1.00 94.50 648 CYS A O 1
ATOM 5037 N N . SER A 1 649 ? -26.491 -11.136 33.685 1.00 95.19 649 SER A N 1
ATOM 5038 C CA . SER A 1 649 ? -27.057 -10.020 32.926 1.00 95.19 649 SER A CA 1
ATOM 5039 C C . SER A 1 649 ? -26.777 -8.706 33.649 1.00 95.19 649 SER A C 1
ATOM 5041 O O . SER A 1 649 ? -27.260 -8.474 34.757 1.00 95.19 649 SER A O 1
ATOM 5043 N N . ILE A 1 650 ? -25.997 -7.837 33.023 1.00 94.62 650 ILE A N 1
ATOM 5044 C CA . ILE A 1 650 ? -25.719 -6.479 33.482 1.00 94.62 650 ILE A CA 1
ATOM 5045 C C . ILE A 1 650 ? -26.745 -5.552 32.830 1.00 94.62 650 ILE A C 1
ATOM 5047 O O . ILE A 1 650 ? -26.997 -5.648 31.627 1.00 94.62 650 ILE A O 1
ATOM 5051 N N . GLY A 1 651 ? -27.359 -4.679 33.630 1.00 93.19 651 GLY A N 1
ATOM 5052 C CA . GLY A 1 651 ? -28.280 -3.658 33.130 1.00 93.19 651 GLY A CA 1
ATOM 5053 C C . GLY A 1 651 ? -27.572 -2.567 32.322 1.00 93.19 651 GLY A C 1
ATOM 5054 O O . GLY A 1 651 ? -26.370 -2.639 32.068 1.00 93.19 651 GLY A O 1
ATOM 5055 N N . GLU A 1 652 ? -28.326 -1.541 31.938 1.00 94.25 652 GLU A N 1
ATOM 5056 C CA . GLU A 1 652 ? -27.790 -0.377 31.229 1.00 94.25 652 GLU A CA 1
ATOM 5057 C C . GLU A 1 652 ? -26.657 0.290 32.029 1.00 94.25 652 GLU A C 1
ATOM 5059 O O . GLU A 1 652 ? -26.822 0.618 33.208 1.00 94.25 652 GLU A O 1
ATOM 5064 N N . LEU A 1 653 ? -25.510 0.513 31.381 1.00 93.56 653 LEU A N 1
ATOM 5065 C CA . LEU A 1 653 ? -24.387 1.267 31.936 1.00 93.56 653 LEU A CA 1
ATOM 5066 C C . LEU A 1 653 ? -24.316 2.628 31.251 1.00 93.56 653 LEU A C 1
ATOM 5068 O O . LEU A 1 653 ? -24.116 2.716 30.040 1.00 93.56 653 LEU A O 1
ATOM 5072 N N . ALA A 1 654 ? -24.448 3.696 32.035 1.00 93.88 654 ALA A N 1
ATOM 5073 C CA . ALA A 1 654 ? -24.245 5.064 31.572 1.00 93.88 654 ALA A CA 1
ATOM 5074 C C . ALA A 1 654 ? -22.779 5.311 31.136 1.00 93.88 654 ALA A C 1
ATOM 5076 O O . ALA A 1 654 ? -21.895 4.545 31.539 1.00 93.88 654 ALA A O 1
ATOM 5077 N N . PRO A 1 655 ? -22.492 6.375 30.364 1.00 90.44 655 PRO A N 1
ATOM 5078 C CA . PRO A 1 655 ? -21.129 6.693 29.948 1.00 90.44 655 PRO A CA 1
ATOM 5079 C C . PRO A 1 655 ? -20.208 6.948 31.150 1.00 90.44 655 PRO A C 1
ATOM 5081 O O . PRO A 1 655 ? -20.622 7.595 32.117 1.00 90.44 655 PRO A O 1
ATOM 5084 N N . ASN A 1 656 ? -18.963 6.471 31.088 1.00 89.94 656 ASN A N 1
ATOM 5085 C CA . ASN A 1 656 ? -17.978 6.483 32.183 1.00 89.94 656 ASN A CA 1
ATOM 5086 C C . ASN A 1 656 ? -18.489 5.882 33.514 1.00 89.94 656 ASN A C 1
ATOM 5088 O O . ASN A 1 656 ? -18.032 6.279 34.590 1.00 89.94 656 ASN A O 1
ATOM 5092 N N . SER A 1 657 ? -19.476 4.980 33.475 1.00 94.56 657 SER A N 1
ATOM 5093 C CA . SER A 1 657 ? -20.043 4.357 34.679 1.00 94.56 657 SER A CA 1
ATOM 5094 C C . SER A 1 657 ? -19.591 2.913 34.860 1.00 94.56 657 SER A C 1
ATOM 5096 O O . SER A 1 657 ? -19.136 2.253 33.926 1.00 94.56 657 SER A O 1
ATOM 5098 N N . VAL A 1 658 ? -19.715 2.432 36.095 1.00 94.88 658 VAL A N 1
ATOM 5099 C CA . VAL A 1 658 ? -19.172 1.149 36.537 1.00 94.88 658 VAL A CA 1
ATOM 5100 C C . VAL A 1 658 ? -20.252 0.360 37.275 1.00 94.88 658 VAL A C 1
ATOM 5102 O O . VAL A 1 658 ? -20.958 0.909 38.123 1.00 94.88 658 VAL A O 1
ATOM 5105 N N . SER A 1 659 ? -20.357 -0.935 36.982 1.00 94.94 659 SER A N 1
ATOM 5106 C CA . SER A 1 659 ? -21.135 -1.907 37.753 1.00 94.94 659 SER A CA 1
ATOM 5107 C C . SER A 1 659 ? -20.194 -2.857 38.486 1.00 94.94 659 SER A C 1
ATOM 5109 O O . SER A 1 659 ? -19.203 -3.315 37.920 1.00 94.94 659 SER A O 1
ATOM 5111 N N . GLN A 1 660 ? -20.496 -3.139 39.753 1.00 95.06 660 GLN A N 1
ATOM 5112 C CA . GLN A 1 660 ? -19.697 -4.018 40.603 1.00 95.06 660 GLN A CA 1
ATOM 5113 C C . GLN A 1 660 ? -20.588 -5.039 41.302 1.00 95.06 660 GLN A C 1
ATOM 5115 O O . GLN A 1 660 ? -21.676 -4.700 41.774 1.00 95.06 660 GLN A O 1
ATOM 5120 N N . PHE A 1 661 ? -20.117 -6.281 41.381 1.00 92.38 661 PHE A N 1
ATOM 5121 C CA . PHE A 1 661 ? -20.761 -7.352 42.138 1.00 92.38 661 PHE A CA 1
ATOM 5122 C C . PHE A 1 661 ? -19.734 -8.395 42.587 1.00 92.38 661 PHE A C 1
ATOM 5124 O O . PHE A 1 661 ? -18.692 -8.569 41.959 1.00 92.38 661 PHE A O 1
ATOM 5131 N N . SER A 1 662 ? -20.059 -9.101 43.667 1.00 90.31 662 SER A N 1
ATOM 5132 C CA . SER A 1 662 ? -19.206 -10.126 44.270 1.00 90.31 662 SER A CA 1
ATOM 5133 C C . SER A 1 662 ? -19.848 -11.505 44.143 1.00 90.31 662 SER A C 1
ATOM 5135 O O . SER A 1 662 ? -21.071 -11.641 44.222 1.00 90.31 662 SER A O 1
ATOM 5137 N N . VAL A 1 663 ? -19.021 -12.533 43.981 1.00 88.06 663 VAL A N 1
ATOM 5138 C CA . VAL A 1 663 ? -19.422 -13.941 43.866 1.00 88.06 663 VAL A CA 1
ATOM 5139 C C . VAL A 1 663 ? -18.648 -14.737 44.911 1.00 88.06 663 VAL A C 1
ATOM 5141 O O . VAL A 1 663 ? -17.421 -14.708 44.914 1.00 88.06 663 VAL A O 1
ATOM 5144 N N . ALA A 1 664 ? -19.340 -15.436 45.809 1.00 83.62 664 ALA A N 1
ATOM 5145 C CA . ALA A 1 664 ? -18.688 -16.254 46.832 1.00 83.62 664 ALA A CA 1
ATOM 5146 C C . ALA A 1 664 ? -18.044 -17.527 46.234 1.00 83.62 664 ALA A C 1
ATOM 5148 O O . ALA A 1 664 ? -18.460 -18.011 45.176 1.00 83.62 664 ALA A O 1
ATOM 5149 N N . THR A 1 665 ? -17.050 -18.098 46.919 1.00 78.00 665 THR A N 1
ATOM 5150 C CA . THR A 1 665 ? -16.376 -19.353 46.532 1.00 78.00 665 THR A CA 1
ATOM 5151 C C . THR A 1 665 ? -16.652 -20.467 47.560 1.00 78.00 665 THR A C 1
ATOM 5153 O O . THR A 1 665 ? -16.843 -20.224 48.747 1.00 78.00 665 THR A O 1
ATOM 5156 N N . SER A 1 666 ? -16.777 -21.724 47.109 1.00 67.00 666 SER A N 1
ATOM 5157 C CA . SER A 1 666 ? -17.324 -22.830 47.940 1.00 67.00 666 SER A CA 1
ATOM 5158 C C . SER A 1 666 ? -16.317 -23.472 48.874 1.00 67.00 666 SER A C 1
ATOM 5160 O O . SER A 1 666 ? -16.645 -24.233 49.783 1.00 67.00 666 SER A O 1
ATOM 5162 N N . THR A 1 667 ? -15.071 -23.247 48.525 1.00 70.94 667 THR A N 1
ATOM 5163 C CA . THR A 1 667 ? -13.853 -23.693 49.159 1.00 70.94 667 THR A CA 1
ATOM 5164 C C . THR A 1 667 ? -12.900 -22.538 48.922 1.00 70.94 667 THR A C 1
ATOM 5166 O O . THR A 1 667 ? -12.922 -22.038 47.788 1.00 70.94 667 THR A O 1
ATOM 5169 N N . PRO A 1 668 ? -12.049 -22.173 49.896 1.00 73.69 668 PRO A N 1
ATOM 5170 C CA . PRO A 1 668 ? -10.957 -21.252 49.641 1.00 73.69 668 PRO A CA 1
ATOM 5171 C C . PRO A 1 668 ? -10.279 -21.661 48.340 1.00 73.69 668 PRO A C 1
ATOM 5173 O O . PRO A 1 668 ? -9.965 -22.849 48.152 1.00 73.69 668 PRO A O 1
ATOM 5176 N N . LEU A 1 669 ? -10.174 -20.722 47.401 1.00 76.19 669 LEU A N 1
ATOM 5177 C CA . LEU A 1 669 ? -9.502 -21.010 46.142 1.00 76.19 669 LEU A CA 1
ATOM 5178 C C . LEU A 1 669 ? -8.057 -21.432 46.471 1.00 76.19 669 LEU A C 1
ATOM 5180 O O . LEU A 1 669 ? -7.493 -21.065 47.503 1.00 76.19 669 LEU A O 1
ATOM 5184 N N . SER A 1 670 ? -7.463 -22.272 45.633 1.00 77.62 670 SER A N 1
ATOM 5185 C CA . SER A 1 670 ? -6.039 -22.588 45.749 1.00 77.62 670 SER A CA 1
ATOM 5186 C C . SER A 1 670 ? -5.209 -21.626 44.908 1.00 77.62 670 SER A C 1
ATOM 5188 O O . SER A 1 670 ? -5.690 -21.105 43.905 1.00 77.62 670 SER A O 1
ATOM 5190 N N . ASP A 1 671 ? -3.930 -21.480 45.248 1.00 76.44 671 ASP A N 1
ATOM 5191 C CA . ASP A 1 671 ? -2.927 -20.720 44.486 1.00 76.44 671 ASP A CA 1
ATOM 5192 C C . ASP A 1 671 ? -2.858 -21.076 42.985 1.00 76.44 671 ASP A C 1
ATOM 5194 O O . ASP A 1 671 ? -2.300 -20.314 42.201 1.00 76.44 671 ASP A O 1
ATOM 5198 N N . SER A 1 672 ? -3.388 -22.241 42.586 1.00 77.94 672 SER A N 1
ATOM 5199 C CA . SER A 1 672 ? -3.457 -22.721 41.201 1.00 77.94 672 SER A CA 1
ATOM 5200 C C . SER A 1 672 ? -4.847 -22.640 40.554 1.00 77.94 672 SER A C 1
ATOM 5202 O O . SER A 1 672 ? -4.978 -22.985 39.381 1.00 77.94 672 SER A O 1
ATOM 5204 N N . ASP A 1 673 ? -5.895 -22.262 41.293 1.00 81.19 673 ASP A N 1
ATOM 5205 C CA . ASP A 1 673 ? -7.230 -22.083 40.719 1.00 81.19 673 ASP A CA 1
ATOM 5206 C C . ASP A 1 673 ? -7.267 -20.737 39.970 1.00 81.19 673 ASP A C 1
ATOM 5208 O O . ASP A 1 673 ? -7.031 -19.675 40.542 1.00 81.19 673 ASP A O 1
ATOM 5212 N N . THR A 1 674 ? -7.556 -20.784 38.669 1.00 84.88 674 THR A N 1
ATOM 5213 C CA . THR A 1 674 ? -7.658 -19.596 37.811 1.00 84.88 674 THR A CA 1
ATOM 5214 C C . THR A 1 674 ? -9.122 -19.224 37.602 1.00 84.88 674 THR A C 1
ATOM 5216 O O . THR A 1 674 ? -9.922 -20.072 37.200 1.00 84.88 674 THR A O 1
ATOM 5219 N N . ILE A 1 675 ? -9.465 -17.958 37.836 1.00 87.62 675 ILE A N 1
ATOM 5220 C CA . ILE A 1 675 ? -10.785 -17.395 37.547 1.00 87.62 675 ILE A CA 1
ATOM 5221 C C . ILE A 1 675 ? -10.686 -16.497 36.320 1.00 87.62 675 ILE A C 1
ATOM 5223 O O . ILE A 1 675 ? -9.810 -15.640 36.253 1.00 87.62 675 ILE A O 1
ATOM 5227 N N . VAL A 1 676 ? -11.608 -16.678 35.377 1.00 90.00 676 VAL A N 1
ATOM 5228 C CA . VAL A 1 676 ? -11.745 -15.877 34.158 1.00 90.00 676 VAL A CA 1
ATOM 5229 C C . VAL A 1 676 ? -13.060 -15.116 34.211 1.00 90.00 676 VAL A C 1
ATOM 5231 O O . VAL A 1 676 ? -14.106 -15.751 34.303 1.00 90.00 676 VAL A O 1
ATOM 5234 N N . ALA A 1 677 ? -13.032 -13.792 34.076 1.00 91.50 677 ALA A N 1
ATOM 5235 C CA . ALA A 1 677 ? -14.213 -12.984 33.783 1.00 91.50 677 ALA A CA 1
ATOM 5236 C C . ALA A 1 677 ? -14.127 -12.434 32.356 1.00 91.50 677 ALA A C 1
ATOM 5238 O O . ALA A 1 677 ? -13.050 -12.100 31.867 1.00 91.50 677 ALA A O 1
ATOM 5239 N N . SER A 1 678 ? -15.273 -12.331 31.694 1.00 92.81 678 SER A N 1
ATOM 5240 C CA . SER A 1 678 ? -15.416 -11.734 30.368 1.00 92.81 678 SER A CA 1
ATOM 5241 C C . SER A 1 678 ? -16.719 -10.948 30.274 1.00 92.81 678 SER A C 1
ATOM 5243 O O . SER A 1 678 ? -17.685 -11.288 30.957 1.00 92.81 678 SER A O 1
ATOM 5245 N N . VAL A 1 679 ? -16.757 -9.908 29.444 1.00 94.19 679 VAL A N 1
ATOM 5246 C CA . VAL A 1 679 ? -17.940 -9.077 29.205 1.00 94.19 679 VAL A CA 1
ATOM 5247 C C . VAL A 1 679 ? -18.198 -8.909 27.710 1.00 94.19 679 VAL A C 1
ATOM 5249 O O . VAL A 1 679 ? -17.282 -8.699 26.917 1.00 94.19 679 VAL A O 1
ATOM 5252 N N . THR A 1 680 ? -19.468 -8.991 27.323 1.00 92.44 680 THR A N 1
ATOM 5253 C CA . THR A 1 680 ? -19.927 -8.746 25.953 1.00 92.44 680 THR A CA 1
ATOM 5254 C C . THR A 1 680 ? -21.123 -7.792 25.990 1.00 92.44 680 THR A C 1
ATOM 5256 O O . THR A 1 680 ? -22.109 -8.107 26.669 1.00 92.44 680 THR A O 1
ATOM 5259 N N . PRO A 1 681 ? -21.078 -6.629 25.315 1.00 91.50 681 PRO A N 1
ATOM 5260 C CA . PRO A 1 681 ? -22.223 -5.725 25.252 1.00 91.50 681 PRO A CA 1
ATOM 5261 C C . PRO A 1 681 ? -23.402 -6.368 24.503 1.00 91.50 681 PRO A C 1
ATOM 5263 O O . PRO A 1 681 ? -23.224 -7.174 23.591 1.00 91.50 681 PRO A O 1
ATOM 5266 N N . VAL A 1 682 ? -24.633 -6.019 24.885 1.00 89.56 682 VAL A N 1
ATOM 5267 C CA . VAL A 1 682 ? -25.847 -6.484 24.197 1.00 89.56 682 VAL A CA 1
ATOM 5268 C C . VAL A 1 682 ? -26.261 -5.450 23.160 1.00 89.56 682 VAL A C 1
ATOM 5270 O O . VAL A 1 682 ? -26.617 -4.334 23.527 1.00 89.56 682 VAL A O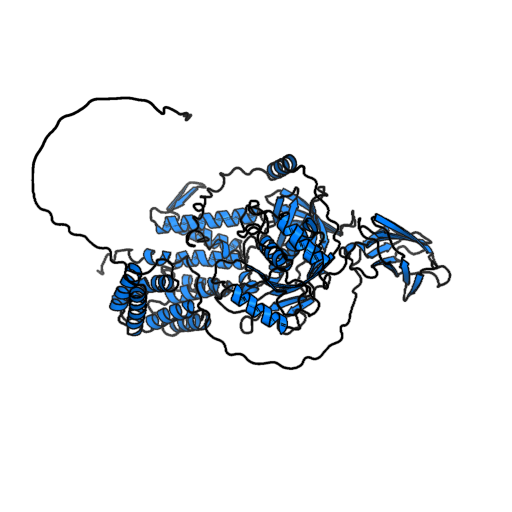 1
ATOM 5273 N N . GLY A 1 683 ? -26.276 -5.835 21.881 1.00 84.12 683 GLY A N 1
ATOM 5274 C CA . GLY A 1 683 ? -26.747 -4.986 20.775 1.00 84.12 683 GLY A CA 1
ATOM 5275 C C . GLY A 1 683 ? -25.705 -4.027 20.193 1.00 84.12 683 GLY A C 1
ATOM 5276 O O . GLY A 1 683 ? -26.032 -3.277 19.282 1.00 84.12 683 GLY A O 1
ATOM 5277 N N . PHE A 1 684 ? -24.468 -4.082 20.682 1.00 87.00 684 PHE A N 1
ATOM 5278 C CA . PHE A 1 684 ? -23.338 -3.300 20.192 1.00 87.00 684 PHE A CA 1
ATOM 5279 C C . PHE A 1 684 ? -22.147 -4.218 19.918 1.00 87.00 684 PHE A C 1
ATOM 5281 O O . PHE A 1 684 ? -22.047 -5.310 20.482 1.00 87.00 684 PHE A O 1
ATOM 5288 N N . LEU A 1 685 ? -21.231 -3.747 19.084 1.00 86.25 685 LEU A N 1
ATOM 5289 C CA . LEU A 1 685 ? -19.895 -4.299 18.943 1.00 86.25 685 LEU A CA 1
ATOM 5290 C C . LEU A 1 685 ? -18.978 -3.717 20.027 1.00 86.25 685 LEU A C 1
ATOM 5292 O O . LEU A 1 685 ? -18.992 -2.506 20.250 1.00 86.25 685 LEU A O 1
ATOM 5296 N N . ASP A 1 686 ? -18.136 -4.560 20.626 1.00 85.75 686 ASP A N 1
ATOM 5297 C CA . ASP A 1 686 ? -16.950 -4.068 21.325 1.00 85.75 686 ASP A CA 1
ATOM 5298 C C . ASP A 1 686 ? -15.751 -4.009 20.376 1.00 85.75 686 ASP A C 1
ATOM 5300 O O . ASP A 1 686 ? -15.444 -4.971 19.669 1.00 85.75 686 ASP A O 1
ATOM 5304 N N . ILE A 1 687 ? -15.109 -2.850 20.341 1.00 76.81 687 ILE A N 1
ATOM 5305 C CA . ILE A 1 687 ? -14.019 -2.493 19.428 1.00 76.81 687 ILE A CA 1
ATOM 5306 C C . ILE A 1 687 ? -12.649 -2.469 20.111 1.00 76.81 687 ILE A C 1
ATOM 5308 O O . ILE A 1 687 ? -11.653 -2.248 19.423 1.00 76.81 687 ILE A O 1
ATOM 5312 N N . GLU A 1 688 ? -12.594 -2.674 21.430 1.00 78.69 688 GLU A N 1
ATOM 5313 C CA . GLU A 1 688 ? -11.365 -2.755 22.225 1.00 78.69 688 GLU A CA 1
ATOM 5314 C C . GLU A 1 688 ? -11.263 -4.104 22.962 1.00 78.69 688 GLU A C 1
ATOM 5316 O O . GLU A 1 688 ? -10.670 -4.186 24.041 1.00 78.69 688 GLU A O 1
ATOM 5321 N N . GLY A 1 689 ? -11.728 -5.176 22.289 1.00 73.25 689 GLY A N 1
ATOM 5322 C CA . GLY A 1 689 ? -11.786 -6.608 22.667 1.00 73.25 689 GLY A CA 1
ATOM 5323 C C . GLY A 1 689 ? -10.673 -7.155 23.574 1.00 73.25 689 GLY A C 1
ATOM 5324 O O . GLY A 1 689 ? -10.851 -8.105 24.340 1.00 73.25 689 GLY A O 1
ATOM 5325 N N . SER A 1 690 ? -9.505 -6.522 23.527 1.00 72.94 690 SER A N 1
ATOM 5326 C CA . SER A 1 690 ? -8.373 -6.718 24.425 1.00 72.94 690 SER A CA 1
ATOM 5327 C C . SER A 1 690 ? -8.620 -6.394 25.914 1.00 72.94 690 SER A C 1
ATOM 5329 O O . SER A 1 690 ? -7.807 -6.836 26.732 1.00 72.94 690 SER A O 1
ATOM 5331 N N . ASN A 1 691 ? -9.685 -5.682 26.296 1.00 82.38 691 ASN A N 1
ATOM 5332 C CA . ASN A 1 691 ? -10.041 -5.402 27.699 1.00 82.38 691 ASN A CA 1
ATOM 5333 C C . ASN A 1 691 ? -11.316 -6.151 28.174 1.00 82.38 691 ASN A C 1
ATOM 5335 O O . ASN A 1 691 ? -11.614 -6.170 29.371 1.00 82.38 691 ASN A O 1
ATOM 5339 N N . ASN A 1 692 ? -12.003 -6.843 27.257 1.00 86.12 692 ASN A N 1
ATOM 5340 C CA . ASN A 1 692 ? -13.248 -7.577 27.495 1.00 86.12 692 ASN A CA 1
ATOM 5341 C C . ASN A 1 692 ? -13.090 -8.884 28.271 1.00 86.12 692 ASN A C 1
ATOM 5343 O O . ASN A 1 692 ? -14.101 -9.503 28.601 1.00 86.12 692 ASN A O 1
ATOM 5347 N N . ALA A 1 693 ? -11.869 -9.354 28.535 1.00 87.12 693 ALA A N 1
ATOM 5348 C CA . ALA A 1 693 ? -11.645 -10.569 29.310 1.00 87.12 693 ALA A CA 1
ATOM 5349 C C . ALA A 1 693 ? -10.345 -10.528 30.123 1.00 87.12 693 ALA A C 1
ATOM 5351 O O . ALA A 1 693 ? -9.268 -10.199 29.616 1.00 87.12 693 ALA A O 1
ATOM 5352 N N . VAL A 1 694 ? -10.445 -10.942 31.385 1.00 87.25 694 VAL A N 1
ATOM 5353 C CA . VAL A 1 694 ? -9.379 -10.912 32.393 1.00 87.25 694 VAL A CA 1
ATOM 5354 C C . VAL A 1 694 ? -9.369 -12.218 33.188 1.00 87.25 694 VAL A C 1
ATOM 5356 O O . VAL A 1 694 ? -10.409 -12.839 33.405 1.00 87.25 694 VAL A O 1
ATOM 5359 N N . SER A 1 695 ? -8.180 -12.676 33.572 1.00 86.38 695 SER A N 1
ATOM 5360 C CA . SER A 1 695 ? -7.948 -13.963 34.224 1.00 86.38 695 SER A CA 1
ATOM 5361 C C . SER A 1 695 ? -6.937 -13.807 35.352 1.00 86.38 695 SER A C 1
ATOM 5363 O O . SER A 1 695 ? -5.789 -13.474 35.067 1.00 86.38 695 SER A O 1
ATOM 5365 N N . ASN A 1 696 ? -7.311 -14.107 36.599 1.00 84.44 696 ASN A N 1
ATOM 5366 C CA . ASN A 1 696 ? -6.393 -14.021 37.746 1.00 84.44 696 ASN A CA 1
ATOM 5367 C C . ASN A 1 696 ? -6.423 -15.299 38.599 1.00 84.44 696 ASN A C 1
ATOM 5369 O O . ASN A 1 696 ? -7.394 -16.061 38.579 1.00 84.44 696 ASN A O 1
ATOM 5373 N N . ASP A 1 697 ? -5.369 -15.489 39.390 1.00 80.25 697 ASP A N 1
ATOM 5374 C CA . ASP A 1 697 ? -5.326 -16.381 40.554 1.00 80.25 697 ASP A CA 1
ATOM 5375 C C . ASP A 1 697 ? -5.330 -15.571 41.875 1.00 80.25 697 ASP A C 1
ATOM 5377 O O . ASP A 1 697 ? -5.303 -14.337 41.859 1.00 80.25 697 ASP A O 1
ATOM 5381 N N . ILE A 1 698 ? -5.346 -16.256 43.029 1.00 74.75 698 ILE A N 1
ATOM 5382 C CA . ILE A 1 698 ? -5.235 -15.625 44.367 1.00 74.75 698 ILE A CA 1
ATOM 5383 C C . ILE A 1 698 ? -3.951 -14.807 44.532 1.00 74.75 698 ILE A C 1
ATOM 5385 O O . ILE A 1 698 ? -3.943 -13.795 45.232 1.00 74.75 698 ILE A O 1
ATOM 5389 N N . ASN A 1 699 ? -2.851 -15.232 43.907 1.00 72.81 699 ASN A N 1
ATOM 5390 C CA . ASN A 1 699 ? -1.561 -14.558 44.038 1.00 72.81 699 ASN A CA 1
ATOM 5391 C C . ASN A 1 699 ? -1.526 -13.207 43.303 1.00 72.81 699 ASN A C 1
ATOM 5393 O O . ASN A 1 699 ? -0.518 -12.501 43.365 1.00 72.81 699 ASN A O 1
ATOM 5397 N N . GLY A 1 700 ? -2.609 -12.839 42.610 1.00 62.47 700 GLY A N 1
ATOM 5398 C CA . GLY A 1 700 ? -2.692 -11.625 41.814 1.00 62.47 700 GLY A CA 1
ATOM 5399 C C . GLY A 1 700 ? -1.933 -11.731 40.492 1.00 62.47 700 GLY A C 1
ATOM 5400 O O . GLY A 1 700 ? -1.632 -10.698 39.893 1.00 62.47 700 GLY A O 1
ATOM 5401 N N . ASN A 1 701 ? -1.624 -12.945 40.012 1.00 63.94 701 ASN A N 1
ATOM 5402 C CA . ASN A 1 701 ? -1.064 -13.127 38.675 1.00 63.94 701 ASN A CA 1
ATOM 5403 C C . ASN A 1 701 ? -2.159 -12.843 37.638 1.00 63.94 701 ASN A C 1
ATOM 5405 O O . ASN A 1 701 ? -2.943 -13.718 37.268 1.00 63.94 701 ASN A O 1
ATOM 5409 N N . ARG A 1 702 ? -2.219 -11.585 37.202 1.00 64.88 702 ARG A N 1
ATOM 5410 C CA . ARG A 1 702 ? -3.176 -11.068 36.221 1.00 64.88 702 ARG A CA 1
ATOM 5411 C C . ARG A 1 702 ? -2.801 -11.505 34.802 1.00 64.88 702 ARG A C 1
ATOM 5413 O O . ARG A 1 702 ? -1.622 -11.534 34.442 1.00 64.88 702 ARG A O 1
ATOM 5420 N N . ARG A 1 703 ? -3.802 -11.849 33.991 1.00 65.25 703 ARG A N 1
ATOM 5421 C CA . ARG A 1 703 ? -3.639 -12.184 32.573 1.00 65.25 703 ARG A CA 1
ATOM 5422 C C . ARG A 1 703 ? -4.891 -11.838 31.769 1.00 65.25 703 ARG A C 1
ATOM 5424 O O . ARG A 1 703 ? -5.891 -12.546 31.828 1.00 65.25 703 ARG A O 1
ATOM 5431 N N . ALA A 1 704 ? -4.829 -10.810 30.934 1.00 56.47 704 ALA A N 1
ATOM 5432 C CA . ALA A 1 704 ? -5.904 -10.522 29.984 1.00 56.47 704 ALA A CA 1
ATOM 5433 C C . ALA A 1 704 ? -6.039 -11.617 28.888 1.00 56.47 704 ALA A C 1
ATOM 5435 O O . ALA A 1 704 ? -5.043 -12.127 28.361 1.00 56.47 704 ALA A O 1
ATOM 5436 N N . LEU A 1 705 ? -7.268 -11.973 28.497 1.00 60.06 705 LEU A N 1
ATOM 5437 C CA . LEU A 1 705 ? -7.596 -13.058 27.547 1.00 60.06 705 LEU A CA 1
ATOM 5438 C C . LEU A 1 705 ? -8.175 -12.526 26.223 1.00 60.06 705 LEU A C 1
ATOM 5440 O O . LEU A 1 705 ? -8.723 -11.430 26.224 1.00 60.06 705 LEU A O 1
ATOM 5444 N N . PRO A 1 706 ? -8.019 -13.221 25.080 1.00 49.22 706 PRO A N 1
ATOM 5445 C CA . PRO A 1 706 ? -8.652 -12.797 23.825 1.00 49.22 706 PRO A CA 1
ATOM 5446 C C . PRO A 1 706 ? -10.191 -12.816 23.944 1.00 49.22 706 PRO A C 1
ATOM 5448 O O . PRO A 1 706 ? -10.712 -13.613 24.734 1.00 49.22 706 PRO A O 1
ATOM 5451 N N . PRO A 1 707 ? -10.918 -11.979 23.180 1.00 48.78 707 PRO A N 1
ATOM 5452 C CA . PRO A 1 707 ? -12.371 -11.893 23.282 1.00 48.78 707 PRO A CA 1
ATOM 5453 C C . PRO A 1 707 ? -13.085 -13.171 22.795 1.00 48.78 707 PRO A C 1
ATOM 5455 O O . PRO A 1 707 ? -12.534 -13.943 22.001 1.00 48.78 707 PRO A O 1
ATOM 5458 N N . PRO A 1 708 ? -14.319 -13.422 23.271 1.00 41.75 708 PRO A N 1
ATOM 5459 C CA . PRO A 1 708 ? -15.125 -14.562 22.846 1.00 41.75 708 PRO A CA 1
ATOM 5460 C C . PRO A 1 708 ? -15.680 -14.369 21.424 1.00 41.75 708 PRO A C 1
ATOM 5462 O O . PRO A 1 708 ? -16.280 -13.345 21.113 1.00 41.75 708 PRO A O 1
ATOM 5465 N N . VAL A 1 709 ? -15.526 -15.386 20.571 1.00 36.72 709 VAL A N 1
ATOM 5466 C CA . VAL A 1 709 ? -16.010 -15.365 19.178 1.00 36.72 709 VAL A CA 1
ATOM 5467 C C . VAL A 1 709 ? -17.531 -15.545 19.124 1.00 36.72 709 VAL A C 1
ATOM 5469 O O . VAL A 1 709 ? -18.052 -16.577 19.552 1.00 36.72 709 VAL A O 1
ATOM 5472 N N . THR A 1 710 ? -18.238 -14.583 18.534 1.00 35.47 710 THR A N 1
ATOM 5473 C CA . THR A 1 710 ? -19.674 -14.659 18.218 1.00 35.47 710 THR A CA 1
ATOM 5474 C C . THR A 1 710 ? -19.897 -15.117 16.774 1.00 35.47 710 THR A C 1
ATOM 5476 O O . THR A 1 710 ? -19.193 -14.688 15.866 1.00 35.47 710 THR A O 1
ATOM 5479 N N . THR A 1 711 ? -20.904 -15.963 16.535 1.00 27.92 711 THR A N 1
ATOM 5480 C CA . THR A 1 711 ? -21.287 -16.419 15.184 1.00 27.92 711 THR A CA 1
ATOM 5481 C C . THR A 1 711 ? -22.751 -16.112 14.887 1.00 27.92 711 THR A C 1
ATOM 5483 O O . THR A 1 711 ? -23.634 -16.551 15.627 1.00 27.92 711 THR A O 1
ATOM 5486 N N . THR A 1 712 ? -23.014 -15.425 13.778 1.00 29.80 712 THR A N 1
ATOM 5487 C CA . THR A 1 712 ? -24.350 -15.133 13.234 1.00 29.80 712 THR A CA 1
ATOM 5488 C C . THR A 1 712 ? -24.536 -15.822 11.878 1.00 29.80 712 THR A C 1
ATOM 5490 O O . THR A 1 712 ? -23.577 -16.040 11.145 1.00 29.80 712 THR A O 1
ATOM 5493 N N . SER A 1 713 ? -25.770 -16.219 11.549 1.00 27.50 713 SER A N 1
ATOM 5494 C CA . SER A 1 713 ? -26.093 -16.980 10.330 1.00 27.50 713 SER A CA 1
ATOM 5495 C C . SER A 1 713 ? -27.174 -16.277 9.508 1.00 27.50 713 SER A C 1
ATOM 5497 O O . SER A 1 713 ? -28.284 -16.086 10.015 1.00 27.50 713 SER A O 1
ATOM 5499 N N . SER A 1 714 ? -26.884 -15.936 8.252 1.00 27.72 714 SER A N 1
ATOM 5500 C CA . SER A 1 714 ? -27.834 -15.306 7.327 1.00 27.72 714 SER A CA 1
ATOM 5501 C C . SER A 1 714 ? -28.678 -16.335 6.552 1.00 27.72 714 SER A C 1
ATOM 5503 O O . SER A 1 714 ? -28.316 -17.505 6.413 1.00 27.72 714 SER A O 1
ATOM 5505 N N . SER A 1 715 ? -29.856 -15.912 6.079 1.00 28.88 715 SER A N 1
ATOM 5506 C CA . SER A 1 715 ? -30.823 -16.754 5.360 1.00 28.88 715 SER A CA 1
ATOM 5507 C C . SER A 1 715 ? -31.012 -16.275 3.920 1.00 28.88 715 SER A C 1
ATOM 5509 O O . SER A 1 715 ? -31.402 -15.128 3.711 1.00 28.88 715 SER A O 1
ATOM 5511 N N . GLY A 1 716 ? -30.774 -17.154 2.944 1.00 26.92 716 GLY A N 1
ATOM 5512 C CA . GLY A 1 716 ? -30.758 -16.795 1.522 1.00 26.92 716 GLY A CA 1
ATOM 5513 C C . GLY A 1 716 ? -32.118 -16.438 0.904 1.00 26.92 716 GLY A C 1
ATOM 5514 O O . GLY A 1 716 ? -33.174 -16.899 1.343 1.00 26.92 716 GLY A O 1
ATOM 5515 N N . TYR A 1 717 ? -32.055 -15.656 -0.174 1.00 26.06 717 TYR A N 1
ATOM 5516 C CA . TYR A 1 717 ? -33.173 -15.270 -1.038 1.00 26.06 717 TYR A CA 1
ATOM 5517 C C . TYR A 1 717 ? -32.784 -15.487 -2.514 1.00 26.06 717 TYR A C 1
ATOM 5519 O O . TYR A 1 717 ? -31.599 -15.556 -2.829 1.00 26.06 717 TYR A O 1
ATOM 5527 N N . THR A 1 718 ? -33.760 -15.659 -3.409 1.00 26.80 718 THR A N 1
ATOM 5528 C CA . THR A 1 718 ? -33.539 -16.093 -4.806 1.00 26.80 718 THR A CA 1
ATOM 5529 C C . THR A 1 718 ? -34.037 -15.066 -5.821 1.00 26.80 718 THR A C 1
ATOM 5531 O O . THR A 1 718 ? -35.210 -14.688 -5.753 1.00 26.80 718 THR A O 1
ATOM 5534 N N . ASP A 1 719 ? -33.201 -14.708 -6.799 1.00 26.19 719 ASP A N 1
ATOM 5535 C CA . ASP A 1 719 ? -33.508 -13.699 -7.823 1.00 26.19 719 ASP A CA 1
ATOM 5536 C C . ASP A 1 719 ? -34.072 -14.246 -9.161 1.00 26.19 719 ASP A C 1
ATOM 5538 O O . ASP A 1 719 ? -33.873 -15.418 -9.502 1.00 26.19 719 ASP A O 1
ATOM 5542 N N . PRO A 1 720 ? -34.790 -13.400 -9.935 1.00 27.91 720 PRO A N 1
ATOM 5543 C CA . PRO A 1 720 ? -35.219 -13.639 -11.319 1.00 27.91 720 PRO A CA 1
ATOM 5544 C C . PRO A 1 720 ? -34.262 -13.006 -12.377 1.00 27.91 720 PRO A C 1
ATOM 5546 O O . PRO A 1 720 ? -33.382 -12.232 -12.014 1.00 27.91 720 PRO A O 1
ATOM 5549 N N . PRO A 1 721 ? -34.406 -13.318 -13.687 1.00 28.44 721 PRO A N 1
ATOM 5550 C CA . PRO A 1 721 ? -33.282 -13.274 -14.641 1.00 28.44 721 PRO A CA 1
ATOM 5551 C C . PRO A 1 721 ? -33.070 -11.978 -15.458 1.00 28.44 721 PRO A C 1
ATOM 5553 O O . PRO A 1 721 ? -33.954 -11.130 -15.585 1.00 28.44 721 PRO A O 1
ATOM 5556 N N . GLU A 1 722 ? -31.877 -11.915 -16.063 1.00 26.45 722 GLU A N 1
ATOM 5557 C CA . GLU A 1 722 ? -31.249 -10.831 -16.842 1.00 26.45 722 GLU A CA 1
ATOM 5558 C C . GLU A 1 722 ? -31.915 -10.420 -18.177 1.00 26.45 722 GLU A C 1
ATOM 5560 O O . GLU A 1 722 ? -32.759 -11.119 -18.743 1.00 26.45 722 GLU A O 1
ATOM 5565 N N . ILE A 1 723 ? -31.434 -9.291 -18.729 1.00 25.77 723 ILE A N 1
ATOM 5566 C CA . ILE A 1 723 ? -31.647 -8.830 -20.112 1.00 25.77 723 ILE A CA 1
ATOM 5567 C C . ILE A 1 723 ? -30.300 -8.352 -20.703 1.00 25.77 723 ILE A C 1
ATOM 5569 O O . ILE A 1 723 ? -29.664 -7.465 -20.139 1.00 25.77 723 ILE A O 1
ATOM 5573 N N . GLU A 1 724 ? -29.892 -8.905 -21.853 1.00 28.38 724 GLU A N 1
ATOM 5574 C CA . GLU A 1 724 ? -28.614 -8.627 -22.547 1.00 28.38 724 GLU A CA 1
ATOM 5575 C C . GLU A 1 724 ? -28.515 -7.223 -23.201 1.00 28.38 724 GLU A C 1
ATOM 5577 O O . GLU A 1 724 ? -29.516 -6.663 -23.660 1.00 28.38 724 GLU A O 1
ATOM 5582 N N . GLY A 1 725 ? -27.285 -6.694 -23.360 1.00 26.23 725 GLY A N 1
ATOM 5583 C CA . GLY A 1 725 ? -26.996 -5.441 -24.087 1.00 26.23 725 GLY A CA 1
ATOM 5584 C C . GLY A 1 725 ? -25.566 -5.315 -24.667 1.00 26.23 725 GLY A C 1
ATOM 5585 O O . GLY A 1 725 ? -24.591 -5.277 -23.926 1.00 26.23 725 GLY A O 1
ATOM 5586 N N . ASP A 1 726 ? -25.470 -5.205 -26.001 1.00 28.09 726 ASP A N 1
ATOM 5587 C CA . ASP A 1 726 ? -24.267 -5.176 -26.881 1.00 28.09 726 ASP A CA 1
ATOM 5588 C C . ASP A 1 726 ? -23.224 -4.047 -26.589 1.00 28.09 726 ASP A C 1
ATOM 5590 O O . ASP A 1 726 ? -23.625 -2.896 -26.382 1.00 28.09 726 ASP A O 1
ATOM 5594 N N . PRO A 1 727 ? -21.890 -4.301 -26.637 1.00 27.33 727 PRO A N 1
ATOM 5595 C CA . PRO A 1 727 ? -20.852 -3.327 -26.260 1.00 27.33 727 PRO A CA 1
ATOM 5596 C C . PRO A 1 727 ? -20.165 -2.622 -27.448 1.00 27.33 727 PRO A C 1
ATOM 5598 O O . PRO A 1 727 ? -19.800 -3.268 -28.432 1.00 27.33 727 PRO A O 1
ATOM 5601 N N . ARG A 1 728 ? -19.844 -1.313 -27.342 1.00 23.83 728 ARG A N 1
ATOM 5602 C CA . ARG A 1 728 ? -18.921 -0.630 -28.288 1.00 23.83 728 ARG A CA 1
ATOM 5603 C C . ARG A 1 728 ? -18.009 0.449 -27.683 1.00 23.83 728 ARG A C 1
ATOM 5605 O O . ARG A 1 728 ? -18.466 1.514 -27.293 1.00 23.83 728 ARG A O 1
ATOM 5612 N N . GLN A 1 729 ? -16.705 0.193 -27.836 1.00 23.88 729 GLN A N 1
ATOM 5613 C CA . GLN A 1 729 ? -15.595 1.146 -28.031 1.00 23.88 729 GLN A CA 1
ATOM 5614 C C . GLN A 1 729 ? -15.274 2.151 -26.906 1.00 23.88 729 GLN A C 1
ATOM 5616 O O . GLN A 1 729 ? -15.692 3.305 -26.935 1.00 23.88 729 GLN A O 1
ATOM 5621 N N . ALA A 1 730 ? -14.359 1.743 -26.021 1.00 23.28 730 ALA A N 1
ATOM 5622 C CA . ALA A 1 730 ? -13.494 2.656 -25.273 1.00 23.28 730 ALA A CA 1
ATOM 5623 C C . ALA A 1 730 ? -12.198 2.936 -26.064 1.00 23.28 730 ALA A C 1
ATOM 5625 O O . ALA A 1 730 ? -11.623 2.024 -26.660 1.00 23.28 730 ALA A O 1
ATOM 5626 N N . ALA A 1 731 ? -11.727 4.186 -26.057 1.00 22.73 731 ALA A N 1
ATOM 5627 C CA . ALA A 1 731 ? -10.426 4.578 -26.602 1.00 22.73 731 ALA A CA 1
ATOM 5628 C C . ALA A 1 731 ? -9.465 4.886 -25.443 1.00 22.73 731 ALA A C 1
ATOM 5630 O O . ALA A 1 731 ? -9.734 5.761 -24.625 1.00 22.73 731 ALA A O 1
ATOM 5631 N N . SER A 1 732 ? -8.369 4.135 -25.370 1.00 27.97 732 SER A N 1
ATOM 5632 C CA . SER A 1 732 ? -7.399 4.134 -24.270 1.00 27.97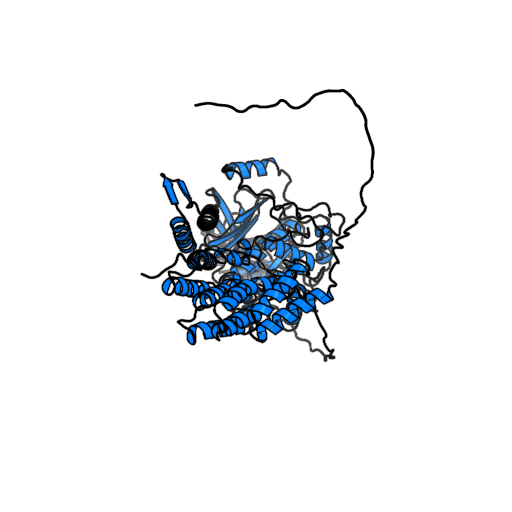 732 SER A CA 1
ATOM 5633 C C . SER A 1 732 ? -6.324 5.217 -24.400 1.00 27.97 732 SER A C 1
ATOM 5635 O O . SER A 1 732 ? -6.024 5.675 -25.507 1.00 27.97 732 SER A O 1
ATOM 5637 N N . GLY A 1 733 ? -5.634 5.544 -23.296 1.00 23.61 733 GLY A N 1
ATOM 5638 C CA . GLY A 1 733 ? -4.284 6.078 -23.452 1.00 23.61 733 GLY A CA 1
ATOM 5639 C C . GLY A 1 733 ? -3.582 6.679 -22.241 1.00 23.61 733 GLY A C 1
ATOM 5640 O O . GLY A 1 733 ? -3.760 7.868 -21.988 1.00 23.61 733 GLY A O 1
ATOM 5641 N N . SER A 1 734 ? -2.567 5.956 -21.739 1.00 31.81 734 SER A N 1
ATOM 5642 C CA . SER A 1 734 ? -1.145 6.383 -21.646 1.00 31.81 734 SER A CA 1
ATOM 5643 C C . SER A 1 734 ? -0.333 5.611 -20.599 1.00 31.81 734 SER A C 1
ATOM 5645 O O . SER A 1 734 ? -0.799 5.443 -19.500 1.00 31.81 734 SER A O 1
ATOM 5647 N N . PHE A 1 735 ? 0.944 5.289 -20.851 1.00 33.81 735 PHE A N 1
ATOM 5648 C CA . PHE A 1 735 ? 2.041 5.550 -19.886 1.00 33.81 735 PHE A CA 1
ATOM 5649 C C . PHE A 1 735 ? 3.414 5.175 -20.436 1.00 33.81 735 PHE A C 1
ATOM 5651 O O . PHE A 1 735 ? 3.526 4.304 -21.297 1.00 33.81 735 PHE A O 1
ATOM 5658 N N . LEU A 1 736 ? 4.463 5.861 -19.960 1.00 39.31 736 LEU A N 1
ATOM 5659 C CA . LEU A 1 736 ? 5.852 5.656 -20.389 1.00 39.31 736 LEU A CA 1
ATOM 5660 C C . LEU A 1 736 ? 6.865 6.504 -19.589 1.00 39.31 736 LEU A C 1
ATOM 5662 O O . LEU A 1 736 ? 6.457 7.409 -18.873 1.00 39.31 736 LEU A O 1
ATOM 5666 N N . LEU A 1 737 ? 8.158 6.279 -19.899 1.00 40.78 737 LEU A N 1
ATOM 5667 C CA . LEU A 1 737 ? 9.352 7.142 -19.713 1.00 40.78 737 LEU A CA 1
ATOM 5668 C C . LEU A 1 737 ? 10.265 6.920 -18.487 1.00 40.78 737 LEU A C 1
ATOM 5670 O O . LEU A 1 737 ? 10.299 7.744 -17.583 1.00 40.78 737 LEU A O 1
ATOM 5674 N N . LEU A 1 738 ? 11.196 5.962 -18.616 1.00 33.88 738 LEU A N 1
ATOM 5675 C CA . LEU A 1 738 ? 12.617 6.238 -18.321 1.00 33.88 738 LEU A CA 1
ATOM 5676 C C . LEU A 1 738 ? 13.500 6.051 -19.563 1.00 33.88 738 LEU A C 1
ATOM 5678 O O . LEU A 1 738 ? 14.123 7.000 -20.036 1.00 33.88 738 LEU A O 1
ATOM 5682 N N . ASP A 1 739 ? 13.517 4.855 -20.153 1.00 33.12 739 ASP A N 1
ATOM 5683 C CA . ASP A 1 739 ? 14.621 4.449 -21.042 1.00 33.12 739 ASP A CA 1
ATOM 5684 C C . ASP A 1 739 ? 14.434 4.718 -22.544 1.00 33.12 739 ASP A C 1
ATOM 5686 O O . ASP A 1 739 ? 14.954 4.014 -23.406 1.00 33.12 739 ASP A O 1
ATOM 5690 N N . ILE A 1 740 ? 13.828 5.863 -22.874 1.00 40.81 740 ILE A N 1
ATOM 5691 C CA . ILE A 1 740 ? 14.159 6.556 -24.137 1.00 40.81 740 ILE A CA 1
ATOM 5692 C C . ILE A 1 740 ? 15.610 7.098 -24.096 1.00 40.81 740 ILE A C 1
ATOM 5694 O O . ILE A 1 740 ? 16.157 7.484 -25.125 1.00 40.81 740 ILE A O 1
ATOM 5698 N N . PHE A 1 741 ? 16.268 7.111 -22.930 1.00 41.56 741 PHE A N 1
ATOM 5699 C CA . PHE A 1 741 ? 17.587 7.723 -22.751 1.00 41.56 741 PHE A CA 1
ATOM 5700 C C . PHE A 1 741 ? 18.801 6.862 -23.147 1.00 41.56 741 PHE A C 1
ATOM 5702 O O . PHE A 1 741 ? 19.818 7.440 -23.533 1.00 41.56 741 PHE A O 1
ATOM 5709 N N . LEU A 1 742 ? 18.724 5.522 -23.164 1.00 34.09 742 LEU A N 1
ATOM 5710 C CA . LEU A 1 742 ? 19.846 4.706 -23.672 1.00 34.09 742 LEU A CA 1
ATOM 5711 C C . LEU A 1 742 ? 19.982 4.775 -25.209 1.00 34.09 742 LEU A C 1
ATOM 5713 O O . LEU A 1 742 ? 21.072 4.568 -25.741 1.00 34.09 742 LEU A O 1
ATOM 5717 N N . LEU A 1 743 ? 18.916 5.182 -25.913 1.00 36.06 743 LEU A N 1
ATOM 5718 C CA . LEU A 1 743 ? 18.818 5.332 -27.378 1.00 36.06 743 LEU A CA 1
ATOM 5719 C C . LEU A 1 743 ? 19.881 6.252 -28.022 1.00 36.06 743 LEU A C 1
ATOM 5721 O O . LEU A 1 743 ? 19.951 6.350 -29.246 1.00 36.06 743 LEU A O 1
ATOM 5725 N N . ILE A 1 744 ? 20.678 6.965 -27.219 1.00 38.41 744 ILE A N 1
ATOM 5726 C CA . ILE A 1 744 ? 21.698 7.925 -27.667 1.00 38.41 744 ILE A CA 1
ATOM 5727 C C . ILE A 1 744 ? 23.122 7.502 -27.272 1.00 38.41 744 ILE A C 1
ATOM 5729 O O . ILE A 1 744 ? 24.068 7.882 -27.964 1.00 38.41 744 ILE A O 1
ATOM 5733 N N . MET A 1 745 ? 23.302 6.688 -26.224 1.00 36.09 745 MET A N 1
ATOM 5734 C CA . MET A 1 745 ? 24.616 6.453 -25.600 1.00 36.09 745 MET A CA 1
ATOM 5735 C C . MET A 1 745 ? 25.657 5.883 -26.582 1.00 36.09 745 MET A C 1
ATOM 5737 O O . MET A 1 745 ? 26.837 6.208 -26.465 1.00 36.09 745 MET A O 1
ATOM 5741 N N . ILE A 1 746 ? 25.241 5.057 -27.559 1.00 33.31 746 ILE A N 1
ATOM 5742 C CA . ILE A 1 746 ? 26.160 4.381 -28.503 1.00 33.31 746 ILE A CA 1
ATOM 5743 C C . ILE A 1 746 ? 25.741 4.508 -29.983 1.00 33.31 746 ILE A C 1
ATOM 5745 O O . ILE A 1 746 ? 26.434 4.006 -30.862 1.00 33.31 746 ILE A O 1
ATOM 5749 N N . ALA A 1 747 ? 24.741 5.333 -30.326 1.00 37.50 747 ALA A N 1
ATOM 5750 C CA . ALA A 1 747 ? 24.598 5.768 -31.726 1.00 37.50 747 ALA A CA 1
ATOM 5751 C C . ALA A 1 747 ? 25.891 6.455 -32.230 1.00 37.50 747 ALA A C 1
ATOM 5753 O O . ALA A 1 747 ? 26.204 6.419 -33.421 1.00 37.50 747 ALA A O 1
ATOM 5754 N N . HIS A 1 748 ? 26.650 7.079 -31.314 1.00 41.59 748 HIS A N 1
ATOM 5755 C CA . HIS A 1 748 ? 27.831 7.897 -31.595 1.00 41.59 748 HIS A CA 1
ATOM 5756 C C . HIS A 1 748 ? 28.991 7.728 -30.585 1.00 41.59 748 HIS A C 1
ATOM 5758 O O . HIS A 1 748 ? 29.629 8.701 -30.189 1.00 41.59 748 HIS A O 1
ATOM 5764 N N . ALA A 1 749 ? 29.404 6.491 -30.290 1.00 36.12 749 ALA A N 1
ATOM 5765 C CA . ALA A 1 749 ? 30.829 6.243 -30.022 1.00 36.12 749 ALA A CA 1
ATOM 5766 C C . ALA A 1 749 ? 31.562 6.127 -31.376 1.00 36.12 749 ALA A C 1
ATOM 5768 O O . ALA A 1 749 ? 31.946 5.047 -31.818 1.00 36.12 749 ALA A O 1
ATOM 5769 N N . THR A 1 750 ? 31.667 7.241 -32.112 1.00 39.94 750 THR A N 1
ATOM 5770 C CA . THR A 1 750 ? 32.112 7.276 -33.519 1.00 39.94 750 THR A CA 1
ATOM 5771 C C . THR A 1 750 ? 33.594 6.913 -33.692 1.00 39.94 750 THR A C 1
ATOM 5773 O O . THR A 1 750 ? 34.424 7.811 -33.838 1.00 39.94 750 THR A O 1
ATOM 5776 N N . ARG A 1 751 ? 33.926 5.613 -33.665 1.00 44.56 751 ARG A N 1
ATOM 5777 C CA . ARG A 1 751 ? 35.187 4.935 -34.058 1.00 44.56 751 ARG A CA 1
ATOM 5778 C C . ARG A 1 751 ? 35.070 3.466 -33.598 1.00 44.56 751 ARG A C 1
ATOM 5780 O O . ARG A 1 751 ? 34.839 3.242 -32.426 1.00 44.56 751 ARG A O 1
ATOM 5787 N N . ARG A 1 752 ? 35.286 2.407 -34.392 1.00 41.12 752 ARG A N 1
ATOM 5788 C CA . ARG A 1 752 ? 35.835 2.272 -35.761 1.00 41.12 752 ARG A CA 1
ATOM 5789 C C . ARG A 1 752 ? 37.013 3.201 -36.094 1.00 41.12 752 ARG A C 1
ATOM 5791 O O . ARG A 1 752 ? 37.144 3.696 -37.209 1.00 41.12 752 ARG A O 1
ATOM 5798 N N . SER A 1 753 ? 37.926 3.352 -35.140 1.00 41.84 753 SER A N 1
ATOM 5799 C CA . SER A 1 753 ? 39.356 3.211 -35.430 1.00 41.84 753 SER A CA 1
ATOM 5800 C C . SER A 1 753 ? 39.617 1.698 -35.503 1.00 41.84 753 SER A C 1
ATOM 5802 O O . SER A 1 753 ? 39.873 1.080 -34.481 1.00 41.84 753 SER A O 1
ATOM 5804 N N . ARG A 1 754 ? 39.270 0.997 -36.597 1.00 35.75 754 ARG A N 1
ATOM 5805 C CA . ARG A 1 754 ? 40.031 0.932 -37.868 1.00 35.75 754 ARG A CA 1
ATOM 5806 C C . ARG A 1 754 ? 41.530 0.737 -37.581 1.00 35.75 754 ARG A C 1
ATOM 5808 O O . ARG A 1 754 ? 42.129 1.632 -37.001 1.00 35.75 754 ARG A O 1
ATOM 5815 N N . ALA A 1 755 ? 42.171 -0.345 -38.017 1.00 34.50 755 ALA A N 1
ATOM 5816 C CA . ALA A 1 755 ? 41.717 -1.465 -38.862 1.00 34.50 755 ALA A CA 1
ATOM 5817 C C . ALA A 1 755 ? 42.635 -2.694 -38.610 1.00 34.50 755 ALA A C 1
ATOM 5819 O O . ALA A 1 755 ? 43.533 -2.565 -37.779 1.00 34.50 755 ALA A O 1
ATOM 5820 N N . PRO A 1 756 ? 42.454 -3.863 -39.261 1.00 50.34 756 PRO A N 1
ATOM 5821 C CA . PRO A 1 756 ? 43.348 -4.995 -39.037 1.00 50.34 756 PRO A CA 1
ATOM 5822 C C . PRO A 1 756 ? 44.697 -4.795 -39.742 1.00 50.34 756 PRO A C 1
ATOM 5824 O O . PRO A 1 756 ? 44.729 -4.462 -40.930 1.00 50.34 756 PRO A O 1
ATOM 5827 N N . LEU A 1 757 ? 45.780 -5.053 -39.006 1.00 34.84 757 LEU A N 1
ATOM 5828 C CA . LEU A 1 757 ? 47.093 -5.494 -39.486 1.00 34.84 757 LEU A CA 1
ATOM 5829 C C . LEU A 1 757 ? 47.821 -6.205 -38.337 1.00 34.84 757 LEU A C 1
ATOM 5831 O O . LEU A 1 757 ? 47.767 -5.657 -37.214 1.00 34.84 757 LEU A O 1
#